Protein AF-A0A2G2FIS6-F1 (afdb_monomer_lite)

Structure (mmCIF, N/CA/C/O backbone):
data_AF-A0A2G2FIS6-F1
#
_entry.id   AF-A0A2G2FIS6-F1
#
loop_
_atom_site.group_PDB
_atom_site.id
_atom_site.type_symbol
_atom_site.label_atom_id
_atom_site.label_alt_id
_atom_site.label_comp_id
_atom_site.label_asym_id
_atom_site.label_entity_id
_atom_site.label_seq_id
_atom_site.pdbx_PDB_ins_code
_atom_site.Cartn_x
_atom_site.Cartn_y
_atom_site.Cartn_z
_atom_site.occupancy
_atom_site.B_iso_or_equiv
_atom_site.auth_seq_id
_atom_site.auth_comp_id
_atom_site.auth_asym_id
_atom_site.auth_atom_id
_atom_site.pdbx_PDB_model_num
ATOM 1 N N . MET A 1 1 ? 75.007 0.663 -29.671 1.00 50.34 1 MET A N 1
ATOM 2 C CA . MET A 1 1 ? 74.033 1.780 -29.635 1.00 50.34 1 MET A CA 1
ATOM 3 C C . MET A 1 1 ? 73.310 2.058 -30.961 1.00 50.34 1 MET A C 1
ATOM 5 O O . MET A 1 1 ? 72.247 2.646 -30.892 1.00 50.34 1 MET A O 1
ATOM 9 N N . LYS A 1 2 ? 73.786 1.631 -32.147 1.00 50.12 2 LYS A N 1
ATOM 10 C CA . LYS A 1 2 ? 73.081 1.899 -33.427 1.00 50.12 2 LYS A CA 1
ATOM 11 C C . LYS A 1 2 ? 71.814 1.054 -33.679 1.00 50.12 2 LYS A C 1
ATOM 13 O O . LYS A 1 2 ? 70.909 1.529 -34.353 1.00 50.12 2 LYS A O 1
ATOM 18 N N . ASN A 1 3 ? 71.706 -0.141 -33.092 1.00 53.66 3 ASN A N 1
ATOM 19 C CA . ASN A 1 3 ? 70.573 -1.044 -33.359 1.00 53.66 3 ASN A CA 1
ATOM 20 C C . ASN A 1 3 ? 69.324 -0.724 -32.518 1.00 53.66 3 ASN A C 1
ATOM 22 O O . ASN A 1 3 ? 68.209 -1.004 -32.945 1.00 53.66 3 ASN A O 1
ATOM 26 N N . THR A 1 4 ? 69.486 -0.091 -31.353 1.00 54.38 4 THR A N 1
ATOM 27 C CA . THR A 1 4 ? 68.366 0.269 -30.469 1.00 54.38 4 THR A CA 1
ATOM 28 C C . THR A 1 4 ? 67.565 1.450 -31.019 1.00 54.38 4 THR A C 1
ATOM 30 O O . THR A 1 4 ? 66.344 1.458 -30.924 1.00 54.38 4 THR A O 1
ATOM 33 N N . THR A 1 5 ? 68.231 2.412 -31.667 1.00 58.22 5 THR A N 1
ATOM 34 C CA . THR A 1 5 ? 67.581 3.582 -32.277 1.00 58.22 5 THR A CA 1
ATOM 35 C C . THR A 1 5 ? 66.799 3.213 -33.539 1.00 58.22 5 THR A C 1
ATOM 37 O O . THR A 1 5 ? 65.715 3.741 -33.751 1.00 58.22 5 THR A O 1
ATOM 40 N N . GLN A 1 6 ? 67.291 2.263 -34.346 1.00 60.81 6 GLN A N 1
ATOM 41 C CA . GLN A 1 6 ? 66.551 1.751 -35.509 1.00 60.81 6 GLN A CA 1
ATOM 42 C C . GLN A 1 6 ? 65.332 0.915 -35.104 1.00 60.81 6 GLN A C 1
ATOM 44 O O . GLN A 1 6 ? 64.283 1.045 -35.727 1.00 60.81 6 GLN A O 1
ATOM 49 N N . LEU A 1 7 ? 65.431 0.115 -34.034 1.00 63.22 7 LEU A N 1
ATOM 50 C CA . LEU A 1 7 ? 64.284 -0.628 -33.509 1.00 63.22 7 LEU A CA 1
ATOM 51 C C . LEU A 1 7 ? 63.214 0.321 -32.949 1.00 63.22 7 LEU A C 1
ATOM 53 O O . LEU A 1 7 ? 62.034 0.107 -33.197 1.00 63.22 7 LEU A O 1
ATOM 57 N N . LEU A 1 8 ? 63.619 1.401 -32.265 1.00 59.22 8 LEU A N 1
ATOM 58 C CA . LEU A 1 8 ? 62.692 2.426 -31.777 1.00 59.22 8 LEU A CA 1
ATOM 59 C C . LEU A 1 8 ? 62.028 3.196 -32.923 1.00 59.22 8 LEU A C 1
ATOM 61 O O . LEU A 1 8 ? 60.847 3.497 -32.816 1.00 59.22 8 LEU A O 1
ATOM 65 N N . PHE A 1 9 ? 62.754 3.482 -34.012 1.00 61.47 9 PHE A N 1
ATOM 66 C CA . PHE A 1 9 ? 62.225 4.170 -35.198 1.00 61.47 9 PHE A CA 1
ATOM 67 C C . PHE A 1 9 ? 61.243 3.287 -35.981 1.00 61.47 9 PHE A C 1
ATOM 69 O O . PHE A 1 9 ? 60.201 3.756 -36.422 1.00 61.47 9 PHE A O 1
ATOM 76 N N . ILE A 1 10 ? 61.525 1.984 -36.092 1.00 63.41 10 ILE A N 1
ATOM 77 C CA . ILE A 1 10 ? 60.610 1.007 -36.700 1.00 63.41 10 ILE A CA 1
ATOM 78 C C . ILE A 1 10 ? 59.392 0.768 -35.796 1.00 63.41 10 ILE A C 1
ATOM 80 O O . ILE A 1 10 ? 58.279 0.701 -36.306 1.00 63.41 10 ILE A O 1
ATOM 84 N N . LEU A 1 11 ? 59.554 0.717 -34.466 1.00 52.06 11 LEU A N 1
ATOM 85 C CA . LEU A 1 11 ? 58.419 0.650 -33.536 1.00 52.06 11 LEU A CA 1
ATOM 86 C C . LEU A 1 11 ? 57.596 1.944 -33.514 1.00 52.06 11 LEU A C 1
ATOM 88 O O . LEU A 1 11 ? 56.384 1.856 -33.391 1.00 52.06 11 LEU A O 1
ATOM 92 N N . THR A 1 12 ? 58.195 3.128 -33.672 1.00 53.56 12 THR A N 1
ATOM 93 C CA . THR A 1 12 ? 57.433 4.388 -33.787 1.00 53.56 12 THR A CA 1
ATOM 94 C C . THR A 1 12 ? 56.744 4.523 -35.141 1.00 53.56 12 THR A C 1
ATOM 96 O O . THR A 1 12 ? 55.608 4.981 -35.157 1.00 53.56 12 THR A O 1
ATOM 99 N N . LEU A 1 13 ? 57.334 4.036 -36.243 1.00 46.78 13 LEU A N 1
ATOM 100 C CA . LEU A 1 13 ? 56.647 3.936 -37.543 1.00 46.78 13 LEU A CA 1
ATOM 101 C C . LEU A 1 13 ? 55.534 2.874 -37.564 1.00 46.78 13 LEU A C 1
ATOM 103 O O . LEU A 1 13 ? 54.532 3.043 -38.255 1.00 46.78 13 LEU A O 1
ATOM 107 N N . LEU A 1 14 ? 55.684 1.782 -36.809 1.00 44.62 14 LEU A N 1
ATOM 108 C CA . LEU A 1 14 ? 54.637 0.766 -36.658 1.00 44.62 14 LEU A CA 1
ATOM 109 C C . LEU A 1 14 ? 53.539 1.238 -35.695 1.00 44.62 14 LEU A C 1
ATOM 111 O O . LEU A 1 14 ? 52.366 0.978 -35.949 1.00 44.62 14 LEU A O 1
ATOM 115 N N . CYS A 1 15 ? 53.879 2.007 -34.658 1.00 41.75 15 CYS A N 1
ATOM 116 C CA . CYS A 1 15 ? 52.903 2.659 -33.784 1.00 41.75 15 CYS A CA 1
ATOM 117 C C . CYS A 1 15 ? 52.226 3.876 -34.441 1.00 41.75 15 CYS A C 1
ATOM 119 O O . CYS A 1 15 ? 51.104 4.189 -34.071 1.00 41.75 15 CYS A O 1
ATOM 121 N N . SER A 1 16 ? 52.808 4.525 -35.459 1.00 37.50 16 SER A N 1
ATOM 122 C CA . SER A 1 16 ? 52.128 5.590 -36.222 1.00 37.50 16 SER A CA 1
ATOM 123 C C . SER A 1 16 ? 51.095 5.074 -37.236 1.00 37.50 16 SER A C 1
ATOM 125 O O . SER A 1 16 ? 50.522 5.863 -37.978 1.00 37.50 16 SER A O 1
ATOM 127 N N . THR A 1 17 ? 50.819 3.764 -37.268 1.00 37.94 17 THR A N 1
ATOM 128 C CA . THR A 1 17 ? 49.614 3.212 -37.923 1.00 37.94 17 THR A CA 1
ATOM 129 C C . THR A 1 17 ? 48.372 3.253 -37.023 1.00 37.94 17 THR A C 1
ATOM 131 O O . THR A 1 17 ? 47.320 2.725 -37.384 1.00 37.94 17 THR A O 1
ATOM 134 N N . LEU A 1 18 ? 48.472 3.907 -35.858 1.00 34.84 18 LEU A N 1
ATOM 135 C CA . LEU A 1 18 ? 47.336 4.284 -35.024 1.00 34.84 18 LEU A CA 1
ATOM 136 C C . LEU A 1 18 ? 46.371 5.165 -35.829 1.00 34.84 18 LEU A C 1
ATOM 138 O O . LEU A 1 18 ? 46.631 6.339 -36.057 1.00 34.84 18 LEU A O 1
ATOM 142 N N . SER A 1 19 ? 45.263 4.548 -36.239 1.00 40.09 19 SER A N 1
ATOM 143 C CA . SER A 1 19 ? 44.028 5.183 -36.691 1.00 40.09 19 SER A CA 1
ATOM 144 C C . SER A 1 19 ? 44.232 6.250 -37.767 1.00 40.09 19 SER A C 1
ATOM 146 O O . SER A 1 19 ? 44.189 7.444 -37.483 1.00 40.09 19 SER A O 1
ATOM 148 N N . LYS A 1 20 ? 44.334 5.830 -39.037 1.00 41.00 20 LYS A N 1
ATOM 149 C CA . LYS A 1 20 ? 43.771 6.670 -40.103 1.00 41.00 20 LYS A CA 1
ATOM 150 C C . LYS A 1 20 ? 42.306 6.885 -39.718 1.00 41.00 20 LYS A C 1
ATOM 152 O O . LYS A 1 20 ? 41.501 5.967 -39.879 1.00 41.00 20 LYS A O 1
ATOM 157 N N . ALA A 1 21 ? 41.990 8.029 -39.115 1.00 41.50 21 ALA A N 1
ATOM 158 C CA . ALA A 1 21 ? 40.621 8.507 -39.056 1.00 41.50 21 ALA A CA 1
ATOM 159 C C . ALA A 1 21 ? 40.113 8.423 -40.499 1.00 41.50 21 ALA A C 1
ATOM 161 O O . ALA A 1 21 ? 40.766 8.936 -41.411 1.00 41.50 21 ALA A O 1
ATOM 162 N N . GLN A 1 22 ? 39.081 7.611 -40.731 1.00 56.31 22 GLN A N 1
ATOM 163 C CA . GLN A 1 22 ? 38.571 7.403 -42.080 1.00 56.31 22 GLN A CA 1
ATOM 164 C C . GLN A 1 22 ? 37.776 8.658 -42.414 1.00 56.31 22 GLN A C 1
ATOM 166 O O . GLN A 1 22 ? 36.596 8.759 -42.099 1.00 56.31 22 GLN A O 1
ATOM 171 N N . ASP A 1 23 ? 38.483 9.632 -42.973 1.00 58.19 23 ASP A N 1
ATOM 172 C CA . ASP A 1 23 ? 37.947 10.928 -43.359 1.00 58.19 23 ASP A CA 1
ATOM 173 C C . ASP A 1 23 ? 36.793 10.698 -44.358 1.00 58.19 23 ASP A C 1
ATOM 175 O O . ASP A 1 23 ? 36.919 9.840 -45.240 1.00 58.19 23 ASP A O 1
ATOM 179 N N . PRO A 1 24 ? 35.666 11.424 -44.303 1.00 66.38 24 PRO A N 1
ATOM 180 C CA . PRO A 1 24 ? 34.640 11.376 -45.348 1.00 66.38 24 PRO A CA 1
ATOM 181 C C . PRO A 1 24 ? 35.076 12.069 -46.647 1.00 66.38 24 PRO A C 1
ATOM 183 O O . PRO A 1 24 ? 34.257 12.329 -47.535 1.00 66.38 24 PRO A O 1
ATOM 186 N N . PHE A 1 25 ? 36.374 12.340 -46.774 1.00 75.94 25 PHE A N 1
ATOM 187 C CA . PHE A 1 25 ? 37.013 12.975 -47.904 1.00 75.94 25 PHE A CA 1
ATOM 188 C C . PHE A 1 25 ? 38.063 12.052 -48.522 1.00 75.94 25 PHE A C 1
ATOM 190 O O . PHE A 1 25 ? 38.791 11.320 -47.852 1.00 75.94 25 PHE A O 1
ATOM 197 N N . TYR A 1 26 ? 38.149 12.097 -49.845 1.00 78.75 26 TYR A N 1
ATOM 198 C CA . TYR A 1 26 ? 39.246 11.516 -50.604 1.00 78.75 26 TYR A CA 1
ATOM 199 C C . TYR A 1 26 ? 40.098 12.639 -51.187 1.00 78.75 26 TYR A C 1
ATOM 201 O O . TYR A 1 26 ? 39.574 13.497 -51.893 1.00 78.75 26 TYR A O 1
ATOM 209 N N . TYR A 1 27 ? 41.408 12.595 -50.955 1.00 79.38 27 TYR A N 1
ATOM 210 C CA . TYR A 1 27 ? 42.372 13.492 -51.589 1.00 79.38 27 TYR A CA 1
ATOM 211 C C . TYR A 1 27 ? 43.085 12.748 -52.719 1.00 79.38 27 TYR A C 1
ATOM 213 O O . TYR A 1 27 ? 43.674 11.681 -52.509 1.00 79.38 27 TYR A O 1
ATOM 221 N N . ASP A 1 28 ? 43.016 13.277 -53.941 1.00 77.75 28 ASP A N 1
ATOM 222 C CA . ASP A 1 28 ? 43.770 12.700 -55.053 1.00 77.75 28 ASP A CA 1
ATOM 223 C C . ASP A 1 28 ? 45.259 13.097 -55.025 1.00 77.75 28 ASP A C 1
ATOM 225 O O . ASP A 1 28 ? 45.721 13.856 -54.179 1.00 77.75 28 ASP A O 1
ATOM 229 N N . LYS A 1 29 ? 46.052 12.553 -55.960 1.00 74.31 29 LYS A N 1
ATOM 230 C CA . LYS A 1 29 ? 47.502 12.824 -56.044 1.00 74.31 29 LYS A CA 1
ATOM 231 C C . LYS A 1 29 ? 47.846 14.292 -56.344 1.00 74.31 29 LYS A C 1
ATOM 233 O O . LYS A 1 29 ? 49.016 14.644 -56.263 1.00 74.31 29 LYS A O 1
ATOM 238 N N . ALA A 1 30 ? 46.866 15.099 -56.744 1.00 76.75 30 ALA A N 1
ATOM 239 C CA . ALA A 1 30 ? 46.996 16.535 -56.956 1.00 76.75 30 ALA A CA 1
ATOM 240 C C . ALA A 1 30 ? 46.399 17.339 -55.783 1.00 76.75 30 ALA A C 1
ATOM 242 O O . ALA A 1 30 ? 46.124 18.522 -55.948 1.00 76.75 30 ALA A O 1
ATOM 243 N N . GLU A 1 31 ? 46.175 16.687 -54.633 1.00 75.94 31 GLU A N 1
ATOM 244 C CA . GLU A 1 31 ? 45.576 17.251 -53.416 1.00 75.94 31 GLU A CA 1
ATOM 245 C C . GLU A 1 31 ? 44.152 17.785 -53.611 1.00 75.94 31 GLU A C 1
ATOM 247 O O . GLU A 1 31 ? 43.636 18.532 -52.782 1.00 75.94 31 GLU A O 1
ATOM 252 N N . LYS A 1 32 ? 43.465 17.378 -54.685 1.00 83.50 32 LYS A N 1
ATOM 253 C CA . LYS A 1 32 ? 42.064 17.741 -54.856 1.00 83.50 32 LYS A CA 1
ATOM 254 C C . LYS A 1 32 ? 41.208 16.919 -53.902 1.00 83.50 32 LYS A C 1
ATOM 256 O O . LYS A 1 32 ? 41.206 15.689 -53.962 1.00 83.50 32 LYS A O 1
ATOM 261 N N . GLU A 1 33 ? 40.464 17.631 -53.071 1.00 84.50 33 GLU A N 1
ATOM 262 C CA . GLU A 1 33 ? 39.527 17.090 -52.098 1.00 84.50 33 GLU A CA 1
ATOM 263 C C . GLU A 1 33 ? 38.197 16.706 -52.762 1.00 84.50 33 GLU A C 1
ATOM 265 O O . GLU A 1 33 ? 37.614 17.462 -53.547 1.00 84.50 33 GLU A O 1
ATOM 270 N N . TYR A 1 34 ? 37.709 15.511 -52.446 1.00 84.25 34 TYR A N 1
ATOM 271 C CA . TYR A 1 34 ? 36.407 15.009 -52.862 1.00 84.25 34 TYR A CA 1
ATOM 272 C C . TYR A 1 34 ? 35.624 14.574 -51.629 1.00 84.25 34 TYR A C 1
ATOM 274 O O . TYR A 1 34 ? 35.975 13.575 -51.004 1.00 84.25 34 TYR A O 1
ATOM 282 N N . LYS A 1 35 ? 34.519 15.261 -51.329 1.00 86.56 35 LYS A N 1
ATOM 283 C CA . LYS A 1 35 ? 33.536 14.772 -50.357 1.00 86.56 35 LYS A CA 1
ATOM 284 C C . LYS A 1 35 ? 32.892 13.488 -50.883 1.00 86.56 35 LYS A C 1
ATOM 286 O O . LYS A 1 35 ? 32.442 13.437 -52.035 1.00 86.56 35 LYS A O 1
ATOM 291 N N . ILE A 1 36 ? 32.848 12.450 -50.058 1.00 88.12 36 ILE A N 1
ATOM 292 C CA . ILE A 1 36 ? 32.197 11.189 -50.406 1.00 88.12 36 ILE A CA 1
ATOM 293 C C . ILE A 1 36 ? 30.683 11.343 -50.231 1.00 88.12 36 ILE A C 1
ATOM 295 O O . ILE A 1 36 ? 30.179 11.595 -49.142 1.00 88.12 36 ILE A O 1
ATOM 299 N N . THR A 1 37 ? 29.953 11.227 -51.338 1.00 87.19 37 THR A N 1
ATOM 300 C CA . THR A 1 37 ? 28.495 11.372 -51.435 1.00 87.19 37 THR A CA 1
ATOM 301 C C . THR A 1 37 ? 27.950 10.374 -52.457 1.00 87.19 37 THR A C 1
ATOM 303 O O . THR A 1 37 ? 28.713 9.808 -53.244 1.00 87.19 37 THR A O 1
ATOM 306 N N . LYS A 1 38 ? 26.625 10.188 -52.497 1.00 87.94 38 LYS A N 1
ATOM 307 C CA . LYS A 1 38 ? 25.969 9.296 -53.470 1.00 87.94 38 LYS A CA 1
ATOM 308 C C . LYS A 1 38 ? 26.244 9.668 -54.936 1.00 87.94 38 LYS A C 1
ATOM 310 O O . LYS A 1 38 ? 26.201 8.800 -55.801 1.00 87.94 38 LYS A O 1
ATOM 315 N N . ASP A 1 39 ? 26.547 10.941 -55.196 1.00 90.31 39 ASP A N 1
ATOM 316 C CA . ASP A 1 39 ? 26.800 11.488 -56.533 1.00 90.31 39 ASP A CA 1
ATOM 317 C C . ASP A 1 39 ? 28.300 11.495 -56.888 1.00 90.31 39 ASP A C 1
ATOM 319 O O . ASP A 1 39 ? 28.695 11.864 -57.998 1.00 90.31 39 ASP A O 1
ATOM 323 N N . THR A 1 40 ? 29.165 11.076 -55.957 1.00 91.06 40 THR A N 1
ATOM 324 C CA . THR A 1 40 ? 30.610 11.019 -56.176 1.00 91.06 40 THR A CA 1
ATOM 325 C C . THR A 1 40 ? 30.932 9.994 -57.275 1.00 91.06 40 THR A C 1
ATOM 327 O O . THR A 1 40 ? 30.462 8.855 -57.217 1.00 91.06 40 THR A O 1
ATOM 330 N N . PRO A 1 41 ? 31.758 10.339 -58.287 1.00 93.31 41 PRO A N 1
ATOM 331 C CA . PRO A 1 41 ? 32.061 9.422 -59.381 1.00 93.31 41 PRO A CA 1
ATOM 332 C C . PRO A 1 41 ? 32.627 8.093 -58.876 1.00 93.31 41 PRO A C 1
ATOM 334 O O . PRO A 1 41 ? 33.551 8.082 -58.063 1.00 93.31 41 PRO A O 1
ATOM 337 N N . LYS A 1 42 ? 32.155 6.969 -59.427 1.00 93.31 42 LYS A N 1
ATOM 338 C CA . LYS A 1 42 ? 32.559 5.616 -59.002 1.00 93.31 42 LYS A CA 1
ATOM 339 C C . LYS A 1 42 ? 34.078 5.430 -58.894 1.00 93.31 42 LYS A C 1
ATOM 341 O O . LYS A 1 42 ? 34.560 4.877 -57.920 1.00 93.31 42 LYS A O 1
ATOM 346 N N . LYS A 1 43 ? 34.848 5.978 -59.840 1.00 93.25 43 LYS A N 1
ATOM 347 C CA . LYS A 1 43 ? 36.323 5.923 -59.826 1.00 93.25 43 LYS A CA 1
ATOM 348 C C . LYS A 1 43 ? 36.948 6.560 -58.575 1.00 93.25 43 LYS A C 1
ATOM 350 O O . LYS A 1 43 ? 38.039 6.168 -58.180 1.00 93.25 43 LYS A O 1
ATOM 355 N N . ILE A 1 44 ? 36.308 7.577 -58.003 1.00 91.44 44 ILE A N 1
ATOM 356 C CA . ILE A 1 44 ? 36.743 8.228 -56.763 1.00 91.44 44 ILE A CA 1
ATOM 357 C C . ILE A 1 44 ? 36.357 7.368 -55.557 1.00 91.44 44 ILE A C 1
ATOM 359 O O . ILE A 1 44 ? 37.202 7.129 -54.700 1.00 91.44 44 ILE A O 1
ATOM 363 N N . ILE A 1 45 ? 35.134 6.828 -55.540 1.00 90.69 45 ILE A N 1
ATOM 364 C CA . ILE A 1 45 ? 34.672 5.892 -54.504 1.00 90.69 45 ILE A CA 1
ATOM 365 C C . ILE A 1 45 ? 35.568 4.646 -54.444 1.00 90.69 45 ILE A C 1
ATOM 367 O O . ILE A 1 45 ? 36.026 4.277 -53.368 1.00 90.69 45 ILE A O 1
ATOM 371 N N . ASP A 1 46 ? 35.882 4.031 -55.586 1.00 93.38 46 ASP A N 1
ATOM 372 C CA . ASP A 1 46 ? 36.719 2.827 -55.652 1.00 93.38 46 ASP A CA 1
ATOM 373 C C . ASP A 1 46 ? 38.114 3.081 -55.046 1.00 93.38 46 ASP A C 1
ATOM 375 O O . ASP A 1 46 ? 38.627 2.261 -54.287 1.00 93.38 46 ASP A O 1
ATOM 379 N N . LYS A 1 47 ? 38.705 4.257 -55.308 1.00 91.12 47 LYS A N 1
ATOM 380 C CA . LYS A 1 47 ? 39.989 4.658 -54.711 1.00 91.12 47 LYS A CA 1
ATOM 381 C C . LYS A 1 47 ? 39.890 4.949 -53.217 1.00 91.12 47 LYS A C 1
ATOM 383 O O . LYS A 1 47 ? 40.821 4.639 -52.478 1.00 91.12 47 LYS A O 1
ATOM 388 N N . TYR A 1 48 ? 38.794 5.569 -52.782 1.00 89.38 48 TYR A N 1
ATOM 389 C CA . TYR A 1 48 ? 38.525 5.797 -51.366 1.00 89.38 48 TYR A CA 1
ATOM 390 C C . TYR A 1 48 ? 38.460 4.469 -50.603 1.00 89.38 48 TYR A C 1
ATOM 392 O O . TYR A 1 48 ? 39.091 4.331 -49.555 1.00 89.38 48 TYR A O 1
ATOM 400 N N . LEU A 1 49 ? 37.756 3.480 -51.162 1.00 90.38 49 LEU A N 1
ATOM 401 C CA . LEU A 1 49 ? 37.661 2.139 -50.595 1.00 90.38 49 LEU A CA 1
ATOM 402 C C . LEU A 1 49 ? 39.029 1.443 -50.551 1.00 90.38 49 LEU A C 1
ATOM 404 O O . LEU A 1 49 ? 39.405 0.911 -49.510 1.00 90.38 49 LEU A O 1
ATOM 408 N N . GLU A 1 50 ? 39.801 1.506 -51.641 1.00 90.00 50 GLU A N 1
ATOM 409 C CA . GLU A 1 50 ? 41.141 0.912 -51.734 1.00 90.00 50 GLU A CA 1
ATOM 410 C C . GLU A 1 50 ? 42.106 1.480 -50.678 1.00 90.00 50 GLU A C 1
ATOM 412 O O . GLU A 1 50 ? 42.748 0.724 -49.951 1.00 90.00 50 GLU A O 1
ATOM 417 N N . LEU A 1 51 ? 42.182 2.808 -50.542 1.00 87.19 51 LEU A N 1
ATOM 418 C CA . LEU A 1 51 ? 43.120 3.469 -49.622 1.00 87.19 51 LEU A CA 1
ATOM 419 C C . LEU A 1 51 ? 42.821 3.246 -48.139 1.00 87.19 51 LEU A C 1
ATOM 421 O O . LEU A 1 51 ? 43.736 3.336 -47.309 1.00 87.19 51 LEU A O 1
ATOM 425 N N . ASN A 1 52 ? 41.549 3.012 -47.820 1.00 82.44 52 ASN A N 1
ATOM 426 C CA . ASN A 1 52 ? 41.067 2.780 -46.463 1.00 82.44 52 ASN A CA 1
ATOM 427 C C . ASN A 1 52 ? 40.881 1.290 -46.144 1.00 82.44 52 ASN A C 1
ATOM 429 O O . ASN A 1 52 ? 40.390 0.966 -45.064 1.00 82.44 52 ASN A O 1
ATOM 433 N N . GLU A 1 53 ? 41.273 0.396 -47.060 1.00 87.94 53 GLU A N 1
ATOM 434 C CA . GLU A 1 53 ? 41.130 -1.059 -46.918 1.00 87.94 53 GLU A CA 1
ATOM 435 C C . GLU A 1 53 ? 39.676 -1.489 -46.634 1.00 87.94 53 GLU A C 1
ATOM 437 O O . GLU A 1 53 ? 39.393 -2.384 -45.830 1.00 87.94 53 GLU A O 1
ATOM 442 N N . LEU A 1 54 ? 38.734 -0.828 -47.307 1.00 90.00 54 LEU A N 1
ATOM 443 C CA . LEU A 1 54 ? 37.300 -1.058 -47.192 1.00 90.00 54 LEU A CA 1
ATOM 444 C C . LEU A 1 54 ? 36.797 -1.908 -48.358 1.00 90.00 54 LEU A C 1
ATOM 446 O O . LEU A 1 54 ? 37.267 -1.812 -49.490 1.00 90.00 54 LEU A O 1
ATOM 450 N N . LYS A 1 55 ? 35.785 -2.725 -48.083 1.00 93.12 55 LYS A N 1
ATOM 451 C CA . LYS A 1 55 ? 35.182 -3.627 -49.061 1.00 93.12 55 LYS A CA 1
ATOM 452 C C . LYS A 1 55 ? 34.117 -2.935 -49.906 1.00 93.12 55 LYS A C 1
ATOM 454 O O . LYS A 1 55 ? 34.032 -3.171 -51.108 1.00 93.12 55 LYS A O 1
ATOM 459 N N . THR A 1 56 ? 33.255 -2.140 -49.278 1.00 95.50 56 THR A N 1
ATOM 460 C CA . THR A 1 56 ? 32.162 -1.435 -49.958 1.00 95.50 56 THR A CA 1
ATOM 461 C C . THR A 1 56 ? 31.643 -0.267 -49.116 1.00 95.50 56 THR A C 1
ATOM 463 O O . THR A 1 56 ? 32.020 -0.117 -47.953 1.00 95.50 56 THR A O 1
ATOM 466 N N . ILE A 1 57 ? 30.782 0.551 -49.716 1.00 94.19 57 ILE A N 1
ATOM 467 C CA . ILE A 1 57 ? 30.119 1.711 -49.122 1.00 94.19 57 ILE A CA 1
ATOM 468 C C . ILE A 1 57 ? 28.628 1.646 -49.445 1.00 94.19 57 ILE A C 1
ATOM 470 O O . ILE A 1 57 ? 28.235 1.230 -50.535 1.00 94.19 57 ILE A O 1
ATOM 474 N N . GLU A 1 58 ? 27.804 2.077 -48.501 1.00 95.56 58 GLU A N 1
ATOM 475 C CA . GLU A 1 58 ? 26.365 2.229 -48.667 1.00 95.56 58 GLU A CA 1
ATOM 476 C C . GLU A 1 58 ? 25.967 3.618 -48.176 1.00 95.56 58 GLU A C 1
ATOM 478 O O . GLU A 1 58 ? 26.390 4.028 -47.099 1.00 95.56 58 GLU A O 1
ATOM 483 N N . PHE A 1 59 ? 25.178 4.346 -48.962 1.00 93.19 59 PHE A N 1
ATOM 484 C CA . PHE A 1 59 ? 24.708 5.686 -48.609 1.00 93.19 59 PHE A CA 1
ATOM 485 C C . PHE A 1 59 ? 23.367 5.607 -47.885 1.00 93.19 59 PHE A C 1
ATOM 487 O O . PHE A 1 59 ? 22.517 4.797 -48.260 1.00 93.19 59 PHE A O 1
ATOM 494 N N . ASN A 1 60 ? 23.185 6.447 -46.867 1.00 92.81 60 ASN A N 1
ATOM 495 C CA . ASN A 1 60 ? 21.941 6.500 -46.113 1.00 92.81 60 ASN A CA 1
ATOM 496 C C . ASN A 1 60 ? 20.816 7.020 -47.026 1.00 92.81 60 ASN A C 1
ATOM 498 O O . ASN A 1 60 ? 20.989 8.070 -47.655 1.00 92.81 60 ASN A O 1
ATOM 502 N N . PRO A 1 61 ? 19.688 6.299 -47.162 1.00 89.88 61 PRO A N 1
ATOM 503 C CA . PRO A 1 61 ? 18.542 6.807 -47.908 1.00 89.88 61 PRO A CA 1
ATOM 504 C C . PRO A 1 61 ? 17.920 8.051 -47.260 1.00 89.88 61 PRO A C 1
ATOM 506 O O . PRO A 1 61 ? 17.334 8.861 -47.980 1.00 89.88 61 PRO A O 1
ATOM 509 N N . ASP A 1 62 ? 18.056 8.219 -45.941 1.00 89.50 62 ASP A N 1
ATOM 510 C CA . ASP A 1 62 ? 17.650 9.434 -45.242 1.00 89.50 62 ASP A CA 1
ATOM 511 C C . ASP A 1 62 ? 18.733 10.511 -45.383 1.00 89.50 62 ASP A C 1
ATOM 513 O O . ASP A 1 62 ? 19.821 10.421 -44.816 1.00 89.50 62 ASP A O 1
ATOM 517 N N . THR A 1 63 ? 18.427 11.549 -46.160 1.00 86.38 63 THR A N 1
ATOM 518 C CA . THR A 1 63 ? 19.342 12.668 -46.405 1.00 86.38 63 THR A CA 1
ATOM 519 C C . THR A 1 63 ? 19.380 13.692 -45.272 1.00 86.38 63 THR A C 1
ATOM 521 O O . THR A 1 63 ? 20.190 14.613 -45.346 1.00 86.38 63 THR A O 1
ATOM 524 N N . SER A 1 64 ? 18.486 13.584 -44.284 1.00 87.19 64 SER A N 1
ATOM 525 C CA . SER A 1 64 ? 18.475 14.447 -43.097 1.00 87.19 64 SER A CA 1
ATOM 526 C C . SER A 1 64 ? 19.377 13.928 -41.975 1.00 87.19 64 SER A C 1
ATOM 528 O O . SER A 1 64 ? 19.807 14.718 -41.139 1.00 87.19 64 SER A O 1
ATOM 530 N N . SER A 1 65 ? 19.722 12.637 -42.015 1.00 89.31 65 SER A N 1
ATOM 531 C CA . SER A 1 65 ? 20.624 11.997 -41.060 1.00 89.31 65 SER A CA 1
ATOM 532 C C . SER A 1 65 ? 22.040 12.575 -41.128 1.00 89.31 65 SER A C 1
ATOM 534 O O . SER A 1 65 ? 22.611 12.747 -42.213 1.00 89.31 65 SER A O 1
ATOM 536 N N . ILE A 1 66 ? 22.660 12.793 -39.967 1.00 86.81 66 ILE A N 1
ATOM 537 C CA . ILE A 1 66 ? 24.081 13.151 -39.866 1.00 86.81 66 ILE A CA 1
ATOM 538 C C . ILE A 1 66 ? 24.983 11.971 -40.258 1.00 86.81 66 ILE A C 1
ATOM 540 O O . ILE A 1 66 ? 26.142 12.173 -40.627 1.00 86.81 66 ILE A O 1
ATOM 544 N N . TYR A 1 67 ? 24.454 10.745 -40.268 1.00 89.69 67 TYR A N 1
ATOM 545 C CA . TYR A 1 67 ? 25.157 9.535 -40.692 1.00 89.69 67 TYR A CA 1
ATOM 546 C C . TYR A 1 67 ? 24.912 9.255 -42.172 1.00 89.69 67 TYR A C 1
ATOM 548 O O . TYR A 1 67 ? 24.176 8.345 -42.557 1.00 89.69 67 TYR A O 1
ATOM 556 N N . SER A 1 68 ? 25.549 10.062 -43.019 1.00 88.69 68 SER A N 1
ATOM 557 C CA . SER A 1 68 ? 25.301 10.095 -44.468 1.00 88.69 68 SER A CA 1
ATOM 55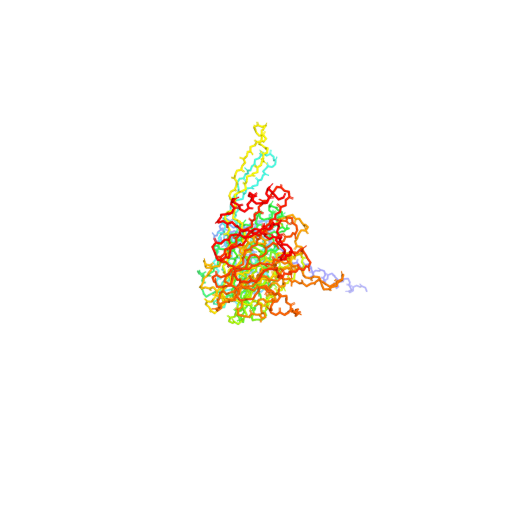8 C C . SER A 1 68 ? 25.651 8.803 -45.225 1.00 88.69 68 SER A C 1
ATOM 560 O O . SER A 1 68 ? 25.097 8.539 -46.297 1.00 88.69 68 SER A O 1
ATOM 562 N N . PHE A 1 69 ? 26.563 7.981 -44.702 1.00 91.50 69 PHE A N 1
ATOM 563 C CA . PHE A 1 69 ? 26.903 6.677 -45.267 1.00 91.50 69 PHE A CA 1
ATOM 564 C C . PHE A 1 69 ? 27.533 5.748 -44.226 1.00 91.50 69 PHE A C 1
ATOM 566 O O . PHE A 1 69 ? 27.962 6.163 -43.148 1.00 91.50 69 PHE A O 1
ATOM 573 N N . ARG A 1 70 ? 27.595 4.462 -44.569 1.00 93.25 70 ARG A N 1
ATOM 574 C CA . ARG A 1 70 ? 28.316 3.434 -43.821 1.00 93.25 70 ARG A CA 1
ATOM 575 C C . ARG A 1 70 ? 29.282 2.691 -44.727 1.00 93.25 70 ARG A C 1
ATOM 577 O O . ARG A 1 70 ? 29.043 2.536 -45.925 1.00 93.25 70 ARG A O 1
ATOM 584 N N . VAL A 1 71 ? 30.364 2.195 -44.149 1.00 92.50 71 VAL A N 1
ATOM 585 C CA . VAL A 1 71 ? 31.407 1.451 -44.859 1.00 92.50 71 VAL A CA 1
ATOM 586 C C . VAL A 1 71 ? 31.513 0.034 -44.319 1.00 92.50 71 VAL A C 1
ATOM 588 O O . VAL A 1 71 ? 31.333 -0.199 -43.124 1.00 92.50 71 VAL A O 1
ATOM 591 N N . GLN A 1 72 ? 31.799 -0.926 -45.196 1.00 93.25 72 GLN A N 1
ATOM 592 C CA . GLN A 1 72 ? 32.037 -2.311 -44.807 1.00 93.25 72 GLN A CA 1
ATOM 593 C C . GLN A 1 72 ? 33.538 -2.588 -44.783 1.00 93.25 72 GLN A C 1
ATOM 595 O O . GLN A 1 72 ? 34.218 -2.428 -45.797 1.00 93.25 72 GLN A O 1
ATOM 600 N N . TYR A 1 73 ? 34.054 -3.075 -43.660 1.00 89.88 73 TYR A N 1
ATOM 601 C CA . TYR A 1 73 ? 35.423 -3.573 -43.577 1.00 89.88 73 TYR A CA 1
ATOM 602 C C . TYR A 1 73 ? 35.599 -4.879 -44.357 1.00 89.88 73 TYR A C 1
ATOM 604 O O . TYR A 1 73 ? 34.646 -5.619 -44.612 1.00 89.88 73 TYR A O 1
ATOM 612 N N . ASN A 1 74 ? 36.850 -5.245 -44.640 1.00 88.31 74 ASN A N 1
ATOM 613 C CA . ASN A 1 74 ? 37.181 -6.566 -45.185 1.00 88.31 74 ASN A CA 1
ATOM 614 C C . ASN A 1 74 ? 36.758 -7.728 -44.263 1.00 88.31 74 ASN A C 1
ATOM 616 O O . ASN A 1 74 ? 36.520 -8.833 -44.750 1.00 88.31 74 ASN A O 1
ATOM 620 N N . SER A 1 75 ? 36.591 -7.485 -42.954 1.00 86.69 75 SER A N 1
ATOM 621 C CA . SER A 1 75 ? 35.997 -8.456 -42.018 1.00 86.69 75 SER A CA 1
ATOM 622 C C . SER A 1 75 ? 34.508 -8.725 -42.276 1.00 86.69 75 SER A C 1
ATOM 624 O O . SER A 1 75 ? 33.969 -9.701 -41.759 1.00 86.69 75 SER A O 1
ATOM 626 N N . GLY A 1 76 ? 33.844 -7.873 -43.064 1.00 89.75 76 GLY A N 1
ATOM 627 C CA . GLY A 1 76 ? 32.402 -7.880 -43.300 1.00 89.75 76 GLY A CA 1
ATOM 628 C C . GLY A 1 76 ? 31.603 -7.004 -42.330 1.00 89.75 76 GLY A C 1
ATOM 629 O O . GLY A 1 76 ? 30.406 -6.823 -42.555 1.00 89.75 76 GLY A O 1
ATOM 630 N N . ASP A 1 77 ? 32.242 -6.452 -41.295 1.00 90.44 77 ASP A N 1
ATOM 631 C CA . ASP A 1 77 ? 31.590 -5.577 -40.318 1.00 90.44 77 ASP A CA 1
ATOM 632 C C . ASP A 1 77 ? 31.294 -4.191 -40.915 1.00 90.44 77 ASP A C 1
ATOM 634 O O . ASP A 1 77 ? 32.125 -3.639 -41.637 1.00 90.44 77 ASP A O 1
ATOM 638 N N . TRP A 1 78 ? 30.132 -3.620 -40.593 1.00 93.88 78 TRP A N 1
ATOM 639 C CA . TRP A 1 78 ? 29.733 -2.270 -41.012 1.00 93.88 78 TRP A CA 1
ATOM 640 C C . TRP A 1 78 ? 30.020 -1.207 -39.943 1.00 93.88 78 TRP A C 1
ATOM 642 O O . TRP A 1 78 ? 29.664 -1.396 -38.779 1.00 93.88 78 TRP A O 1
ATOM 652 N N . ALA A 1 79 ? 30.592 -0.074 -40.348 1.00 90.81 79 ALA A N 1
ATOM 653 C CA . ALA A 1 79 ? 30.802 1.116 -39.521 1.00 90.81 79 ALA A CA 1
ATOM 654 C C . ALA A 1 79 ? 30.058 2.324 -40.098 1.00 90.81 79 ALA A C 1
ATOM 656 O O . ALA A 1 79 ? 30.002 2.481 -41.318 1.00 90.81 79 ALA A O 1
ATOM 657 N N . LEU A 1 80 ? 29.502 3.166 -39.227 1.00 90.81 80 LEU A N 1
ATOM 658 C CA . LEU A 1 80 ? 28.852 4.421 -39.614 1.00 90.81 80 LEU A CA 1
ATOM 659 C C . LEU A 1 80 ? 29.880 5.551 -39.658 1.00 90.81 80 LEU A C 1
ATOM 661 O O . LEU A 1 80 ? 30.813 5.563 -38.854 1.00 90.81 80 LEU A O 1
ATOM 665 N N . ILE A 1 81 ? 29.683 6.492 -40.577 1.00 86.44 81 ILE A N 1
ATOM 666 C CA . ILE A 1 81 ? 30.504 7.696 -40.686 1.00 86.44 81 ILE A CA 1
ATOM 667 C C . ILE A 1 81 ? 29.667 8.899 -40.273 1.00 86.44 81 ILE A C 1
ATOM 669 O O . ILE A 1 81 ? 28.633 9.174 -40.888 1.00 86.44 81 ILE A O 1
ATOM 673 N N . ASP A 1 82 ? 30.122 9.591 -39.232 1.00 80.06 82 ASP A N 1
ATOM 674 C CA . ASP A 1 82 ? 29.549 10.856 -38.788 1.00 80.06 82 ASP A CA 1
ATOM 675 C C . ASP A 1 82 ? 29.979 11.979 -39.743 1.00 80.06 82 ASP A C 1
ATOM 677 O O . ASP A 1 82 ? 31.167 12.159 -40.019 1.00 80.06 82 ASP A O 1
ATOM 681 N N . SER A 1 83 ? 29.022 12.718 -40.307 1.00 73.62 83 SER A N 1
ATOM 682 C CA . SER A 1 83 ? 29.328 13.797 -41.253 1.00 73.62 83 SER A CA 1
ATOM 683 C C . SER A 1 83 ? 29.742 15.119 -40.598 1.00 73.62 83 SER A C 1
ATOM 685 O O . SER A 1 83 ? 30.269 15.977 -41.315 1.00 73.62 83 SER A O 1
ATOM 687 N N . TRP A 1 84 ? 29.512 15.283 -39.291 1.00 71.06 84 TRP A N 1
ATOM 688 C CA . TRP A 1 84 ? 29.803 16.504 -38.534 1.00 71.06 84 TRP A CA 1
ATOM 689 C C . TRP A 1 84 ? 31.188 16.448 -37.899 1.00 71.06 84 TRP A C 1
ATOM 691 O O . TRP A 1 84 ? 31.998 17.335 -38.151 1.00 71.06 84 TRP A O 1
ATOM 701 N N . ASP A 1 85 ? 31.465 15.380 -37.152 1.00 67.19 85 ASP A N 1
ATOM 702 C CA . ASP A 1 85 ? 32.738 15.214 -36.433 1.00 67.19 85 ASP A CA 1
ATOM 703 C C . ASP A 1 85 ? 33.751 14.357 -37.203 1.00 67.19 85 ASP A C 1
ATOM 705 O O . ASP A 1 85 ? 34.885 14.165 -36.762 1.00 67.19 85 ASP A O 1
ATOM 709 N N . TRP A 1 86 ? 33.347 13.836 -38.369 1.00 66.12 86 TRP A N 1
ATOM 710 C CA . TRP A 1 86 ? 34.185 13.016 -39.253 1.00 66.12 86 TRP A CA 1
ATOM 711 C C . TRP A 1 86 ? 34.761 11.777 -38.549 1.00 66.12 86 TRP A C 1
ATOM 713 O O . TRP A 1 86 ? 35.798 11.230 -38.933 1.00 66.12 86 TRP A O 1
ATOM 723 N N . GLU A 1 87 ? 34.061 11.310 -37.512 1.00 69.12 87 GLU A N 1
ATOM 724 C CA . GLU A 1 87 ? 34.420 10.126 -36.752 1.00 69.12 87 GLU A CA 1
ATOM 725 C C . GLU A 1 87 ? 33.814 8.858 -37.358 1.00 69.12 87 GLU A C 1
ATOM 727 O O . GLU A 1 87 ? 32.675 8.806 -37.830 1.00 69.12 87 GLU A O 1
ATOM 732 N N . VAL A 1 88 ? 34.587 7.776 -37.273 1.00 69.94 88 VAL A N 1
ATOM 733 C CA . VAL A 1 88 ? 34.104 6.435 -37.581 1.00 69.94 88 VAL A CA 1
ATOM 734 C C . VAL A 1 88 ? 33.468 5.846 -36.333 1.00 69.94 88 VAL A C 1
ATOM 736 O O . VAL A 1 88 ? 34.161 5.374 -35.422 1.00 69.94 88 VAL A O 1
ATOM 739 N N . CYS A 1 89 ? 32.144 5.781 -36.316 1.00 74.38 89 CYS A N 1
ATOM 740 C CA . CYS A 1 89 ? 31.422 4.996 -35.330 1.00 74.38 89 CYS A CA 1
ATOM 741 C C . CYS A 1 89 ? 31.609 3.516 -35.676 1.00 74.38 89 CYS A C 1
ATOM 743 O O . CYS A 1 89 ? 30.956 2.952 -36.558 1.00 74.38 89 CYS A O 1
ATOM 745 N N . SER A 1 90 ? 32.547 2.869 -34.988 1.00 74.12 90 SER A N 1
ATOM 746 C CA . SER A 1 90 ? 32.813 1.444 -35.146 1.00 74.12 90 SER A CA 1
ATOM 747 C C . SER A 1 90 ? 33.017 0.770 -33.799 1.00 74.12 90 SER A C 1
ATOM 749 O O . SER A 1 90 ? 33.553 1.335 -32.845 1.00 74.12 90 SER A O 1
ATOM 751 N N . LYS A 1 91 ? 32.618 -0.499 -33.730 1.00 72.88 91 LYS A N 1
ATOM 752 C CA . LYS A 1 91 ? 32.957 -1.387 -32.623 1.00 72.88 91 LYS A CA 1
ATOM 753 C C . LYS A 1 91 ? 33.371 -2.720 -33.210 1.00 72.88 91 LYS A C 1
ATOM 755 O O . LYS A 1 91 ? 32.591 -3.367 -33.902 1.00 72.88 91 LYS A O 1
ATOM 760 N N . ARG A 1 92 ? 34.621 -3.129 -32.965 1.00 73.00 92 ARG A N 1
ATOM 761 C CA . ARG A 1 92 ? 35.182 -4.360 -33.546 1.00 73.00 92 ARG A CA 1
ATOM 762 C C . ARG A 1 92 ? 34.215 -5.533 -33.340 1.00 73.00 92 ARG A C 1
ATOM 764 O O . ARG A 1 92 ? 33.844 -5.815 -32.198 1.00 73.00 92 ARG A O 1
ATOM 771 N N . LYS A 1 93 ? 33.900 -6.261 -34.422 1.00 83.44 93 LYS A N 1
ATOM 772 C CA . LYS A 1 93 ? 32.991 -7.428 -34.465 1.00 83.44 93 LYS A CA 1
ATOM 773 C C . LYS A 1 93 ? 31.490 -7.100 -34.399 1.00 83.44 93 LYS A C 1
ATOM 775 O O . LYS A 1 93 ? 30.705 -8.010 -34.117 1.00 83.44 93 LYS A O 1
ATOM 780 N N . TYR A 1 94 ? 31.103 -5.842 -34.596 1.00 88.44 94 TYR A N 1
ATOM 781 C CA . TYR A 1 94 ? 29.712 -5.406 -34.705 1.00 88.44 94 TYR A CA 1
ATOM 782 C C . TYR A 1 94 ? 29.508 -4.657 -36.020 1.00 88.44 94 TYR A C 1
ATOM 784 O O . TYR A 1 94 ? 30.358 -3.872 -36.428 1.00 88.44 94 TYR A O 1
ATOM 792 N N . SER A 1 95 ? 28.367 -4.900 -36.660 1.00 93.94 95 SER A N 1
ATOM 793 C CA . SER A 1 95 ? 27.912 -4.187 -37.852 1.00 93.94 95 SER A CA 1
ATOM 794 C C . SER A 1 95 ? 26.822 -3.193 -37.481 1.00 93.94 95 SER A C 1
ATOM 796 O O . SER A 1 95 ? 25.760 -3.618 -37.030 1.00 93.94 95 SER A O 1
ATOM 798 N N . LEU A 1 96 ? 27.060 -1.899 -37.668 1.00 94.00 96 LEU A N 1
ATOM 799 C CA . LEU A 1 96 ? 26.069 -0.860 -37.388 1.00 94.00 96 LEU A CA 1
ATOM 800 C C . LEU A 1 96 ? 25.059 -0.714 -38.540 1.00 94.00 96 LEU A C 1
ATOM 802 O O . LEU A 1 96 ? 25.404 -0.806 -39.726 1.00 94.00 96 LEU A O 1
ATOM 806 N N . THR A 1 97 ? 23.792 -0.500 -38.193 1.00 95.31 97 THR A N 1
ATOM 807 C CA . THR A 1 97 ? 22.743 -0.087 -39.134 1.00 95.31 97 THR A CA 1
ATOM 808 C C . THR A 1 97 ? 22.682 1.428 -39.225 1.00 95.31 97 THR A C 1
ATOM 810 O O . THR A 1 97 ? 23.140 2.110 -38.312 1.00 95.31 97 THR A O 1
ATOM 813 N N . PHE A 1 98 ? 22.091 1.970 -40.289 1.00 95.00 98 PHE A N 1
ATOM 814 C CA . PHE A 1 98 ? 21.650 3.364 -40.233 1.00 95.00 98 PHE A CA 1
ATOM 815 C C . PHE A 1 98 ? 20.667 3.534 -39.067 1.00 95.00 98 PHE A C 1
ATOM 817 O O . PHE A 1 98 ? 19.864 2.616 -38.837 1.00 95.00 98 PHE A O 1
ATOM 824 N N . PRO A 1 99 ? 20.773 4.624 -38.291 1.00 92.25 99 PRO A N 1
ATOM 825 C CA . PRO A 1 99 ? 19.804 4.896 -37.244 1.00 92.25 99 PRO A CA 1
ATOM 826 C C . PRO A 1 99 ? 18.430 5.188 -37.862 1.00 92.25 99 PRO A C 1
ATOM 828 O O . PRO A 1 99 ? 18.324 5.650 -38.997 1.00 92.25 99 PRO A O 1
ATOM 831 N N . GLN A 1 100 ? 17.374 4.867 -37.119 1.00 92.62 100 GLN A N 1
ATOM 832 C CA . GLN A 1 100 ? 16.037 5.405 -37.392 1.00 92.62 100 GLN A CA 1
ATOM 833 C C . GLN A 1 100 ? 16.000 6.845 -36.875 1.00 92.62 100 GLN A C 1
ATOM 835 O O . GLN A 1 100 ? 16.693 7.127 -35.898 1.00 92.62 100 GLN A O 1
ATOM 840 N N . THR A 1 101 ? 15.212 7.728 -37.492 1.00 90.56 101 THR A N 1
ATOM 841 C CA . THR A 1 101 ? 15.166 9.162 -37.157 1.00 90.56 101 THR A CA 1
ATOM 842 C C . THR A 1 101 ? 15.008 9.392 -35.652 1.00 90.56 101 THR A C 1
ATOM 844 O O . THR A 1 101 ? 15.799 10.106 -35.046 1.00 90.56 101 THR A O 1
ATOM 847 N N . GLU A 1 102 ? 14.077 8.686 -35.013 1.00 90.12 102 GLU A N 1
ATOM 848 C CA . GLU A 1 102 ? 13.793 8.822 -33.584 1.00 90.12 102 GLU A CA 1
ATOM 849 C C . GLU A 1 102 ? 14.942 8.306 -32.696 1.00 90.12 102 GLU A C 1
ATOM 851 O O . GLU A 1 102 ? 15.180 8.838 -31.616 1.00 90.12 102 GLU A O 1
ATOM 856 N N . LEU A 1 103 ? 15.684 7.277 -33.133 1.00 90.12 103 LEU A N 1
ATOM 857 C CA . LEU A 1 103 ? 16.871 6.793 -32.414 1.00 90.12 103 LEU A CA 1
ATOM 858 C C . LEU A 1 103 ? 18.068 7.728 -32.592 1.00 90.12 103 LEU A C 1
ATOM 860 O O . LEU A 1 103 ? 18.848 7.897 -31.656 1.00 90.12 103 LEU A O 1
ATOM 864 N N . GLU A 1 104 ? 18.215 8.327 -33.773 1.00 89.12 104 GLU A N 1
ATOM 865 C CA . GLU A 1 104 ? 19.265 9.303 -34.057 1.00 89.12 104 GLU A CA 1
ATOM 866 C C . GLU A 1 104 ? 19.132 10.530 -33.149 1.00 89.12 104 GLU A C 1
ATOM 868 O O . GLU A 1 104 ? 20.123 10.948 -32.552 1.00 89.12 104 GLU A O 1
ATOM 873 N N . GLU A 1 105 ? 17.905 11.031 -32.960 1.00 85.69 105 GLU A N 1
ATOM 874 C CA . GLU A 1 105 ? 17.592 12.174 -32.087 1.00 85.69 105 GLU A CA 1
ATOM 875 C C . GLU A 1 105 ? 18.055 11.990 -30.634 1.00 85.69 105 GLU A C 1
ATOM 877 O O . GLU A 1 105 ? 18.373 12.970 -29.955 1.00 85.69 105 GLU A O 1
ATOM 882 N N . VAL A 1 106 ? 18.118 10.743 -30.157 1.00 84.50 106 VAL A N 1
ATOM 883 C CA . VAL A 1 106 ? 18.574 10.398 -28.800 1.00 84.50 106 VAL A CA 1
ATOM 884 C C . VAL A 1 106 ? 19.963 9.756 -28.765 1.00 84.50 106 VAL A C 1
ATOM 886 O O . VAL A 1 106 ? 20.432 9.352 -27.701 1.00 84.50 106 VAL A O 1
ATOM 889 N N . GLY A 1 107 ? 20.642 9.671 -29.910 1.00 87.12 107 GLY A N 1
ATOM 890 C CA . GLY A 1 107 ? 22.034 9.242 -29.987 1.00 87.12 107 GLY A CA 1
ATOM 891 C C . GLY A 1 107 ? 22.257 7.734 -30.046 1.00 87.12 107 GLY A C 1
ATOM 892 O O . GLY A 1 107 ? 23.261 7.243 -29.520 1.00 87.12 107 GLY A O 1
ATOM 893 N N . PHE A 1 108 ? 21.342 6.984 -30.662 1.00 90.88 108 PHE A N 1
ATOM 894 C CA . PHE A 1 108 ? 21.411 5.528 -30.750 1.00 90.88 108 PHE A CA 1
ATOM 895 C C . PHE A 1 108 ? 21.265 4.982 -32.177 1.00 90.88 108 PHE A C 1
ATOM 897 O O . PHE A 1 108 ? 20.666 5.577 -33.067 1.00 90.88 108 PHE A O 1
ATOM 904 N N . THR A 1 109 ? 21.775 3.767 -32.380 1.00 93.31 109 THR A N 1
ATOM 905 C CA . THR A 1 109 ? 21.469 2.913 -33.539 1.00 93.31 109 THR A CA 1
ATOM 906 C C . THR A 1 109 ? 21.433 1.437 -33.133 1.00 93.31 109 THR A C 1
ATOM 908 O O . THR A 1 109 ? 21.647 1.084 -31.970 1.00 93.31 109 THR A O 1
ATOM 911 N N . VAL A 1 110 ? 21.194 0.543 -34.093 1.00 95.31 110 VAL A N 1
ATOM 912 C CA . VAL A 1 110 ? 21.269 -0.903 -33.902 1.00 95.31 110 VAL A CA 1
ATOM 913 C C . VAL A 1 110 ? 22.622 -1.440 -34.369 1.00 95.31 110 VAL A C 1
ATOM 915 O O . VAL A 1 110 ? 23.083 -1.194 -35.483 1.00 95.31 110 VAL A O 1
ATOM 918 N N . ALA A 1 111 ? 23.249 -2.247 -33.520 1.00 94.81 111 ALA A N 1
ATOM 919 C CA . ALA A 1 111 ? 24.448 -3.007 -33.831 1.00 94.81 111 ALA A CA 1
ATOM 920 C C . ALA A 1 111 ? 24.127 -4.500 -33.957 1.00 94.81 111 ALA A C 1
ATOM 922 O O . ALA A 1 111 ? 23.465 -5.088 -33.103 1.00 94.81 111 ALA A O 1
ATOM 923 N N . ILE A 1 112 ? 24.646 -5.145 -34.999 1.00 94.44 112 ILE A N 1
ATOM 924 C CA . ILE A 1 112 ? 24.431 -6.564 -35.286 1.00 94.44 112 ILE A CA 1
ATOM 925 C C . ILE A 1 112 ? 25.728 -7.339 -35.063 1.00 94.44 112 ILE A C 1
ATOM 927 O O . ILE A 1 112 ? 26.767 -7.017 -35.638 1.00 94.44 112 ILE A O 1
ATOM 931 N N . ARG A 1 113 ? 25.670 -8.418 -34.276 1.00 91.31 113 ARG A N 1
ATOM 932 C CA . ARG A 1 113 ? 26.791 -9.351 -34.090 1.00 91.31 113 ARG A CA 1
ATOM 933 C C . ARG A 1 113 ? 26.304 -10.785 -34.042 1.00 91.31 113 ARG A C 1
ATOM 935 O O . ARG A 1 113 ? 25.485 -11.143 -33.202 1.00 91.31 113 ARG A O 1
ATOM 942 N N . LYS A 1 114 ? 26.856 -11.633 -34.919 1.00 89.62 114 LYS A N 1
ATOM 943 C CA . LYS A 1 114 ? 26.487 -13.059 -35.027 1.00 89.62 114 LYS A CA 1
ATOM 944 C C . LYS A 1 114 ? 24.961 -13.268 -35.121 1.00 89.62 114 LYS A C 1
ATOM 946 O O . LYS A 1 114 ? 24.418 -14.152 -34.467 1.00 89.62 114 LYS A O 1
ATOM 951 N N . GLY A 1 115 ? 24.279 -12.411 -35.885 1.00 88.00 115 GLY A N 1
ATOM 952 C CA . GLY A 1 115 ? 22.824 -12.452 -36.075 1.00 88.00 115 GLY A CA 1
ATOM 953 C C . GLY A 1 115 ? 21.980 -11.885 -34.925 1.00 88.00 115 GLY A C 1
ATOM 954 O O . GLY A 1 115 ? 20.763 -11.877 -35.043 1.00 88.00 115 GLY A O 1
ATOM 955 N N . LYS A 1 116 ? 22.590 -11.398 -33.837 1.00 92.19 116 LYS A N 1
ATOM 956 C CA . LYS A 1 116 ? 21.892 -10.752 -32.714 1.00 92.19 116 LYS A CA 1
ATOM 957 C C . LYS A 1 116 ? 21.949 -9.233 -32.833 1.00 92.19 116 LYS A C 1
ATOM 959 O O . LYS A 1 116 ? 22.999 -8.717 -33.223 1.00 92.19 116 LYS A O 1
ATOM 964 N N . LYS A 1 117 ? 20.864 -8.545 -32.472 1.00 95.94 117 LYS A N 1
ATOM 965 C CA . LYS A 1 117 ? 20.778 -7.079 -32.450 1.00 95.94 117 LYS A CA 1
ATOM 966 C C . LYS A 1 117 ? 21.017 -6.546 -31.036 1.00 95.94 117 LYS A C 1
ATOM 968 O O . LYS A 1 117 ? 20.651 -7.203 -30.064 1.00 95.94 117 LYS A O 1
ATOM 973 N N . TYR A 1 118 ? 21.630 -5.376 -30.948 1.00 94.62 118 TYR A N 1
ATOM 974 C CA . TYR A 1 118 ? 21.966 -4.649 -29.724 1.00 94.62 118 TYR A CA 1
ATOM 975 C C . TYR A 1 118 ? 21.726 -3.160 -29.965 1.00 94.62 118 TYR A C 1
ATOM 977 O O . TYR A 1 118 ? 21.889 -2.708 -31.098 1.00 94.62 118 TYR A O 1
ATOM 985 N N . LEU A 1 119 ? 21.374 -2.399 -28.930 1.00 93.62 119 LEU A N 1
ATOM 986 C CA . 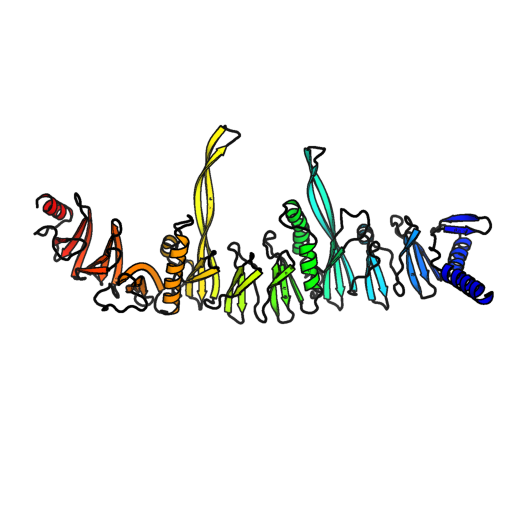LEU A 1 119 ? 21.368 -0.939 -29.027 1.00 93.62 119 LEU A CA 1
ATOM 987 C C . LEU A 1 119 ? 22.808 -0.447 -28.877 1.00 93.62 119 LEU A C 1
ATOM 989 O O . LEU A 1 119 ? 23.562 -0.986 -28.068 1.00 93.62 119 LEU A O 1
ATOM 993 N N . TYR A 1 120 ? 23.203 0.534 -29.678 1.00 90.88 120 TYR A N 1
ATOM 994 C CA . TYR A 1 120 ? 24.524 1.156 -29.651 1.00 90.88 120 TYR A CA 1
ATOM 995 C C . TYR A 1 120 ? 24.365 2.654 -29.425 1.00 90.88 120 TYR A C 1
ATOM 997 O O . TYR A 1 120 ? 23.707 3.303 -30.232 1.00 90.88 120 TYR A O 1
ATOM 1005 N N . SER A 1 121 ? 24.971 3.175 -28.357 1.00 88.00 121 SER A N 1
ATOM 1006 C CA . SER A 1 121 ? 25.019 4.613 -28.067 1.00 88.00 121 SER A CA 1
ATOM 1007 C C . SER A 1 121 ? 26.205 5.252 -28.789 1.00 88.00 121 SER A C 1
ATOM 1009 O O . SER A 1 121 ? 27.333 4.757 -28.671 1.00 88.00 121 SER A O 1
ATOM 1011 N N . PHE A 1 122 ? 25.974 6.354 -29.505 1.00 83.12 122 PHE A N 1
ATOM 1012 C CA . PHE A 1 122 ? 27.031 7.106 -30.183 1.00 83.12 122 PHE A CA 1
ATOM 1013 C C . PHE A 1 122 ? 27.954 7.805 -29.180 1.00 83.12 122 PHE A C 1
ATOM 1015 O O . PHE A 1 122 ? 29.169 7.610 -29.241 1.00 83.12 122 PHE A O 1
ATOM 1022 N N . GLY A 1 123 ? 27.388 8.541 -28.215 1.00 70.88 123 GLY A N 1
ATOM 1023 C CA . GLY A 1 123 ? 28.169 9.317 -27.246 1.00 70.88 123 GLY A CA 1
ATOM 1024 C C . GLY A 1 123 ? 28.954 8.455 -26.250 1.00 70.88 123 GLY A C 1
ATOM 1025 O O . GLY A 1 123 ? 30.108 8.750 -25.955 1.00 70.88 123 GLY A O 1
ATOM 1026 N N . GLY A 1 124 ? 28.387 7.332 -25.794 1.00 63.28 124 GLY A N 1
ATOM 1027 C CA . GLY A 1 124 ? 29.071 6.427 -24.861 1.00 63.28 124 GLY A CA 1
ATOM 1028 C C . GLY A 1 124 ? 29.890 5.307 -25.522 1.00 63.28 124 GLY A C 1
ATOM 1029 O O . GLY A 1 124 ? 30.614 4.580 -24.840 1.00 63.28 124 GLY A O 1
ATOM 1030 N N . LYS A 1 125 ? 29.750 5.103 -26.843 1.00 68.06 125 LYS A N 1
ATOM 1031 C CA . LYS A 1 125 ? 30.351 3.994 -27.623 1.00 68.06 125 LYS A CA 1
ATOM 1032 C C . LYS A 1 125 ? 30.134 2.599 -26.985 1.00 68.06 125 LYS A C 1
ATOM 1034 O O . LYS A 1 125 ? 30.877 1.632 -27.242 1.00 68.06 125 LYS A O 1
ATOM 1039 N N . TYR A 1 126 ? 29.093 2.448 -26.163 1.00 77.19 126 TYR A N 1
ATOM 1040 C CA . TYR A 1 126 ? 28.727 1.199 -25.495 1.00 77.19 126 TYR A CA 1
ATOM 1041 C C . TYR A 1 126 ? 27.565 0.497 -26.209 1.00 77.19 126 TYR A C 1
ATOM 1043 O O . TYR A 1 126 ? 26.958 1.025 -27.136 1.00 77.19 126 TYR A O 1
ATOM 1051 N N . LEU A 1 127 ? 27.355 -0.769 -25.853 1.00 80.44 127 LEU A N 1
ATOM 1052 C CA . LEU A 1 127 ? 26.248 -1.577 -26.360 1.00 80.44 127 LEU A CA 1
ATOM 1053 C C . LEU A 1 127 ? 25.333 -1.912 -25.197 1.00 80.44 127 LEU A C 1
ATOM 1055 O O . LEU A 1 127 ? 25.853 -2.127 -24.106 1.00 80.44 127 LEU A O 1
ATOM 1059 N N . SER A 1 128 ? 24.035 -2.048 -25.448 1.00 83.75 128 SER A N 1
ATOM 1060 C CA . SER A 1 128 ? 23.138 -2.662 -24.473 1.00 83.75 128 SER A CA 1
ATOM 1061 C C . SER A 1 128 ? 23.672 -4.030 -24.043 1.00 83.75 128 SER A C 1
ATOM 1063 O O . SER A 1 128 ? 24.147 -4.818 -24.871 1.00 83.75 128 SER A O 1
ATOM 1065 N N . ASP A 1 129 ? 23.544 -4.341 -22.756 1.00 83.75 129 ASP A N 1
ATOM 1066 C CA . ASP A 1 129 ? 23.997 -5.622 -22.202 1.00 83.75 129 ASP A CA 1
ATOM 1067 C C . ASP A 1 129 ? 23.114 -6.803 -22.633 1.00 83.75 129 ASP A C 1
ATOM 1069 O O . ASP A 1 129 ? 23.517 -7.969 -22.577 1.00 83.75 129 ASP A O 1
ATOM 1073 N N . PHE A 1 130 ? 21.923 -6.512 -23.155 1.00 86.44 130 PHE A N 1
ATOM 1074 C CA . PHE A 1 130 ? 20.999 -7.488 -23.712 1.00 86.44 130 PHE A CA 1
ATOM 1075 C C . PHE A 1 130 ? 20.950 -7.428 -25.243 1.00 86.44 130 PHE A C 1
ATOM 1077 O O . PHE A 1 130 ? 21.103 -6.381 -25.876 1.00 86.44 130 PHE A O 1
ATOM 1084 N N . ALA A 1 131 ? 20.700 -8.597 -25.836 1.00 93.31 131 ALA A N 1
ATOM 1085 C CA . ALA A 1 131 ? 20.384 -8.740 -27.251 1.00 93.31 131 ALA A CA 1
ATOM 1086 C C . ALA A 1 131 ? 18.867 -8.791 -27.461 1.00 93.31 131 ALA A C 1
ATOM 1088 O O . ALA A 1 131 ? 18.150 -9.354 -26.628 1.00 93.31 131 ALA A O 1
ATOM 1089 N N . PHE A 1 132 ? 18.402 -8.309 -28.611 1.00 95.56 132 PHE A N 1
ATOM 1090 C CA . PHE A 1 132 ? 17.000 -8.373 -29.016 1.00 95.56 132 PHE A CA 1
ATOM 1091 C C . PHE A 1 132 ? 16.829 -8.915 -30.443 1.00 95.56 132 PHE A C 1
ATOM 1093 O O . PHE A 1 132 ? 17.754 -8.934 -31.259 1.00 95.56 132 PHE A O 1
ATOM 1100 N N . ASP A 1 133 ? 15.620 -9.388 -30.713 1.00 94.56 133 ASP A N 1
ATOM 1101 C CA . ASP A 1 133 ? 15.154 -9.952 -31.975 1.00 94.56 133 ASP A CA 1
ATOM 1102 C C . ASP A 1 133 ? 14.342 -8.902 -32.756 1.00 94.56 133 ASP A C 1
ATOM 1104 O O . ASP A 1 133 ? 14.527 -8.729 -33.968 1.00 94.56 133 ASP A O 1
ATOM 1108 N N . ASP A 1 134 ? 13.491 -8.157 -32.042 1.00 95.50 134 ASP A N 1
ATOM 1109 C CA . ASP A 1 134 ? 12.546 -7.176 -32.587 1.00 95.50 134 ASP A CA 1
ATOM 1110 C C . ASP A 1 134 ? 12.476 -5.905 -31.728 1.00 95.50 134 ASP A C 1
ATOM 1112 O O . ASP A 1 134 ? 12.845 -5.940 -30.550 1.00 95.50 134 ASP A O 1
ATOM 1116 N N . MET A 1 135 ? 12.030 -4.797 -32.320 1.00 95.81 135 MET A N 1
ATOM 1117 C CA . MET A 1 135 ? 12.020 -3.472 -31.697 1.00 95.81 135 MET A CA 1
ATOM 1118 C C . MET A 1 135 ? 10.854 -2.627 -32.209 1.00 95.81 135 MET A C 1
ATOM 1120 O O . MET A 1 135 ? 10.711 -2.464 -33.417 1.00 95.81 135 MET A O 1
ATOM 1124 N N . ASN A 1 136 ? 10.105 -2.024 -31.285 1.00 95.38 136 ASN A N 1
ATOM 1125 C CA . ASN A 1 136 ? 9.113 -0.992 -31.573 1.00 95.38 136 ASN A CA 1
ATOM 1126 C C . ASN A 1 136 ? 9.457 0.273 -30.786 1.00 95.38 136 ASN A C 1
ATOM 1128 O O . ASN A 1 136 ? 9.689 0.210 -29.577 1.00 95.38 136 ASN A O 1
ATOM 1132 N N . LEU A 1 137 ? 9.466 1.411 -31.472 1.00 93.62 137 LEU A N 1
ATOM 1133 C CA . LEU A 1 137 ? 9.673 2.714 -30.854 1.00 93.62 137 LEU A CA 1
ATOM 1134 C C . LEU A 1 137 ? 8.343 3.275 -30.356 1.00 93.62 137 LEU A C 1
ATOM 1136 O O . LEU A 1 137 ? 7.299 3.077 -30.979 1.00 93.62 137 LEU A O 1
ATOM 1140 N N . TYR A 1 138 ? 8.387 3.953 -29.218 1.00 90.81 138 TYR A N 1
ATOM 1141 C CA . TYR A 1 138 ? 7.234 4.584 -28.603 1.00 90.81 138 TYR A CA 1
ATOM 1142 C C . TYR A 1 138 ? 7.651 5.930 -28.016 1.00 90.81 138 TYR A C 1
ATOM 1144 O O . TYR A 1 138 ? 8.507 5.997 -27.135 1.00 90.81 138 TYR A O 1
ATOM 1152 N N . GLN A 1 139 ? 7.049 7.001 -28.516 1.00 89.31 139 GLN A N 1
ATOM 1153 C CA . GLN A 1 139 ? 7.317 8.355 -28.056 1.00 89.31 139 GLN A CA 1
ATOM 1154 C C . GLN A 1 139 ? 6.311 8.726 -26.968 1.00 89.31 139 GLN A C 1
ATOM 1156 O O . GLN A 1 139 ? 5.103 8.558 -27.138 1.00 89.31 139 GLN A O 1
ATOM 1161 N N . VAL A 1 140 ? 6.820 9.213 -25.842 1.00 87.50 140 VAL A N 1
ATOM 1162 C CA . VAL A 1 140 ? 6.021 9.786 -24.761 1.00 87.50 140 VAL A CA 1
ATOM 1163 C C . VAL A 1 140 ? 6.174 11.292 -24.845 1.00 87.50 140 VAL A C 1
ATOM 1165 O O . VAL A 1 140 ? 7.279 11.808 -24.708 1.00 87.50 140 VAL A O 1
ATOM 1168 N N . THR A 1 141 ? 5.070 11.977 -25.102 1.00 87.00 141 THR A N 1
ATOM 1169 C CA . THR A 1 141 ? 5.030 13.435 -25.165 1.00 87.00 141 THR A CA 1
ATOM 1170 C C . THR A 1 141 ? 4.514 13.970 -23.840 1.00 87.00 141 THR A C 1
ATOM 1172 O O . THR A 1 141 ? 3.457 13.537 -23.379 1.00 87.00 141 THR A O 1
ATOM 1175 N N . ASP A 1 142 ? 5.258 14.899 -23.253 1.00 81.19 142 ASP A N 1
ATOM 1176 C CA . ASP A 1 142 ? 4.904 15.593 -22.021 1.00 81.19 142 ASP A CA 1
ATOM 1177 C C . ASP A 1 142 ? 4.876 17.107 -22.242 1.00 81.19 142 ASP A C 1
ATOM 1179 O O . ASP A 1 142 ? 5.562 17.639 -23.118 1.00 81.19 142 ASP A O 1
ATOM 1183 N N . THR A 1 143 ? 4.079 17.799 -21.437 1.00 82.50 143 THR A N 1
ATOM 1184 C CA . THR A 1 143 ? 4.003 19.256 -21.427 1.00 82.50 143 THR A CA 1
ATOM 1185 C C . THR A 1 143 ? 4.594 19.759 -20.118 1.00 82.50 143 THR A C 1
ATOM 1187 O O . THR A 1 143 ? 3.962 19.680 -19.066 1.00 82.50 143 THR A O 1
ATOM 1190 N N . VAL A 1 144 ? 5.799 20.320 -20.190 1.00 77.25 144 VAL A N 1
ATOM 1191 C CA . VAL A 1 144 ? 6.530 20.832 -19.030 1.00 77.25 144 VAL A CA 1
ATOM 1192 C C . VAL A 1 144 ? 6.423 22.354 -18.978 1.00 77.25 144 VAL A C 1
ATOM 1194 O O . VAL A 1 144 ? 6.571 23.052 -19.984 1.00 77.25 144 VAL A O 1
ATOM 1197 N N . TYR A 1 145 ? 6.163 22.886 -17.783 1.00 77.56 145 TYR A N 1
ATOM 1198 C CA . TYR A 1 145 ? 6.078 24.323 -17.531 1.00 77.56 145 TYR A CA 1
ATOM 1199 C C . TYR A 1 145 ? 7.302 24.791 -16.751 1.00 77.56 145 TYR A C 1
ATOM 1201 O O . TYR A 1 145 ? 7.399 24.557 -15.548 1.00 77.56 145 TYR A O 1
ATOM 1209 N N . TYR A 1 146 ? 8.206 25.526 -17.395 1.00 75.81 146 TYR A N 1
ATOM 1210 C CA . TYR A 1 146 ? 9.327 26.157 -16.695 1.00 75.81 146 TYR A CA 1
ATOM 1211 C C . TYR A 1 146 ? 9.058 27.634 -16.439 1.00 75.81 146 TYR A C 1
ATOM 1213 O O . TYR A 1 146 ? 8.539 28.365 -17.289 1.00 75.81 146 TYR A O 1
ATOM 1221 N N . PHE A 1 147 ? 9.444 28.102 -15.253 1.00 75.38 147 PHE A N 1
ATOM 1222 C CA . PHE A 1 147 ? 9.434 29.526 -14.957 1.00 75.38 147 PHE A CA 1
ATOM 1223 C C . PHE A 1 147 ? 10.636 30.192 -15.630 1.00 75.38 147 PHE A C 1
ATOM 1225 O O . PHE A 1 147 ? 11.784 30.025 -15.219 1.00 75.38 147 PHE A O 1
ATOM 1232 N N . ASN A 1 148 ? 10.385 30.958 -16.690 1.00 80.06 148 ASN A N 1
ATOM 1233 C CA . ASN A 1 148 ? 11.431 31.721 -17.347 1.00 80.06 148 ASN A CA 1
ATOM 1234 C C . ASN A 1 148 ? 11.748 32.965 -16.510 1.00 80.06 148 ASN A C 1
ATOM 1236 O O . ASN A 1 148 ? 10.998 33.940 -16.519 1.00 80.06 148 ASN A O 1
ATOM 1240 N N . THR A 1 149 ? 12.891 32.952 -15.827 1.00 77.75 149 THR A N 1
ATOM 1241 C CA . THR A 1 149 ? 13.340 34.049 -14.954 1.00 77.75 149 THR A CA 1
ATOM 1242 C C . THR A 1 149 ? 13.580 35.363 -15.701 1.00 77.75 149 THR A C 1
ATOM 1244 O O . THR A 1 149 ? 13.437 36.434 -15.116 1.00 77.75 149 THR A O 1
ATOM 1247 N N . THR A 1 150 ? 13.897 35.313 -16.998 1.00 87.25 150 THR A N 1
ATOM 1248 C CA . THR A 1 150 ? 14.102 36.515 -17.825 1.00 87.25 150 THR A CA 1
ATOM 1249 C C . THR A 1 150 ? 12.772 37.168 -18.202 1.00 87.25 150 THR A C 1
ATOM 1251 O O . THR A 1 150 ? 12.655 38.389 -18.198 1.00 87.25 150 THR A O 1
ATOM 1254 N N . GLN A 1 151 ? 11.761 36.359 -18.525 1.00 85.31 151 GLN A N 1
ATOM 1255 C CA . GLN A 1 151 ? 10.440 36.822 -18.958 1.00 85.31 151 GLN A CA 1
ATOM 1256 C C . GLN A 1 151 ? 9.425 36.911 -17.807 1.00 85.31 151 GLN A C 1
ATOM 1258 O O . GLN A 1 151 ? 8.317 37.391 -18.034 1.00 85.31 151 GLN A O 1
ATOM 1263 N N . GLN A 1 152 ? 9.790 36.452 -16.603 1.00 85.00 152 GLN A N 1
ATOM 1264 C CA . GLN A 1 152 ? 8.942 36.398 -15.405 1.00 85.00 152 GLN A CA 1
ATOM 1265 C C . GLN A 1 152 ? 7.581 35.732 -15.671 1.00 85.00 152 GLN A C 1
ATOM 1267 O O . GLN A 1 152 ? 6.540 36.189 -15.206 1.00 85.00 152 GLN A O 1
ATOM 1272 N N . LYS A 1 153 ? 7.580 34.655 -16.465 1.00 84.31 153 LYS A N 1
ATOM 1273 C CA . LYS A 1 153 ? 6.374 33.884 -16.793 1.00 84.31 153 LYS A CA 1
ATOM 1274 C C . LYS A 1 153 ? 6.677 32.400 -16.933 1.00 84.31 153 LYS A C 1
ATOM 1276 O O . LYS A 1 153 ? 7.786 32.025 -17.315 1.00 84.31 153 LYS A O 1
ATOM 1281 N N . HIS A 1 154 ? 5.662 31.575 -16.695 1.00 74.19 154 HIS A N 1
ATOM 1282 C CA . HIS A 1 154 ? 5.699 30.170 -17.081 1.00 74.19 154 HIS A CA 1
ATOM 1283 C C . HIS A 1 154 ? 5.648 30.060 -18.606 1.00 74.19 154 HIS A C 1
ATOM 1285 O O . HIS A 1 154 ? 4.818 30.698 -19.259 1.00 74.19 154 HIS A O 1
ATOM 1291 N N . ILE A 1 155 ? 6.566 29.285 -19.170 1.00 83.00 155 ILE A N 1
ATOM 1292 C CA . ILE A 1 155 ? 6.576 28.931 -20.584 1.00 83.00 155 ILE A CA 1
ATOM 1293 C C . ILE A 1 155 ? 6.301 27.439 -20.670 1.00 83.00 155 ILE A C 1
ATOM 1295 O O . ILE A 1 155 ? 6.898 26.643 -19.951 1.00 83.00 155 ILE A O 1
ATOM 1299 N N . GLU A 1 156 ? 5.364 27.101 -21.540 1.00 84.31 156 GLU A N 1
ATOM 1300 C CA . GLU A 1 156 ? 5.031 25.732 -21.887 1.00 84.31 156 GLU A CA 1
ATOM 1301 C C . GLU A 1 156 ? 6.041 25.211 -22.908 1.00 84.31 156 GLU A C 1
ATOM 1303 O O . GLU A 1 156 ? 6.349 25.891 -23.891 1.00 84.31 156 GLU A O 1
ATOM 1308 N N . THR A 1 157 ? 6.570 24.015 -22.687 1.00 80.69 157 THR A N 1
ATOM 1309 C CA . THR A 1 157 ? 7.395 23.306 -23.664 1.00 80.69 157 THR A CA 1
ATOM 1310 C C . THR A 1 157 ? 6.986 21.858 -23.745 1.00 80.69 157 THR A C 1
ATOM 1312 O O . THR A 1 157 ? 6.610 21.237 -22.757 1.00 80.69 157 THR A O 1
ATOM 1315 N N . ILE A 1 158 ? 7.031 21.350 -24.969 1.00 83.19 158 ILE A N 1
ATOM 1316 C CA . ILE A 1 158 ? 6.725 19.964 -25.268 1.00 83.19 158 ILE A CA 1
ATOM 1317 C C . ILE A 1 158 ? 8.034 19.188 -25.187 1.00 83.19 158 ILE A C 1
ATOM 1319 O O . ILE A 1 158 ? 8.934 19.401 -26.004 1.00 83.19 158 ILE A O 1
ATOM 1323 N N . GLU A 1 159 ? 8.128 18.298 -24.210 1.00 82.00 159 GLU A N 1
ATOM 1324 C CA . GLU A 1 159 ? 9.222 17.344 -24.091 1.00 82.00 159 GLU A CA 1
ATOM 1325 C C . GLU A 1 159 ? 8.820 16.019 -24.734 1.00 82.00 159 GLU A C 1
ATOM 1327 O O . GLU A 1 159 ? 7.690 15.548 -24.612 1.00 82.00 159 GLU A O 1
ATOM 1332 N N . ASN A 1 160 ? 9.763 15.412 -25.452 1.00 85.31 160 ASN A N 1
ATOM 1333 C CA . ASN A 1 160 ? 9.577 14.104 -26.057 1.00 85.31 160 ASN A CA 1
ATOM 1334 C C . ASN A 1 160 ? 10.584 13.128 -25.460 1.00 85.31 160 ASN A C 1
ATOM 1336 O O . ASN A 1 160 ? 11.796 13.298 -25.591 1.00 85.31 160 ASN A O 1
ATOM 1340 N N . HIS A 1 161 ? 10.063 12.075 -24.852 1.00 87.38 161 HIS A N 1
ATOM 1341 C CA . HIS A 1 161 ? 10.822 11.002 -24.239 1.00 87.38 161 HIS A CA 1
ATOM 1342 C C . HIS A 1 161 ? 10.721 9.749 -25.110 1.00 87.38 161 HIS A C 1
ATOM 1344 O O . HIS A 1 161 ? 9.622 9.341 -25.496 1.00 87.38 161 HIS A O 1
ATOM 1350 N N . LEU A 1 162 ? 11.854 9.112 -25.419 1.00 90.12 162 LEU A N 1
ATOM 1351 C CA . LEU A 1 162 ? 11.855 7.895 -26.228 1.00 90.12 162 LEU A CA 1
ATOM 1352 C C . LEU A 1 162 ? 11.863 6.647 -25.348 1.00 90.12 162 LEU A C 1
ATOM 1354 O O . LEU A 1 162 ? 12.804 6.376 -24.600 1.00 90.12 162 LEU A O 1
ATOM 1358 N N . CYS A 1 163 ? 10.819 5.845 -25.501 1.00 93.25 163 CYS A N 1
ATOM 1359 C CA . CYS A 1 163 ? 10.739 4.495 -24.979 1.00 93.25 163 CYS A CA 1
ATOM 1360 C C . CYS A 1 163 ? 10.870 3.482 -26.116 1.00 93.25 163 CYS A C 1
ATOM 1362 O O . CYS A 1 163 ? 10.398 3.683 -27.235 1.00 93.25 163 CYS A O 1
ATOM 1364 N N . ILE A 1 164 ? 11.479 2.345 -25.814 1.00 94.88 164 ILE A N 1
ATOM 1365 C CA . ILE A 1 164 ? 11.721 1.275 -26.770 1.00 94.88 164 ILE A CA 1
ATOM 1366 C C . ILE A 1 164 ? 11.168 -0.019 -26.191 1.00 94.88 164 ILE A C 1
ATOM 1368 O O . ILE A 1 164 ? 11.624 -0.503 -25.153 1.00 94.88 164 ILE A O 1
ATOM 1372 N N . ALA A 1 165 ? 10.210 -0.616 -26.892 1.00 96.56 165 ALA A N 1
ATOM 1373 C CA . ALA A 1 165 ? 9.812 -1.986 -26.633 1.00 96.56 165 ALA A CA 1
ATOM 1374 C C . ALA A 1 165 ? 10.744 -2.921 -27.395 1.00 96.56 165 ALA A C 1
ATOM 1376 O O . ALA A 1 165 ? 10.859 -2.846 -28.619 1.00 96.56 165 ALA A O 1
ATOM 1377 N N . LEU A 1 166 ? 11.382 -3.834 -26.679 1.00 96.44 166 LEU A N 1
ATOM 1378 C CA . LEU A 1 166 ? 12.308 -4.797 -27.253 1.00 96.44 166 LEU A CA 1
ATOM 1379 C C . LEU A 1 166 ? 11.778 -6.206 -27.053 1.00 96.44 166 LEU A C 1
ATOM 1381 O O . LEU A 1 166 ? 11.287 -6.551 -25.978 1.00 96.44 166 LEU A O 1
ATOM 1385 N N . LYS A 1 167 ? 11.917 -7.046 -28.076 1.00 96.31 167 LYS A N 1
ATOM 1386 C CA . LYS A 1 167 ? 11.609 -8.473 -27.990 1.00 96.31 167 LYS A CA 1
ATOM 1387 C C . LYS A 1 167 ? 12.898 -9.263 -27.868 1.00 96.31 167 LYS A C 1
ATOM 1389 O O . LYS A 1 167 ? 13.735 -9.188 -28.756 1.00 96.31 167 LYS A O 1
ATOM 1394 N N . SER A 1 168 ? 13.053 -10.059 -26.820 1.00 94.31 168 SER A N 1
ATOM 1395 C CA . SER A 1 168 ? 14.190 -10.959 -26.631 1.00 94.31 168 SER A CA 1
ATOM 1396 C C . SER A 1 168 ? 13.699 -12.347 -26.246 1.00 94.31 168 SER A C 1
ATOM 1398 O O . SER A 1 168 ? 12.878 -12.495 -25.339 1.00 94.31 168 SER A O 1
ATOM 1400 N N . LYS A 1 169 ? 14.167 -13.388 -26.950 1.00 93.06 169 LYS A N 1
ATOM 1401 C CA . LYS A 1 169 ? 13.791 -14.793 -26.682 1.00 93.06 169 LYS A CA 1
ATOM 1402 C C . LYS A 1 169 ? 12.268 -14.998 -26.673 1.00 93.06 169 LYS A C 1
ATOM 1404 O O . LYS A 1 169 ? 11.725 -15.748 -25.861 1.00 93.06 169 LYS A O 1
ATOM 1409 N N . GLY A 1 170 ? 11.569 -14.304 -27.571 1.00 94.12 170 GLY A N 1
ATOM 1410 C CA . GLY A 1 170 ? 10.112 -14.375 -27.698 1.00 94.12 170 GLY A CA 1
ATOM 1411 C C . GLY A 1 170 ? 9.316 -13.622 -26.625 1.00 94.12 170 GLY A C 1
ATOM 1412 O O . GLY A 1 170 ? 8.094 -13.747 -26.614 1.00 94.12 170 GLY A O 1
ATOM 1413 N N . LYS A 1 171 ? 9.968 -12.851 -25.747 1.00 96.19 171 LYS A N 1
ATOM 1414 C CA . LYS A 1 171 ? 9.320 -12.026 -24.721 1.00 96.19 171 LYS A CA 1
ATOM 1415 C C . LYS A 1 171 ? 9.612 -10.552 -24.931 1.00 96.19 171 LYS A C 1
ATOM 1417 O O . LYS A 1 171 ? 10.711 -10.199 -25.338 1.00 96.19 171 LYS A O 1
ATOM 1422 N N . TRP A 1 172 ? 8.633 -9.710 -24.641 1.00 97.06 172 TRP A N 1
ATOM 1423 C CA . TRP A 1 172 ? 8.758 -8.263 -24.690 1.00 97.06 172 TRP A CA 1
ATOM 1424 C C . TRP A 1 172 ? 9.210 -7.703 -23.343 1.00 97.06 172 TRP A C 1
ATOM 1426 O O . TRP A 1 172 ? 8.863 -8.246 -22.291 1.00 97.06 172 TRP A O 1
ATOM 1436 N N . GLY A 1 173 ? 9.982 -6.626 -23.408 1.00 96.31 173 GLY A N 1
ATOM 1437 C CA . GLY A 1 173 ? 10.381 -5.758 -22.307 1.00 96.31 173 GLY A CA 1
ATOM 1438 C C . GLY A 1 173 ? 10.418 -4.309 -22.795 1.00 96.31 173 GLY A C 1
ATOM 1439 O O . GLY A 1 173 ? 10.323 -4.049 -23.995 1.00 96.31 173 GLY A O 1
ATOM 1440 N N . MET A 1 174 ? 10.543 -3.372 -21.863 1.00 96.31 174 MET A N 1
ATOM 1441 C CA . MET A 1 174 ? 10.554 -1.933 -22.133 1.00 96.31 174 MET A CA 1
ATOM 1442 C C . MET A 1 174 ? 11.837 -1.329 -21.616 1.00 96.31 174 MET A C 1
ATOM 1444 O O . MET A 1 174 ? 12.292 -1.677 -20.527 1.00 96.31 174 MET A O 1
ATOM 1448 N N . VAL A 1 175 ? 12.366 -0.402 -22.394 1.00 95.19 175 VAL A N 1
ATOM 1449 C CA . VAL A 1 175 ? 13.574 0.347 -22.101 1.00 95.19 175 VAL A CA 1
ATOM 1450 C C . VAL A 1 175 ? 13.285 1.823 -22.336 1.00 95.19 175 VAL A C 1
ATOM 1452 O O . VAL A 1 175 ? 12.552 2.170 -23.259 1.00 95.19 175 VAL A O 1
ATOM 1455 N N . TYR A 1 176 ? 13.834 2.683 -21.495 1.00 92.81 176 TYR A N 1
ATOM 1456 C CA . TYR A 1 176 ? 13.748 4.129 -21.595 1.00 92.81 176 TYR A CA 1
ATOM 1457 C C . TYR A 1 176 ? 15.136 4.701 -21.862 1.00 92.81 176 TYR A C 1
ATOM 1459 O O . TYR A 1 176 ? 16.111 4.249 -21.262 1.00 92.81 176 TYR A O 1
ATOM 1467 N N . ILE A 1 177 ? 15.219 5.659 -22.785 1.00 88.94 177 ILE A N 1
ATOM 1468 C CA . ILE A 1 177 ? 16.437 6.427 -23.026 1.00 88.94 177 ILE A CA 1
ATOM 1469 C C . ILE A 1 177 ? 16.271 7.777 -22.337 1.00 88.94 177 ILE A C 1
ATOM 1471 O O . ILE A 1 177 ? 15.543 8.643 -22.826 1.00 88.94 177 ILE A O 1
ATOM 1475 N N . ALA A 1 178 ? 16.936 7.943 -21.197 1.00 83.25 178 ALA A N 1
ATOM 1476 C CA . ALA A 1 178 ? 16.971 9.212 -20.492 1.00 83.25 178 ALA A CA 1
ATOM 1477 C C . ALA A 1 178 ? 17.947 10.147 -21.200 1.00 83.25 178 ALA A C 1
ATOM 1479 O O . ALA A 1 178 ? 19.128 9.835 -21.339 1.00 83.25 178 ALA A O 1
ATOM 1480 N N . ARG A 1 179 ? 17.446 11.290 -21.665 1.00 75.62 179 ARG A N 1
ATOM 1481 C CA . ARG A 1 179 ? 18.276 12.332 -22.261 1.00 75.62 179 ARG A CA 1
ATOM 1482 C C . ARG A 1 179 ? 18.851 13.193 -21.142 1.00 75.62 179 ARG A C 1
ATOM 1484 O O . ARG A 1 179 ? 18.088 13.724 -20.342 1.00 75.62 179 ARG A O 1
ATOM 1491 N N . ASP A 1 180 ? 20.170 13.332 -21.100 1.00 65.69 180 ASP A N 1
ATOM 1492 C CA . ASP A 1 180 ? 20.801 14.341 -20.257 1.00 65.69 180 ASP A CA 1
ATOM 1493 C C . ASP A 1 180 ? 20.644 15.706 -20.943 1.00 65.69 180 ASP A C 1
ATOM 1495 O O . ASP A 1 180 ? 21.164 15.935 -22.036 1.00 65.69 180 ASP A O 1
ATOM 1499 N N . GLU A 1 181 ? 19.853 16.592 -20.344 1.00 61.69 181 GLU A N 1
ATOM 1500 C CA . GLU A 1 181 ? 19.614 17.942 -20.864 1.00 61.69 181 GLU A CA 1
ATOM 1501 C C . GLU A 1 181 ? 20.795 18.890 -20.602 1.00 61.69 181 GLU A C 1
ATOM 1503 O O . GLU A 1 181 ? 20.900 19.937 -21.245 1.00 61.69 181 GLU A O 1
ATOM 1508 N N . TYR A 1 182 ? 21.704 18.529 -19.689 1.00 53.22 182 TYR A N 1
ATOM 1509 C CA . TYR A 1 182 ? 22.819 19.372 -19.256 1.00 53.22 182 TYR A CA 1
ATOM 1510 C C . TYR A 1 182 ? 24.129 19.069 -19.977 1.00 53.22 182 TYR A C 1
ATOM 1512 O O . TYR A 1 182 ? 25.032 19.912 -19.992 1.00 53.22 182 TYR A O 1
ATOM 1520 N N . VAL A 1 183 ? 24.245 17.901 -20.607 1.00 50.97 183 VAL A N 1
ATOM 1521 C CA . VAL A 1 183 ? 25.431 17.532 -21.375 1.00 50.97 183 VAL A CA 1
ATOM 1522 C C . VAL A 1 183 ? 25.129 17.697 -22.860 1.00 50.97 183 VAL A C 1
ATOM 1524 O O . VAL A 1 183 ? 24.278 17.031 -23.435 1.00 50.97 183 VAL A O 1
ATOM 1527 N N . SER A 1 184 ? 25.874 18.579 -23.526 1.00 47.97 184 SER A N 1
ATOM 1528 C CA . SER A 1 184 ? 25.755 18.820 -24.970 1.00 47.97 184 SER A CA 1
ATOM 1529 C C . SER A 1 184 ? 26.146 17.615 -25.841 1.00 47.97 184 SER A C 1
ATOM 1531 O O . SER A 1 184 ? 26.112 17.719 -27.066 1.00 47.97 184 SER A O 1
ATOM 1533 N N . SER A 1 185 ? 26.543 16.485 -25.245 1.00 53.53 185 SER A N 1
ATOM 1534 C CA . SER A 1 185 ? 26.783 15.234 -25.957 1.00 53.53 185 SER A CA 1
ATOM 1535 C C . SER A 1 185 ? 25.503 14.414 -26.026 1.00 53.53 185 SER A C 1
ATOM 1537 O O . SER A 1 185 ? 24.839 14.189 -25.021 1.00 53.53 185 SER A O 1
ATOM 1539 N N . ILE A 1 186 ? 25.199 13.915 -27.221 1.00 56.31 186 ILE A N 1
ATOM 1540 C CA . ILE A 1 186 ? 24.049 13.070 -27.566 1.00 56.31 186 ILE A CA 1
ATOM 1541 C C . ILE A 1 186 ? 24.196 11.656 -26.949 1.00 56.31 186 ILE A C 1
ATOM 1543 O O . ILE A 1 186 ? 24.206 10.642 -27.645 1.00 56.31 186 ILE A O 1
ATOM 1547 N N . SER A 1 187 ? 24.411 11.561 -25.638 1.00 60.25 187 SER A N 1
ATOM 1548 C CA . SER A 1 187 ? 24.511 10.308 -24.890 1.00 60.25 187 SER A CA 1
ATOM 1549 C C . SER A 1 187 ? 23.338 10.211 -23.930 1.00 60.25 187 SER A C 1
ATOM 1551 O O . SER A 1 187 ? 23.393 10.752 -22.831 1.00 60.25 187 SER A O 1
ATOM 1553 N N . GLY A 1 188 ? 22.279 9.524 -24.354 1.00 71.12 188 GLY A N 1
ATOM 1554 C CA . GLY A 1 188 ? 21.245 9.096 -23.424 1.00 71.12 188 GLY A CA 1
ATOM 1555 C C . GLY A 1 188 ? 21.688 7.873 -22.618 1.00 71.12 188 GLY A C 1
ATOM 1556 O O . GLY A 1 188 ? 22.348 6.973 -23.153 1.00 71.12 188 GLY A O 1
ATOM 1557 N N . ASP A 1 189 ? 21.301 7.829 -21.348 1.00 82.56 189 ASP A N 1
ATOM 1558 C CA . ASP A 1 189 ? 21.408 6.627 -20.527 1.00 82.56 189 ASP A CA 1
ATOM 1559 C C . ASP A 1 189 ? 20.249 5.681 -20.830 1.00 82.56 189 ASP A C 1
ATOM 1561 O O . ASP A 1 189 ? 19.119 6.101 -21.083 1.00 82.56 189 ASP A O 1
ATOM 1565 N N . LEU A 1 190 ? 20.537 4.383 -20.825 1.00 88.69 190 LEU A N 1
ATOM 1566 C CA . LEU A 1 190 ? 19.585 3.339 -21.176 1.00 88.69 190 LEU A CA 1
ATOM 1567 C C . LEU A 1 190 ? 19.114 2.612 -19.912 1.00 88.69 190 LEU A C 1
ATOM 1569 O O . LEU A 1 190 ? 19.906 1.909 -19.292 1.00 88.69 190 LEU A O 1
ATOM 1573 N N . TYR A 1 191 ? 17.826 2.712 -19.581 1.00 91.19 191 TYR A N 1
ATOM 1574 C CA . TYR A 1 191 ? 17.233 2.070 -18.402 1.00 91.19 191 TYR A CA 1
ATOM 1575 C C . TYR A 1 191 ? 16.160 1.055 -18.793 1.00 91.19 191 TYR A C 1
ATOM 1577 O O . TYR A 1 191 ? 15.155 1.398 -19.418 1.00 91.19 191 TYR A O 1
ATOM 1585 N N . GLN A 1 192 ? 16.319 -0.210 -18.417 1.00 94.06 192 GLN A N 1
ATOM 1586 C CA . GLN A 1 192 ? 15.298 -1.232 -18.598 1.00 94.06 192 GLN A CA 1
ATOM 1587 C C . GLN A 1 192 ? 14.161 -1.029 -17.585 1.00 94.06 192 GLN A C 1
ATOM 1589 O O . GLN A 1 192 ? 14.276 -1.347 -16.410 1.00 94.06 192 GLN A O 1
ATOM 1594 N N . LEU A 1 193 ? 13.002 -0.555 -18.041 1.00 94.38 193 LEU A N 1
ATOM 1595 C CA . LEU A 1 193 ? 11.865 -0.263 -17.162 1.00 94.38 193 LEU A CA 1
ATOM 1596 C C . LEU A 1 193 ? 11.008 -1.486 -16.827 1.00 94.38 193 LEU A C 1
ATOM 1598 O O . LEU A 1 193 ? 10.173 -1.441 -15.924 1.00 94.38 193 LEU A O 1
ATOM 1602 N N . THR A 1 194 ? 11.150 -2.586 -17.570 1.00 96.06 194 THR A N 1
ATOM 1603 C CA . THR A 1 194 ? 10.403 -3.819 -17.290 1.00 96.06 194 THR A CA 1
ATOM 1604 C C . THR A 1 194 ? 11.227 -5.075 -17.593 1.00 96.06 194 THR A C 1
ATOM 1606 O O . THR A 1 194 ? 12.032 -5.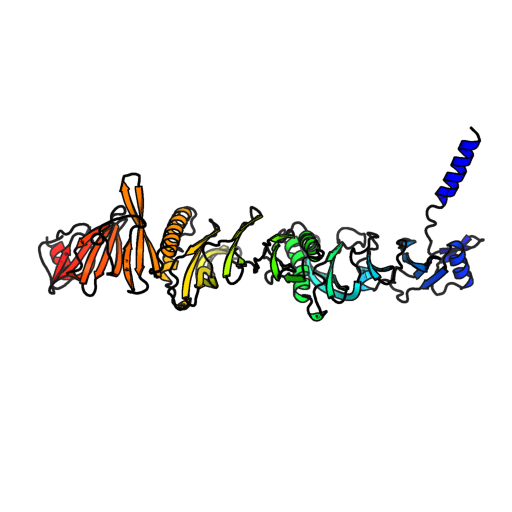061 -18.524 1.00 96.06 194 THR A O 1
ATOM 1609 N N . PRO A 1 195 ? 11.033 -6.195 -16.868 1.00 94.88 195 PRO A N 1
ATOM 1610 C CA . PRO A 1 195 ? 11.633 -7.476 -17.246 1.00 94.88 195 PRO A CA 1
ATOM 1611 C C . PRO A 1 195 ? 11.158 -7.950 -18.627 1.00 94.88 195 PRO A C 1
ATOM 1613 O O . PRO A 1 195 ? 10.003 -7.720 -18.995 1.00 94.88 195 PRO A O 1
ATOM 1616 N N . PHE A 1 196 ? 11.983 -8.728 -19.337 1.00 94.81 196 PHE A N 1
ATOM 1617 C CA . PHE A 1 196 ? 11.583 -9.451 -20.557 1.00 94.81 196 PHE A CA 1
ATOM 1618 C C . PHE A 1 196 ? 10.647 -10.637 -20.243 1.00 94.81 196 PHE A C 1
ATOM 1620 O O . PHE A 1 196 ? 10.998 -11.808 -20.409 1.00 94.81 196 PHE A O 1
ATOM 1627 N N . GLY A 1 197 ? 9.444 -10.346 -19.746 1.00 93.81 197 GLY A N 1
ATOM 1628 C CA . GLY A 1 197 ? 8.468 -11.341 -19.291 1.00 93.81 197 GLY A CA 1
ATOM 1629 C C . GLY A 1 197 ? 7.140 -11.352 -20.051 1.00 93.81 197 GLY A C 1
ATOM 1630 O O . GLY A 1 197 ? 6.358 -12.298 -19.901 1.00 93.81 197 GLY A O 1
ATOM 1631 N N . TYR A 1 198 ? 6.886 -10.355 -20.899 1.00 95.50 198 TYR A N 1
ATOM 1632 C CA . TYR A 1 198 ? 5.586 -10.145 -21.538 1.00 95.50 198 TYR A CA 1
ATOM 1633 C C . TYR A 1 198 ? 5.461 -10.970 -22.822 1.00 95.50 198 TYR A C 1
ATOM 1635 O O . TYR A 1 198 ? 6.376 -11.017 -23.639 1.00 95.50 198 TYR A O 1
ATOM 1643 N N . GLY A 1 199 ? 4.357 -11.705 -22.977 1.00 94.75 199 GLY A N 1
ATOM 1644 C CA . GLY A 1 199 ? 4.145 -12.564 -24.149 1.00 94.75 199 GLY A CA 1
ATOM 1645 C C . GLY A 1 199 ? 3.832 -11.759 -25.407 1.00 94.75 199 GLY A C 1
ATOM 1646 O O . GLY A 1 199 ? 4.383 -12.048 -26.469 1.00 94.75 199 GLY A O 1
ATOM 1647 N N . ASN A 1 200 ? 2.999 -10.730 -25.260 1.00 95.56 200 ASN A N 1
ATOM 1648 C CA . ASN A 1 200 ? 2.589 -9.842 -26.338 1.00 95.56 200 ASN A CA 1
ATOM 1649 C C . ASN A 1 200 ? 3.073 -8.416 -26.075 1.00 95.56 200 ASN A C 1
ATOM 1651 O O . ASN A 1 200 ? 3.317 -8.035 -24.931 1.00 95.56 200 ASN A O 1
ATOM 1655 N N . TYR A 1 201 ? 3.199 -7.641 -27.151 1.00 94.06 201 TYR A N 1
ATOM 1656 C CA . TYR A 1 201 ? 3.545 -6.222 -27.083 1.00 94.06 201 TYR A CA 1
ATOM 1657 C C . TYR A 1 201 ? 2.463 -5.428 -26.329 1.00 94.06 201 TYR A C 1
ATOM 1659 O O . TYR A 1 201 ? 2.787 -4.641 -25.448 1.00 94.06 201 TYR A O 1
ATOM 1667 N N . ASP A 1 202 ? 1.187 -5.734 -26.576 1.00 94.44 202 ASP A N 1
ATOM 1668 C CA . ASP A 1 202 ? 0.044 -5.046 -25.954 1.00 94.44 202 ASP A CA 1
ATOM 1669 C C . ASP A 1 202 ? -0.096 -5.306 -24.440 1.00 94.44 202 ASP A C 1
ATOM 1671 O O . ASP A 1 202 ? -0.843 -4.613 -23.756 1.00 94.44 202 ASP A O 1
ATOM 1675 N N . ASP A 1 203 ? 0.631 -6.291 -23.894 1.00 94.62 203 ASP A N 1
ATOM 1676 C CA . ASP A 1 203 ? 0.650 -6.572 -22.452 1.00 94.62 203 ASP A CA 1
ATOM 1677 C C . ASP A 1 203 ? 1.602 -5.633 -21.680 1.00 94.62 203 ASP A C 1
ATOM 1679 O O . ASP A 1 203 ? 1.649 -5.677 -20.444 1.00 94.62 203 ASP A O 1
ATOM 1683 N N . LEU A 1 204 ? 2.405 -4.831 -22.390 1.00 95.25 204 LEU A N 1
ATOM 1684 C CA . LEU A 1 204 ? 3.342 -3.885 -21.792 1.00 95.25 204 LEU A CA 1
ATOM 1685 C C . LEU A 1 204 ? 2.584 -2.741 -21.097 1.00 95.25 204 LEU A C 1
ATOM 1687 O O . LEU A 1 204 ? 1.617 -2.213 -21.648 1.00 95.25 204 LEU A O 1
ATOM 1691 N N . PRO A 1 205 ? 3.024 -2.291 -19.907 1.00 94.88 205 PRO A N 1
ATOM 1692 C CA . PRO A 1 205 ? 2.338 -1.248 -19.146 1.00 94.88 205 PRO A CA 1
ATOM 1693 C C . PRO A 1 205 ? 2.651 0.166 -19.678 1.00 94.88 205 PRO A C 1
ATOM 1695 O O . PRO A 1 205 ? 3.049 1.039 -18.911 1.00 94.88 205 PRO A O 1
ATOM 1698 N N . LEU A 1 206 ? 2.481 0.396 -20.988 1.00 92.19 206 LEU A N 1
ATOM 1699 C CA . LEU A 1 206 ? 2.884 1.632 -21.677 1.00 92.19 206 LEU A CA 1
ATOM 1700 C C . LEU A 1 206 ? 2.285 2.884 -21.032 1.00 92.19 206 LEU A C 1
ATOM 1702 O O . LEU A 1 206 ? 3.025 3.801 -20.703 1.00 92.19 206 LEU A O 1
ATOM 1706 N N . ALA A 1 207 ? 0.976 2.893 -20.766 1.00 91.19 207 ALA A N 1
ATOM 1707 C CA . ALA A 1 207 ? 0.305 4.044 -20.157 1.00 91.19 207 ALA A CA 1
ATOM 1708 C C . ALA A 1 207 ? 0.865 4.391 -18.767 1.00 91.19 207 ALA A C 1
ATOM 1710 O O . ALA A 1 207 ? 1.022 5.560 -18.429 1.00 91.19 207 ALA A O 1
ATOM 1711 N N . SER A 1 208 ? 1.191 3.379 -17.957 1.00 92.31 208 SER A N 1
ATOM 1712 C CA . SER A 1 208 ? 1.749 3.606 -16.623 1.00 92.31 208 SER A CA 1
ATOM 1713 C C . SER A 1 208 ? 3.214 4.039 -16.669 1.00 92.31 208 SER A C 1
ATOM 1715 O O . SER A 1 208 ? 3.617 4.839 -15.834 1.00 92.31 208 SER A O 1
ATOM 1717 N N . ILE A 1 209 ? 3.986 3.544 -17.643 1.00 91.88 209 ILE A N 1
ATOM 1718 C CA . ILE A 1 209 ? 5.363 3.990 -17.899 1.00 91.88 209 ILE A CA 1
ATOM 1719 C C . ILE A 1 209 ? 5.374 5.443 -18.371 1.00 91.88 209 ILE A C 1
ATOM 1721 O O . ILE A 1 209 ? 6.138 6.233 -17.835 1.00 91.88 209 ILE A O 1
ATOM 1725 N N . SER A 1 210 ? 4.519 5.802 -19.335 1.00 90.75 210 SER A N 1
ATOM 1726 C CA . SER A 1 210 ? 4.391 7.184 -19.808 1.00 90.75 210 SER A CA 1
ATOM 1727 C C . SER A 1 210 ? 4.134 8.130 -18.649 1.00 90.75 210 SER A C 1
ATOM 1729 O O . SER A 1 210 ? 4.859 9.099 -18.480 1.00 90.75 210 SER A O 1
ATOM 1731 N N . ARG A 1 211 ? 3.151 7.790 -17.812 1.00 89.56 211 ARG A N 1
ATOM 1732 C CA . ARG A 1 211 ? 2.800 8.589 -16.646 1.00 89.56 211 ARG A CA 1
ATOM 1733 C C . ARG A 1 211 ? 3.975 8.721 -15.662 1.00 89.56 211 ARG A C 1
ATOM 1735 O O . ARG A 1 211 ? 4.302 9.838 -15.287 1.00 89.56 211 ARG A O 1
ATOM 1742 N N . LEU A 1 212 ? 4.657 7.614 -15.340 1.00 89.62 212 LEU A N 1
ATOM 1743 C CA . LEU A 1 212 ? 5.850 7.629 -14.483 1.00 89.62 212 LEU A CA 1
ATOM 1744 C C . LEU A 1 212 ? 6.939 8.571 -15.018 1.00 89.62 212 LEU A C 1
ATOM 1746 O O . LEU A 1 212 ? 7.559 9.286 -14.238 1.00 89.62 212 LEU A O 1
ATOM 1750 N N . ILE A 1 213 ? 7.187 8.553 -16.331 1.00 88.19 213 ILE A N 1
ATOM 1751 C CA . ILE A 1 213 ? 8.198 9.408 -16.962 1.00 88.19 213 ILE A CA 1
ATOM 1752 C C . ILE A 1 213 ? 7.831 10.884 -16.813 1.00 88.19 213 ILE A C 1
ATOM 1754 O O . ILE A 1 213 ? 8.678 11.657 -16.379 1.00 88.19 213 ILE A O 1
ATOM 1758 N N . CYS A 1 214 ? 6.585 11.253 -17.112 1.00 86.19 214 CYS A N 1
ATOM 1759 C CA . CYS A 1 214 ? 6.113 12.631 -16.982 1.00 86.19 214 CYS A CA 1
ATOM 1760 C C . CYS A 1 214 ? 6.194 13.133 -15.528 1.00 86.19 214 CYS A C 1
ATOM 1762 O O . CYS A 1 214 ? 6.680 14.224 -15.245 1.00 86.19 214 CYS A O 1
ATOM 1764 N N . GLU A 1 215 ? 5.768 12.321 -14.561 1.00 84.50 215 GLU A N 1
ATOM 1765 C CA . GLU A 1 215 ? 5.707 12.756 -13.160 1.00 84.50 215 GLU A CA 1
ATOM 1766 C C . GLU A 1 215 ? 7.062 12.735 -12.457 1.00 84.50 215 GLU A C 1
ATOM 1768 O O . GLU A 1 215 ? 7.268 13.511 -11.526 1.00 84.50 215 GLU A O 1
ATOM 1773 N N . ALA A 1 216 ? 8.016 11.910 -12.899 1.00 82.69 216 ALA A N 1
ATOM 1774 C CA . ALA A 1 216 ? 9.386 11.987 -12.396 1.00 82.69 216 ALA A CA 1
ATOM 1775 C C . ALA A 1 216 ? 9.981 13.394 -12.616 1.00 82.69 216 ALA A C 1
ATOM 1777 O O . ALA A 1 216 ? 10.727 13.882 -11.768 1.00 82.69 216 ALA A O 1
ATOM 1778 N N . ASN A 1 217 ? 9.597 14.079 -13.701 1.00 75.81 217 ASN A N 1
ATOM 1779 C CA . ASN A 1 217 ? 10.014 15.455 -13.993 1.00 75.81 217 ASN A CA 1
ATOM 1780 C C . ASN A 1 217 ? 9.412 16.436 -12.980 1.00 75.81 217 ASN A C 1
ATOM 1782 O O . ASN A 1 217 ? 10.121 17.275 -12.425 1.00 75.81 217 ASN A O 1
ATOM 1786 N N . ASP A 1 218 ? 8.113 16.294 -12.708 1.00 76.56 218 ASP A N 1
ATOM 1787 C CA . ASP A 1 218 ? 7.379 17.102 -11.729 1.00 76.56 218 ASP A CA 1
ATOM 1788 C C . ASP A 1 218 ? 7.939 16.919 -10.307 1.00 76.56 218 ASP A C 1
ATOM 1790 O O . ASP A 1 218 ? 8.107 17.888 -9.568 1.00 76.56 218 ASP A O 1
ATOM 1794 N N . LEU A 1 219 ? 8.297 15.689 -9.929 1.00 75.19 219 LEU A N 1
ATOM 1795 C CA . LEU A 1 219 ? 8.895 15.390 -8.627 1.00 75.19 219 LEU A CA 1
ATOM 1796 C C . LEU A 1 219 ? 10.270 16.049 -8.446 1.00 75.19 219 LEU A C 1
ATOM 1798 O O . LEU A 1 219 ? 10.518 16.631 -7.389 1.00 75.19 219 LEU A O 1
ATOM 1802 N N . VAL A 1 220 ? 11.134 16.016 -9.467 1.00 75.12 220 VAL A N 1
ATOM 1803 C CA . VAL A 1 220 ? 12.429 16.725 -9.444 1.00 75.12 220 VAL A CA 1
ATOM 1804 C C . VAL A 1 220 ? 12.213 18.238 -9.378 1.00 75.12 220 VAL A C 1
ATOM 1806 O O . VAL A 1 220 ? 12.822 18.911 -8.550 1.00 75.12 220 VAL A O 1
ATOM 1809 N N . ALA A 1 221 ? 11.292 18.786 -10.178 1.00 72.25 221 ALA A N 1
ATOM 1810 C CA . ALA A 1 221 ? 10.978 20.217 -10.169 1.00 72.25 221 ALA A CA 1
ATOM 1811 C C . ALA A 1 221 ? 10.448 20.708 -8.807 1.00 72.25 221 ALA A C 1
ATOM 1813 O O . ALA A 1 221 ? 10.683 21.855 -8.423 1.00 72.25 221 ALA A O 1
ATOM 1814 N N . LYS A 1 222 ? 9.761 19.835 -8.060 1.00 73.25 222 LYS A N 1
ATOM 1815 C CA . LYS A 1 222 ? 9.277 20.086 -6.692 1.00 73.25 222 LYS A CA 1
ATOM 1816 C C . LYS A 1 222 ? 10.323 19.824 -5.602 1.00 73.25 222 LYS A C 1
ATOM 1818 O O . LYS A 1 222 ? 10.021 20.060 -4.434 1.00 73.25 222 LYS A O 1
ATOM 1823 N N . GLY A 1 223 ? 11.516 19.337 -5.949 1.00 72.31 223 GLY A N 1
ATOM 1824 C CA . GLY A 1 223 ? 12.557 18.959 -4.986 1.00 72.31 223 GLY A CA 1
ATOM 1825 C C . GLY A 1 223 ? 12.197 17.737 -4.132 1.00 72.31 223 GLY A C 1
ATOM 1826 O O . GLY A 1 223 ? 12.696 17.604 -3.021 1.00 72.31 223 GLY A O 1
ATOM 1827 N N . LEU A 1 224 ? 11.293 16.877 -4.620 1.00 67.69 224 LEU A N 1
ATOM 1828 C CA . LEU A 1 224 ? 10.878 15.628 -3.961 1.00 67.69 224 LEU A CA 1
ATOM 1829 C C . LEU A 1 224 ? 11.696 14.409 -4.421 1.00 67.69 224 LEU A C 1
ATOM 1831 O O . LEU A 1 224 ? 11.517 13.310 -3.896 1.00 67.69 224 LEU A O 1
ATOM 1835 N N . LEU A 1 225 ? 12.554 14.600 -5.419 1.00 68.25 225 LEU A N 1
ATOM 1836 C CA . LEU A 1 225 ? 13.570 13.664 -5.884 1.00 68.25 225 LEU A CA 1
ATOM 1837 C C . LEU A 1 225 ? 14.860 14.454 -6.097 1.00 68.25 225 LEU A C 1
ATOM 1839 O O . LEU A 1 225 ? 14.798 15.556 -6.648 1.00 68.25 225 LEU A O 1
ATOM 1843 N N . ASP A 1 226 ? 15.995 13.879 -5.695 1.00 68.12 226 ASP A N 1
ATOM 1844 C CA . ASP A 1 226 ? 17.312 14.471 -5.943 1.00 68.12 226 ASP A CA 1
ATOM 1845 C C . ASP A 1 226 ? 17.599 14.477 -7.450 1.00 68.12 226 ASP A C 1
ATOM 1847 O O . ASP A 1 226 ? 17.882 15.527 -8.028 1.00 68.12 226 ASP A O 1
ATOM 1851 N N . GLU A 1 227 ? 17.433 13.324 -8.111 1.00 71.62 227 GLU A N 1
ATOM 1852 C CA . GLU A 1 227 ? 17.572 13.201 -9.559 1.00 71.62 227 GLU A CA 1
ATOM 1853 C C . GLU A 1 227 ? 16.500 12.289 -10.180 1.00 71.62 227 GLU A C 1
ATOM 1855 O O . GLU A 1 227 ? 16.049 11.296 -9.606 1.00 71.62 227 GLU A O 1
ATOM 1860 N N . ARG A 1 228 ? 16.109 12.594 -11.427 1.00 71.81 228 ARG A N 1
ATOM 1861 C CA . ARG A 1 228 ? 15.170 11.767 -12.215 1.00 71.81 228 ARG A CA 1
ATOM 1862 C C . ARG A 1 228 ? 15.719 10.354 -12.450 1.00 71.81 228 ARG A C 1
ATOM 1864 O O . ARG A 1 228 ? 14.968 9.410 -12.672 1.00 71.81 228 ARG A O 1
ATOM 1871 N N . THR A 1 229 ? 17.037 10.227 -12.476 1.00 76.06 229 THR A N 1
ATOM 1872 C CA . THR A 1 229 ? 17.790 9.007 -12.772 1.00 76.06 229 THR A CA 1
ATOM 1873 C C . THR A 1 229 ? 17.660 7.967 -11.662 1.00 76.06 229 THR A C 1
ATOM 1875 O O . THR A 1 229 ? 17.623 6.781 -11.980 1.00 76.06 229 THR A O 1
ATOM 1878 N N . ASP A 1 230 ? 17.487 8.371 -10.401 1.00 78.19 230 ASP A N 1
ATOM 1879 C CA . ASP A 1 230 ? 17.470 7.459 -9.248 1.00 78.19 230 ASP A CA 1
ATOM 1880 C C . ASP A 1 230 ? 16.367 6.399 -9.349 1.00 78.19 230 ASP A C 1
ATOM 1882 O O . ASP A 1 230 ? 16.618 5.194 -9.224 1.00 78.19 230 ASP A O 1
ATOM 1886 N N . ILE A 1 231 ? 15.141 6.825 -9.669 1.00 84.25 231 ILE A N 1
ATOM 1887 C CA . ILE A 1 231 ? 14.002 5.911 -9.804 1.00 84.25 231 ILE A CA 1
ATOM 1888 C C . ILE A 1 231 ? 14.200 4.933 -10.969 1.00 84.25 231 ILE A C 1
ATOM 1890 O O . ILE A 1 231 ? 13.896 3.742 -10.850 1.00 84.25 231 ILE A O 1
ATOM 1894 N N . PHE A 1 232 ? 14.751 5.402 -12.092 1.00 89.38 232 PHE A N 1
ATOM 1895 C CA . PHE A 1 232 ? 14.972 4.570 -13.272 1.00 89.38 232 PHE A CA 1
ATOM 1896 C C . PHE A 1 232 ? 16.147 3.611 -13.098 1.00 89.38 232 PHE A C 1
ATOM 1898 O O . PHE A 1 232 ? 16.029 2.458 -13.505 1.00 89.38 232 PHE A O 1
ATOM 1905 N N . GLN A 1 233 ? 17.225 4.032 -12.437 1.00 87.25 233 GLN A N 1
ATOM 1906 C CA . GLN A 1 233 ? 18.339 3.164 -12.052 1.00 87.25 233 GLN A CA 1
ATOM 1907 C C . GLN A 1 233 ? 17.873 2.058 -11.099 1.00 87.25 233 GLN A C 1
ATOM 1909 O O . GLN A 1 233 ? 18.235 0.889 -11.261 1.00 87.25 233 GLN A O 1
ATOM 1914 N N . GLY A 1 234 ? 17.016 2.406 -10.136 1.00 85.69 234 GLY A N 1
ATOM 1915 C CA . GLY A 1 234 ? 16.386 1.456 -9.227 1.00 85.69 234 GLY A CA 1
ATOM 1916 C C . GLY A 1 234 ? 15.579 0.379 -9.950 1.00 85.69 234 GLY A C 1
ATOM 1917 O O . GLY A 1 234 ? 15.736 -0.817 -9.676 1.00 85.69 234 GLY A O 1
ATOM 1918 N N . ILE A 1 235 ? 14.741 0.799 -10.902 1.00 91.81 235 ILE A N 1
ATOM 1919 C CA . ILE A 1 235 ? 13.950 -0.111 -11.736 1.00 91.81 235 ILE A CA 1
ATOM 1920 C C . ILE A 1 235 ? 14.860 -0.950 -12.636 1.00 91.81 235 ILE A C 1
ATOM 1922 O O . ILE A 1 235 ? 14.687 -2.167 -12.668 1.00 91.81 235 ILE A O 1
ATOM 1926 N N . ASP A 1 236 ? 15.828 -0.342 -13.325 1.00 92.12 236 ASP A N 1
ATOM 1927 C CA . ASP A 1 236 ? 16.751 -1.015 -14.248 1.00 92.12 236 ASP A CA 1
ATOM 1928 C C . ASP A 1 236 ? 17.533 -2.135 -13.562 1.00 92.12 236 ASP A C 1
ATOM 1930 O O . ASP A 1 236 ? 17.542 -3.278 -14.036 1.00 92.12 236 ASP A O 1
ATOM 1934 N N . ARG A 1 237 ? 18.084 -1.854 -12.376 1.00 89.44 237 ARG A N 1
ATOM 1935 C CA . ARG A 1 237 ? 18.786 -2.846 -11.554 1.00 89.44 237 ARG A CA 1
ATOM 1936 C C . ARG A 1 237 ? 17.933 -4.088 -11.301 1.00 89.44 237 ARG A C 1
ATOM 1938 O O . ARG A 1 237 ? 18.432 -5.200 -11.413 1.00 89.44 237 ARG A O 1
ATOM 1945 N N . LEU A 1 238 ? 16.652 -3.916 -10.973 1.00 89.75 238 LEU A N 1
ATOM 1946 C CA . LEU A 1 238 ? 15.749 -5.032 -10.675 1.00 89.75 238 LEU A CA 1
ATOM 1947 C C . LEU A 1 238 ? 15.182 -5.682 -11.942 1.00 89.75 238 LEU A C 1
ATOM 1949 O O . LEU A 1 238 ? 14.994 -6.893 -11.994 1.00 89.75 238 LEU A O 1
ATOM 1953 N N . ALA A 1 239 ? 14.872 -4.902 -12.972 1.00 91.50 239 ALA A N 1
ATOM 1954 C CA . ALA A 1 239 ? 14.256 -5.390 -14.198 1.00 91.50 239 ALA A CA 1
ATOM 1955 C C . ALA A 1 239 ? 15.234 -6.193 -15.065 1.00 91.50 239 ALA A C 1
ATOM 1957 O O . ALA A 1 239 ? 14.812 -7.135 -15.744 1.00 91.50 239 ALA A O 1
ATOM 1958 N N . SER A 1 240 ? 16.518 -5.831 -15.037 1.00 89.88 240 SER A N 1
ATOM 1959 C CA . SER A 1 240 ? 17.600 -6.543 -15.723 1.00 89.88 240 SER A CA 1
ATOM 1960 C C . SER A 1 240 ? 17.944 -7.885 -15.065 1.00 89.88 240 SER A C 1
ATOM 1962 O O . SER A 1 240 ? 18.496 -8.773 -15.720 1.00 89.88 240 SER A O 1
ATOM 1964 N N . GLU A 1 241 ? 17.568 -8.089 -13.798 1.00 89.88 241 GLU A N 1
ATOM 1965 C CA . GLU A 1 241 ? 17.741 -9.372 -13.132 1.00 89.88 241 GLU A CA 1
ATOM 1966 C C . GLU A 1 241 ? 16.823 -10.451 -13.719 1.00 89.88 241 GLU A C 1
ATOM 1968 O O . GLU A 1 241 ? 15.592 -10.347 -13.751 1.00 89.88 241 GLU A O 1
ATOM 1973 N N . ASP A 1 242 ? 17.421 -11.600 -14.036 1.00 86.12 242 ASP A N 1
ATOM 1974 C CA . ASP A 1 242 ? 16.701 -12.786 -14.494 1.00 86.12 242 ASP A CA 1
ATOM 1975 C C . ASP A 1 242 ? 15.718 -13.342 -13.446 1.00 86.12 242 ASP A C 1
ATOM 1977 O O . ASP A 1 242 ? 15.018 -14.304 -13.730 1.00 86.12 242 ASP A O 1
ATOM 1981 N N . ASN A 1 243 ? 15.624 -12.811 -12.230 1.00 91.19 243 ASN A N 1
ATOM 1982 C CA . ASN A 1 243 ? 14.738 -13.340 -11.190 1.00 91.19 243 ASN A CA 1
ATOM 1983 C C . ASN A 1 243 ? 13.315 -12.774 -11.233 1.00 91.19 243 ASN A C 1
ATOM 1985 O O . ASN A 1 243 ? 12.434 -13.309 -10.552 1.00 91.19 243 ASN A O 1
ATOM 1989 N N . TYR A 1 244 ? 13.056 -11.766 -12.065 1.00 92.75 244 TYR A N 1
ATOM 1990 C CA . TYR A 1 244 ? 11.763 -11.093 -12.138 1.00 92.75 244 TYR A CA 1
ATOM 1991 C C . TYR A 1 244 ? 11.061 -11.314 -13.478 1.00 92.75 244 TYR A C 1
ATOM 1993 O O . TYR A 1 244 ? 11.659 -11.682 -14.484 1.00 92.75 244 TYR A O 1
ATOM 2001 N N . THR A 1 245 ? 9.735 -11.182 -13.468 1.00 93.69 245 THR A N 1
ATOM 2002 C CA . THR A 1 245 ? 8.881 -11.567 -14.610 1.00 93.69 245 THR A CA 1
ATOM 2003 C C . THR A 1 245 ? 7.878 -10.510 -15.022 1.00 93.69 245 THR A C 1
ATOM 2005 O O . THR A 1 245 ? 7.376 -10.553 -16.140 1.00 93.69 245 THR A O 1
ATOM 2008 N N . LYS A 1 246 ? 7.526 -9.594 -14.122 1.00 94.94 246 LYS A N 1
ATOM 2009 C CA . LYS A 1 246 ? 6.514 -8.571 -14.370 1.00 94.94 246 LYS A CA 1
ATOM 2010 C C . LYS A 1 246 ? 6.720 -7.421 -13.402 1.00 94.94 246 LYS A C 1
ATOM 2012 O O . LYS A 1 246 ? 7.113 -7.663 -12.268 1.00 94.94 246 LYS A O 1
ATOM 2017 N N . ILE A 1 247 ? 6.391 -6.214 -13.826 1.00 95.12 247 ILE A N 1
ATOM 2018 C CA . ILE A 1 247 ? 6.349 -5.022 -12.982 1.00 95.12 247 ILE A CA 1
ATOM 2019 C C . ILE A 1 247 ? 4.968 -4.378 -13.125 1.00 95.12 247 ILE A C 1
ATOM 2021 O O . ILE A 1 247 ? 4.312 -4.519 -14.159 1.00 95.12 247 ILE A O 1
ATOM 2025 N N . ILE A 1 248 ? 4.490 -3.752 -12.060 1.00 94.94 248 ILE A N 1
ATOM 2026 C CA . ILE A 1 248 ? 3.283 -2.929 -12.044 1.00 94.94 248 ILE A CA 1
ATOM 2027 C C . ILE A 1 248 ? 3.679 -1.610 -11.399 1.00 94.94 248 ILE A C 1
ATOM 2029 O O . ILE A 1 248 ? 4.335 -1.618 -10.362 1.00 94.94 248 ILE A O 1
ATOM 2033 N N . PHE A 1 249 ? 3.257 -0.505 -11.995 1.00 92.69 249 PHE A N 1
ATOM 2034 C CA . PHE A 1 249 ? 3.488 0.834 -11.467 1.00 92.69 249 PHE A CA 1
ATOM 2035 C C . PHE A 1 249 ? 2.288 1.290 -10.637 1.00 92.69 249 PHE A C 1
ATOM 2037 O O . PHE A 1 249 ? 1.141 0.947 -10.948 1.00 92.69 249 PHE A O 1
ATOM 2044 N N . ASN A 1 250 ? 2.561 2.026 -9.566 1.00 91.31 250 ASN A N 1
ATOM 2045 C CA . ASN A 1 250 ? 1.548 2.556 -8.671 1.00 91.31 250 ASN A CA 1
ATOM 2046 C C . ASN A 1 250 ? 0.711 3.608 -9.422 1.00 91.31 250 ASN A C 1
ATOM 2048 O O . ASN A 1 250 ? 1.271 4.433 -10.147 1.00 91.31 250 ASN A O 1
ATOM 2052 N N . PRO A 1 251 ? -0.634 3.562 -9.350 1.00 86.44 251 PRO A N 1
ATOM 2053 C CA . PRO A 1 251 ? -1.472 4.646 -9.845 1.00 86.44 251 PRO A CA 1
ATOM 2054 C C . PRO A 1 251 ? -1.251 5.975 -9.130 1.00 86.44 251 PRO A C 1
ATOM 2056 O O . PRO A 1 251 ? -1.454 7.004 -9.765 1.00 86.44 251 PRO A O 1
ATOM 2059 N N . ASP A 1 252 ? -0.869 5.930 -7.855 1.00 85.38 252 ASP A N 1
ATOM 2060 C CA . ASP A 1 252 ? -0.474 7.097 -7.081 1.00 85.38 252 ASP A CA 1
ATOM 2061 C C . ASP A 1 252 ? 1.037 7.274 -7.169 1.00 85.38 252 ASP A C 1
ATOM 2063 O O . ASP A 1 252 ? 1.818 6.431 -6.727 1.00 85.38 252 ASP A O 1
ATOM 2067 N N . VAL A 1 253 ? 1.431 8.369 -7.785 1.00 74.56 253 VAL A N 1
ATOM 2068 C CA . VAL A 1 253 ? 2.800 8.607 -8.243 1.00 74.56 253 VAL A CA 1
ATOM 2069 C C . VAL A 1 253 ? 3.598 9.435 -7.253 1.00 74.56 253 VAL A C 1
ATOM 2071 O O . VAL A 1 253 ? 4.825 9.450 -7.281 1.00 74.56 253 VAL A O 1
ATOM 2074 N N . TYR A 1 254 ? 2.885 10.050 -6.311 1.00 79.81 254 TYR A N 1
ATOM 2075 C CA . TYR A 1 254 ? 3.464 10.690 -5.147 1.00 79.81 254 TYR A CA 1
ATOM 2076 C C . TYR A 1 254 ? 3.824 9.662 -4.077 1.00 79.81 254 TYR A C 1
ATOM 2078 O O . TYR A 1 254 ? 4.647 9.964 -3.215 1.00 79.81 254 TYR A O 1
ATOM 2086 N N . SER A 1 255 ? 3.280 8.442 -4.169 1.00 85.25 255 SER A N 1
ATOM 2087 C CA . SER A 1 255 ? 3.648 7.333 -3.295 1.00 85.25 255 SER A CA 1
ATOM 2088 C C . SER A 1 255 ? 5.155 7.101 -3.308 1.00 85.25 255 SER A C 1
ATOM 2090 O O . SER A 1 255 ? 5.767 6.977 -4.369 1.00 85.25 255 SER A O 1
ATOM 2092 N N . ASP A 1 256 ? 5.740 6.933 -2.125 1.00 83.62 256 ASP A N 1
ATOM 2093 C CA . ASP A 1 256 ? 7.148 6.552 -1.969 1.00 83.62 256 ASP A CA 1
ATOM 2094 C C . ASP A 1 256 ? 7.461 5.162 -2.518 1.00 83.62 256 ASP A C 1
ATOM 2096 O O . ASP A 1 256 ? 8.626 4.815 -2.680 1.00 83.62 256 ASP A O 1
ATOM 2100 N N . TYR A 1 257 ? 6.425 4.410 -2.907 1.00 89.38 257 TYR A N 1
ATOM 2101 C CA . TYR A 1 257 ? 6.518 3.100 -3.531 1.00 89.38 257 TYR A CA 1
ATOM 2102 C C . TYR A 1 257 ? 5.904 3.099 -4.940 1.00 89.38 257 TYR A C 1
ATOM 2104 O O . TYR A 1 257 ? 4.776 2.621 -5.139 1.00 89.38 257 TYR A O 1
ATOM 2112 N N . PRO A 1 258 ? 6.632 3.629 -5.939 1.00 88.38 258 PRO A N 1
ATOM 2113 C CA . PRO A 1 258 ? 6.113 3.869 -7.283 1.00 88.38 258 PRO A CA 1
ATOM 2114 C C . PRO A 1 258 ? 5.918 2.594 -8.109 1.00 88.38 258 PRO A C 1
ATOM 2116 O O . PRO A 1 258 ? 5.249 2.623 -9.144 1.00 88.38 258 PRO A O 1
ATOM 2119 N N . PHE A 1 259 ? 6.462 1.448 -7.691 1.00 92.50 259 PHE A N 1
ATOM 2120 C CA . PHE A 1 259 ? 6.269 0.188 -8.404 1.00 92.50 259 PHE A CA 1
ATOM 2121 C C . PHE A 1 259 ? 6.324 -1.037 -7.492 1.00 92.50 259 PHE A C 1
ATOM 2123 O O . PHE A 1 259 ? 6.845 -1.024 -6.380 1.00 92.50 259 PHE A O 1
ATOM 2130 N N . LYS A 1 260 ? 5.781 -2.143 -7.998 1.00 94.56 260 LYS A N 1
ATOM 2131 C CA . LYS A 1 260 ? 5.982 -3.480 -7.447 1.00 94.56 260 LYS A CA 1
ATOM 2132 C C . LYS A 1 260 ? 6.392 -4.445 -8.544 1.00 94.56 260 LYS A C 1
ATOM 2134 O O . LYS A 1 260 ? 5.884 -4.384 -9.665 1.00 94.56 260 LYS A O 1
ATOM 2139 N N . ILE A 1 261 ? 7.285 -5.370 -8.224 1.00 94.12 261 ILE A N 1
ATOM 2140 C CA . ILE A 1 261 ? 7.878 -6.300 -9.186 1.00 94.12 261 ILE A CA 1
ATOM 2141 C C . ILE A 1 261 ? 7.676 -7.754 -8.741 1.00 94.12 261 ILE A C 1
ATOM 2143 O O . ILE A 1 261 ? 7.736 -8.092 -7.557 1.00 94.12 261 ILE A O 1
ATOM 2147 N N . LYS A 1 262 ? 7.357 -8.626 -9.701 1.00 94.62 262 LYS A N 1
ATOM 2148 C CA . LYS A 1 262 ? 7.002 -10.030 -9.484 1.00 94.62 262 LYS A CA 1
ATOM 2149 C C . LYS A 1 262 ? 8.205 -10.932 -9.684 1.00 94.62 262 LYS A C 1
ATOM 2151 O O . LYS A 1 262 ? 8.681 -11.109 -10.810 1.00 94.62 262 LYS A O 1
ATOM 2156 N N . HIS A 1 263 ? 8.614 -11.592 -8.612 1.00 93.00 263 HIS A N 1
ATOM 2157 C CA . HIS A 1 263 ? 9.649 -12.614 -8.639 1.00 93.00 263 HIS A CA 1
ATOM 2158 C C . HIS A 1 263 ? 9.164 -13.876 -9.382 1.00 93.00 263 HIS A C 1
ATOM 2160 O O . HIS A 1 263 ? 7.982 -14.227 -9.337 1.00 93.00 263 HIS A O 1
ATOM 2166 N N . LYS A 1 264 ? 10.072 -14.639 -10.005 1.00 92.25 264 LYS A N 1
ATOM 2167 C CA . LYS A 1 264 ? 9.790 -15.916 -10.704 1.00 92.25 264 LYS A CA 1
ATOM 2168 C C . LYS A 1 264 ? 9.101 -16.965 -9.824 1.00 92.25 264 LYS A C 1
ATOM 2170 O O . LYS A 1 264 ? 8.356 -17.803 -10.318 1.00 92.25 264 LYS A O 1
ATOM 2175 N N . LYS A 1 265 ? 9.311 -16.883 -8.508 1.00 91.25 265 LYS A N 1
ATOM 2176 C CA . LYS A 1 265 ? 8.632 -17.708 -7.483 1.00 91.25 265 LYS A CA 1
ATOM 2177 C C . LYS A 1 265 ? 7.169 -17.294 -7.234 1.00 91.25 265 LYS A C 1
ATOM 2179 O O . LYS A 1 265 ? 6.502 -17.903 -6.410 1.00 91.25 265 LYS A O 1
ATOM 2184 N N . GLY A 1 266 ? 6.675 -16.255 -7.906 1.00 91.25 266 GLY A N 1
ATOM 2185 C CA . GLY A 1 266 ? 5.267 -15.861 -7.918 1.00 91.25 266 GLY A CA 1
ATOM 2186 C C . GLY A 1 266 ? 4.869 -14.741 -6.954 1.00 91.25 266 GLY A C 1
ATOM 2187 O O . GLY A 1 266 ? 3.757 -14.235 -7.089 1.00 91.25 266 GLY A O 1
ATOM 2188 N N . HIS A 1 267 ? 5.741 -14.335 -6.029 1.00 92.56 267 HIS A N 1
ATOM 2189 C CA . HIS A 1 267 ? 5.462 -13.266 -5.067 1.00 92.56 267 HIS A CA 1
ATOM 2190 C C . HIS A 1 267 ? 5.828 -11.878 -5.613 1.00 92.56 267 HIS A C 1
ATOM 2192 O O . HIS A 1 267 ? 6.712 -11.753 -6.463 1.00 92.56 267 HIS A O 1
ATOM 2198 N N . TRP A 1 268 ? 5.126 -10.853 -5.129 1.00 95.12 268 TRP A N 1
ATOM 2199 C CA . TRP A 1 268 ? 5.371 -9.444 -5.441 1.00 95.12 268 TRP A CA 1
ATOM 2200 C C . TRP A 1 268 ? 6.149 -8.771 -4.312 1.00 95.12 268 TRP A C 1
ATOM 2202 O O . TRP A 1 268 ? 5.774 -8.935 -3.154 1.00 95.12 268 TRP A O 1
ATOM 2212 N N . GLY A 1 269 ? 7.180 -8.002 -4.653 1.00 93.19 269 GLY A N 1
ATOM 2213 C CA . GLY A 1 269 ? 7.824 -7.061 -3.734 1.00 93.19 269 GLY A CA 1
ATOM 2214 C C . GLY A 1 269 ? 7.626 -5.616 -4.187 1.00 93.19 269 GLY A C 1
ATOM 2215 O O . GLY A 1 269 ? 7.328 -5.382 -5.359 1.00 93.19 269 GLY A O 1
ATOM 2216 N N . LEU A 1 270 ? 7.760 -4.674 -3.259 1.00 93.00 270 LEU A N 1
ATOM 2217 C CA . LEU A 1 270 ? 7.662 -3.230 -3.496 1.00 93.00 270 LEU A CA 1
ATOM 2218 C C . LEU A 1 270 ? 9.040 -2.653 -3.808 1.00 93.00 270 LEU A C 1
ATOM 2220 O O . LEU A 1 270 ? 10.023 -3.087 -3.216 1.00 93.00 270 LEU A O 1
ATOM 2224 N N . GLY A 1 271 ? 9.103 -1.685 -4.713 1.00 89.56 271 GLY A N 1
ATOM 2225 C CA . GLY A 1 271 ? 10.265 -0.821 -4.885 1.00 89.56 271 GLY A CA 1
ATOM 2226 C C . GLY A 1 271 ? 9.931 0.587 -4.415 1.00 89.56 271 GLY A C 1
ATOM 2227 O O . GLY A 1 271 ? 8.826 1.057 -4.695 1.00 89.56 271 GLY A O 1
ATOM 2228 N N . ASP A 1 272 ? 10.853 1.226 -3.701 1.00 85.44 272 ASP A N 1
ATOM 2229 C CA . ASP A 1 272 ? 10.742 2.644 -3.361 1.00 85.44 272 ASP A CA 1
ATOM 2230 C C . ASP A 1 272 ? 11.354 3.561 -4.440 1.00 85.44 272 ASP A C 1
ATOM 2232 O O . ASP A 1 272 ? 11.905 3.088 -5.442 1.00 85.44 272 ASP A O 1
ATOM 2236 N N . LYS A 1 273 ? 11.240 4.882 -4.254 1.00 77.44 273 LYS A N 1
ATOM 2237 C CA . LYS A 1 273 ? 11.795 5.903 -5.165 1.00 77.44 273 LYS A CA 1
ATOM 2238 C C . LYS A 1 273 ? 13.320 5.829 -5.326 1.00 77.44 273 LYS A C 1
ATOM 2240 O O . LYS A 1 273 ? 13.819 6.156 -6.396 1.00 77.44 273 LYS A O 1
ATOM 2245 N N . SER A 1 274 ? 14.039 5.353 -4.308 1.00 73.75 274 SER A N 1
ATOM 2246 C CA . SER A 1 274 ? 15.495 5.139 -4.346 1.00 73.75 274 SER A CA 1
ATOM 2247 C C . SER A 1 274 ? 15.891 3.791 -4.973 1.00 73.75 274 SER A C 1
ATOM 2249 O O . SER A 1 274 ? 17.068 3.428 -5.048 1.00 73.75 274 SER A O 1
ATOM 2251 N N . GLY A 1 275 ? 14.903 2.999 -5.402 1.00 70.06 275 GLY A N 1
ATOM 2252 C CA . GLY A 1 275 ? 15.110 1.671 -5.957 1.00 70.06 275 GLY A CA 1
ATOM 2253 C C . GLY A 1 275 ? 15.348 0.578 -4.919 1.00 70.06 275 GLY A C 1
ATOM 2254 O O . GLY A 1 275 ? 15.731 -0.535 -5.303 1.00 70.06 275 GLY A O 1
ATOM 2255 N N . VAL A 1 276 ? 15.165 0.845 -3.623 1.00 75.88 276 VAL A N 1
ATOM 2256 C CA . VAL A 1 276 ? 15.250 -0.181 -2.577 1.00 75.88 276 VAL A CA 1
ATOM 2257 C C . VAL A 1 276 ? 14.067 -1.125 -2.720 1.00 75.88 276 VAL A C 1
ATOM 2259 O O . VAL A 1 276 ? 12.910 -0.726 -2.840 1.00 75.88 276 VAL A O 1
ATOM 2262 N N . PHE A 1 277 ? 14.384 -2.417 -2.730 1.00 80.06 277 PHE A N 1
ATOM 2263 C CA . PHE A 1 277 ? 13.415 -3.480 -2.920 1.00 80.06 277 PHE A CA 1
ATOM 2264 C C . PHE A 1 277 ? 13.035 -4.127 -1.592 1.00 80.06 277 PHE A C 1
ATOM 2266 O O . PHE A 1 277 ? 13.872 -4.706 -0.895 1.00 80.06 277 PHE A O 1
ATOM 2273 N N . ILE A 1 278 ? 11.741 -4.115 -1.299 1.00 82.06 278 ILE A N 1
ATOM 2274 C CA . ILE A 1 278 ? 11.130 -4.819 -0.181 1.00 82.06 278 ILE A CA 1
ATOM 2275 C C . ILE A 1 278 ? 10.499 -6.093 -0.716 1.00 82.06 278 ILE A C 1
ATOM 2277 O O . ILE A 1 278 ? 9.436 -6.081 -1.343 1.00 82.06 278 ILE A O 1
ATOM 2281 N N . GLY A 1 279 ? 11.128 -7.224 -0.424 1.00 79.31 279 GLY A N 1
ATOM 2282 C CA . GLY A 1 279 ? 10.572 -8.527 -0.746 1.00 79.31 279 GLY A CA 1
ATOM 2283 C C . GLY A 1 279 ? 10.998 -9.581 0.259 1.00 79.31 279 GLY A C 1
ATOM 2284 O O . GLY A 1 279 ? 12.162 -9.666 0.645 1.00 79.31 279 GLY A O 1
ATOM 2285 N N . TRP A 1 280 ? 10.051 -10.433 0.646 1.00 82.50 280 TRP A N 1
ATOM 2286 C CA . TRP A 1 280 ? 10.343 -11.638 1.413 1.00 82.50 280 TRP A CA 1
ATOM 2287 C C . TRP A 1 280 ? 9.938 -12.881 0.641 1.00 82.50 280 TRP A C 1
ATOM 2289 O O . TRP A 1 280 ? 8.950 -12.908 -0.097 1.00 82.50 280 TRP A O 1
ATOM 2299 N N . ASN A 1 281 ? 10.688 -13.958 0.867 1.00 83.25 281 ASN A N 1
ATOM 2300 C CA . ASN A 1 281 ? 10.351 -15.256 0.306 1.00 83.25 281 ASN A CA 1
ATOM 2301 C C . ASN A 1 281 ? 8.924 -15.649 0.717 1.00 83.25 281 ASN A C 1
ATOM 2303 O O . ASN A 1 281 ? 8.628 -15.781 1.901 1.00 83.25 281 ASN A O 1
ATOM 2307 N N . ASN A 1 282 ? 8.073 -15.907 -0.279 1.00 87.31 282 ASN A N 1
ATOM 2308 C CA . ASN A 1 282 ? 6.680 -16.352 -0.121 1.00 87.31 282 ASN A CA 1
ATOM 2309 C C . ASN A 1 282 ? 5.705 -15.305 0.444 1.00 87.31 282 ASN A C 1
ATOM 2311 O O . ASN A 1 282 ? 4.576 -15.669 0.782 1.00 87.31 282 ASN A O 1
ATOM 2315 N N . VAL A 1 283 ? 6.100 -14.031 0.493 1.00 92.44 283 VAL A N 1
ATOM 2316 C CA . VAL A 1 283 ? 5.210 -12.924 0.854 1.00 92.44 283 VAL A CA 1
ATOM 2317 C C . VAL A 1 283 ? 5.005 -12.036 -0.362 1.00 92.44 283 VAL A C 1
ATOM 2319 O O . VAL A 1 283 ? 5.962 -11.548 -0.951 1.00 92.44 283 VAL A O 1
ATOM 2322 N N . SER A 1 284 ? 3.749 -11.858 -0.757 1.00 94.31 284 SER A N 1
ATOM 2323 C CA . SER A 1 284 ? 3.351 -10.963 -1.838 1.00 94.31 284 SER A CA 1
ATOM 2324 C C . SER A 1 284 ? 2.800 -9.675 -1.259 1.00 94.31 284 SER A C 1
ATOM 2326 O O . SER A 1 284 ? 1.877 -9.733 -0.457 1.00 94.31 284 SER A O 1
ATOM 2328 N N . ILE A 1 285 ? 3.303 -8.534 -1.702 1.00 94.75 285 ILE A N 1
ATOM 2329 C CA . ILE A 1 285 ? 2.965 -7.242 -1.114 1.00 94.75 285 ILE A CA 1
ATOM 2330 C C . ILE A 1 285 ? 2.124 -6.404 -2.092 1.00 94.75 285 ILE A C 1
ATOM 2332 O O . ILE A 1 285 ? 2.367 -6.405 -3.305 1.00 94.75 285 ILE A O 1
ATOM 2336 N N . ASP A 1 286 ? 1.095 -5.735 -1.574 1.00 94.19 286 ASP A N 1
ATOM 2337 C CA . ASP A 1 286 ? 0.282 -4.768 -2.313 1.00 94.19 286 ASP A CA 1
ATOM 2338 C C . ASP A 1 286 ? 0.859 -3.350 -2.225 1.00 94.19 286 ASP A C 1
ATOM 2340 O O . ASP A 1 286 ? 1.834 -3.101 -1.522 1.00 94.19 286 ASP A O 1
ATOM 2344 N N . PHE A 1 287 ? 0.300 -2.405 -2.980 1.00 93.38 287 PHE A N 1
ATOM 2345 C CA . PHE A 1 287 ? 0.710 -1.014 -2.806 1.00 93.38 287 PHE A CA 1
ATOM 2346 C C . PHE A 1 287 ? 0.282 -0.504 -1.423 1.00 93.38 287 PHE A C 1
ATOM 2348 O O . PHE A 1 287 ? -0.753 -0.953 -0.912 1.00 93.38 287 PHE A O 1
ATOM 2355 N N . PRO A 1 288 ? 1.065 0.400 -0.810 1.00 89.06 288 PRO A N 1
ATOM 2356 C CA . PRO A 1 288 ? 0.645 1.074 0.404 1.00 89.06 288 PRO A CA 1
ATOM 2357 C C . PRO A 1 288 ? -0.670 1.811 0.169 1.00 89.06 288 PRO A C 1
ATOM 2359 O O . PRO A 1 288 ? -0.947 2.297 -0.929 1.00 89.06 288 PRO A O 1
ATOM 2362 N N . ASN A 1 289 ? -1.492 1.885 1.206 1.00 84.94 289 ASN A N 1
ATOM 2363 C CA . ASN A 1 289 ? -2.657 2.755 1.199 1.00 84.94 289 ASN A CA 1
ATOM 2364 C C . ASN A 1 289 ? -2.291 4.151 1.734 1.00 84.94 289 ASN A C 1
ATOM 2366 O O . ASN A 1 289 ? -1.197 4.359 2.257 1.00 84.94 289 ASN A O 1
ATOM 2370 N N . LYS A 1 290 ? -3.238 5.093 1.655 1.00 78.31 290 LYS A N 1
ATOM 2371 C CA . LYS A 1 290 ? -3.066 6.493 2.087 1.00 78.31 290 LYS A CA 1
ATOM 2372 C C . LYS A 1 290 ? -2.696 6.681 3.570 1.00 78.31 290 LYS A C 1
ATOM 2374 O O . LYS A 1 290 ? -2.349 7.784 3.960 1.00 78.31 290 LYS A O 1
ATOM 2379 N N . LEU A 1 291 ? -2.797 5.640 4.394 1.00 75.75 291 LEU A N 1
ATOM 2380 C CA . LEU A 1 291 ? -2.474 5.659 5.824 1.00 75.75 291 LEU A CA 1
ATOM 2381 C C . LEU A 1 291 ? -1.038 5.192 6.116 1.00 75.75 291 LEU A C 1
ATOM 2383 O O . LEU A 1 291 ? -0.694 5.012 7.278 1.00 75.75 291 LEU A O 1
ATOM 2387 N N . GLY A 1 292 ? -0.213 4.943 5.093 1.00 79.38 292 GLY A N 1
ATOM 2388 C CA . GLY A 1 292 ? 1.206 4.612 5.280 1.00 79.38 292 GLY A CA 1
ATOM 2389 C C . GLY A 1 292 ? 1.492 3.152 5.651 1.00 79.38 292 GLY A C 1
ATOM 2390 O O . GLY A 1 292 ? 2.562 2.838 6.161 1.00 79.38 292 GLY A O 1
ATOM 2391 N N . PHE A 1 293 ? 0.559 2.227 5.401 1.00 87.44 293 PHE A N 1
ATOM 2392 C CA . PHE A 1 293 ? 0.819 0.786 5.524 1.00 87.44 293 PHE A CA 1
ATOM 2393 C C . PHE A 1 293 ? 0.421 0.027 4.259 1.00 87.44 293 PHE A C 1
ATOM 2395 O O . PHE A 1 293 ? -0.421 0.474 3.478 1.00 87.44 293 PHE A O 1
ATOM 2402 N N . SER A 1 294 ? 0.996 -1.159 4.070 1.00 92.06 294 SER A N 1
ATOM 2403 C CA . SER A 1 294 ? 0.662 -2.066 2.972 1.00 92.06 294 SER A CA 1
ATOM 2404 C C . SER A 1 294 ? 0.005 -3.355 3.480 1.00 92.06 294 SER A C 1
ATOM 2406 O O . SER A 1 294 ? 0.011 -3.672 4.670 1.00 92.06 294 SER A O 1
ATOM 2408 N N . VAL A 1 295 ? -0.596 -4.113 2.566 1.00 93.62 295 VAL A N 1
ATOM 2409 C CA . VAL A 1 295 ? -1.105 -5.457 2.826 1.00 93.62 295 VAL A CA 1
ATOM 2410 C C . VAL A 1 295 ? -0.122 -6.473 2.261 1.00 93.62 295 VAL A C 1
ATOM 2412 O O . VAL A 1 295 ? 0.196 -6.477 1.073 1.00 93.62 295 VAL A O 1
ATOM 2415 N N . ALA A 1 296 ? 0.332 -7.377 3.120 1.00 95.00 296 ALA A N 1
ATOM 2416 C CA . ALA A 1 296 ? 1.186 -8.491 2.752 1.00 95.00 296 ALA A CA 1
ATOM 2417 C C . ALA A 1 296 ? 0.395 -9.800 2.804 1.00 95.00 296 ALA A C 1
ATOM 2419 O O . ALA A 1 296 ? -0.250 -10.132 3.798 1.00 95.00 296 ALA A O 1
ATOM 2420 N N . LYS A 1 297 ? 0.463 -10.573 1.725 1.00 95.69 297 LYS A N 1
ATOM 2421 C CA . LYS A 1 297 ? -0.129 -11.900 1.596 1.00 95.69 297 LYS A CA 1
ATOM 2422 C C . LYS A 1 297 ? 0.946 -12.966 1.763 1.00 95.69 297 LYS A C 1
ATOM 2424 O O . LYS A 1 297 ? 1.834 -13.091 0.923 1.00 95.69 297 LYS A O 1
ATOM 2429 N N . GLU A 1 298 ? 0.821 -13.777 2.803 1.00 94.25 298 GLU A N 1
ATOM 2430 C CA . GLU A 1 298 ? 1.684 -14.927 3.078 1.00 94.25 298 GLU A CA 1
ATOM 2431 C C . GLU A 1 298 ? 0.795 -16.178 3.125 1.00 94.25 298 GLU A C 1
ATOM 2433 O O . GLU A 1 298 ? -0.075 -16.307 3.988 1.00 94.25 298 GLU A O 1
ATOM 2438 N N . LYS A 1 299 ? 0.994 -17.098 2.168 1.00 89.69 299 LYS A N 1
ATOM 2439 C CA . LYS A 1 299 ? 0.104 -18.251 1.914 1.00 89.69 299 LYS A CA 1
ATOM 2440 C C . LYS A 1 299 ? -1.330 -17.806 1.557 1.00 89.69 299 LYS A C 1
ATOM 2442 O O . LYS A 1 299 ? -1.536 -17.113 0.559 1.00 89.69 299 LYS A O 1
ATOM 2447 N N . ASP A 1 300 ? -2.315 -18.238 2.334 1.00 89.75 300 ASP A N 1
ATOM 2448 C CA . ASP A 1 300 ? -3.744 -17.942 2.227 1.00 89.75 300 ASP A CA 1
ATOM 2449 C C . ASP A 1 300 ? -4.183 -16.762 3.108 1.00 89.75 300 ASP A C 1
ATOM 2451 O O . ASP A 1 300 ? -5.326 -16.326 3.010 1.00 89.75 300 ASP A O 1
ATOM 2455 N N . LYS A 1 301 ? -3.273 -16.197 3.910 1.00 94.06 301 LYS A N 1
ATOM 2456 C CA . LYS A 1 301 ? -3.568 -15.134 4.875 1.00 94.06 301 LYS A CA 1
ATOM 2457 C C . LYS A 1 301 ? -3.020 -13.787 4.432 1.00 94.06 301 LYS A C 1
ATOM 2459 O O . LYS A 1 301 ? -1.972 -13.713 3.785 1.00 94.06 301 LYS A O 1
ATOM 2464 N N . LYS A 1 302 ? -3.716 -12.717 4.817 1.00 96.06 302 LYS A N 1
ATOM 2465 C CA . LYS A 1 302 ? -3.230 -11.342 4.685 1.00 96.06 302 LYS A CA 1
ATOM 2466 C C . LYS A 1 302 ? -2.896 -10.769 6.051 1.00 96.06 302 LYS A C 1
ATOM 2468 O O . LYS A 1 302 ? -3.528 -11.120 7.043 1.00 96.06 302 LYS A O 1
ATOM 2473 N N . TYR A 1 303 ? -1.910 -9.895 6.062 1.00 93.81 303 TYR A N 1
ATOM 2474 C CA . TYR A 1 303 ? -1.355 -9.236 7.232 1.00 93.81 303 TYR A CA 1
ATOM 2475 C C . TYR A 1 303 ? -1.063 -7.786 6.876 1.00 93.81 303 TYR A C 1
ATOM 2477 O O . TYR A 1 303 ? -0.956 -7.435 5.696 1.00 93.81 303 TYR A O 1
ATOM 2485 N N . VAL A 1 304 ? -0.889 -6.957 7.894 1.00 91.25 304 VAL A N 1
ATOM 2486 C CA . VAL A 1 304 ? -0.404 -5.596 7.696 1.00 91.25 304 VAL A CA 1
ATOM 2487 C C . VAL A 1 304 ? 1.113 -5.595 7.638 1.00 91.25 304 VAL A C 1
ATOM 2489 O O . VAL A 1 304 ? 1.793 -6.169 8.489 1.00 91.25 304 VAL A O 1
ATOM 2492 N N . LEU A 1 305 ? 1.623 -4.971 6.582 1.00 90.38 305 LEU A N 1
ATOM 2493 C CA . LEU A 1 305 ? 3.022 -4.649 6.410 1.00 90.38 305 LEU A CA 1
ATOM 2494 C C . LEU A 1 305 ? 3.242 -3.189 6.775 1.00 90.38 305 LEU A C 1
ATOM 2496 O O . LEU A 1 305 ? 2.665 -2.287 6.168 1.00 90.38 305 LEU A O 1
ATOM 2500 N N . LEU A 1 306 ? 4.125 -2.999 7.737 1.00 84.69 306 LEU A N 1
ATOM 2501 C CA . LEU A 1 306 ? 4.533 -1.711 8.252 1.00 84.69 306 LEU A CA 1
ATOM 2502 C C . LEU A 1 306 ? 5.731 -1.223 7.453 1.00 84.69 306 LEU A C 1
ATOM 2504 O O . LEU A 1 306 ? 6.692 -1.976 7.263 1.00 84.69 306 LEU A O 1
ATOM 2508 N N . LEU A 1 307 ? 5.644 0.021 6.998 1.00 82.06 307 LEU A N 1
ATOM 2509 C CA . LEU A 1 307 ? 6.664 0.696 6.214 1.00 82.06 307 LEU A CA 1
ATOM 2510 C C . LEU A 1 307 ? 7.266 1.788 7.103 1.00 82.06 307 LEU A C 1
ATOM 2512 O O . LEU A 1 307 ? 6.627 2.807 7.328 1.00 82.06 307 LEU A O 1
ATOM 2516 N N . ASN A 1 308 ? 8.436 1.534 7.698 1.00 73.25 308 ASN A N 1
ATOM 2517 C CA . ASN A 1 308 ? 9.169 2.536 8.474 1.00 73.25 308 ASN A CA 1
ATOM 2518 C C . ASN A 1 308 ? 10.233 3.154 7.565 1.00 73.25 308 ASN A C 1
ATOM 2520 O O . ASN A 1 308 ? 11.321 2.600 7.381 1.00 73.25 308 ASN A O 1
ATOM 2524 N N . GLU A 1 309 ? 9.855 4.276 6.962 1.00 65.06 309 GLU A N 1
ATOM 2525 C CA . GLU A 1 309 ? 10.631 4.982 5.942 1.00 65.06 309 GLU A CA 1
ATOM 2526 C C . GLU A 1 309 ? 11.915 5.578 6.523 1.00 65.06 309 GLU A C 1
ATOM 2528 O O . GLU A 1 309 ? 12.986 5.362 5.958 1.00 65.06 309 GLU A O 1
ATOM 2533 N N . ASP A 1 310 ? 11.846 6.181 7.714 1.00 63.97 310 ASP A N 1
ATOM 2534 C CA . ASP A 1 310 ? 12.988 6.832 8.375 1.00 63.97 310 ASP A CA 1
ATOM 2535 C C . ASP A 1 310 ? 14.165 5.882 8.646 1.00 63.97 310 ASP A C 1
ATOM 2537 O O . ASP A 1 310 ? 15.312 6.310 8.789 1.00 63.97 310 ASP A O 1
ATOM 2541 N N . GLN A 1 311 ? 13.893 4.580 8.754 1.00 61.94 311 GLN A N 1
ATOM 2542 C CA . GLN A 1 311 ? 14.900 3.570 9.083 1.00 61.94 311 GLN A CA 1
ATOM 2543 C C . GLN A 1 311 ? 15.116 2.538 7.972 1.00 61.94 311 GLN A C 1
ATOM 2545 O O . GLN A 1 311 ? 15.930 1.627 8.154 1.00 61.94 311 GLN A O 1
ATOM 2550 N N . GLY A 1 312 ? 14.382 2.627 6.855 1.00 67.69 312 GLY A N 1
ATOM 2551 C CA . GLY A 1 312 ? 14.350 1.576 5.832 1.00 67.69 312 GLY A CA 1
ATOM 2552 C C . GLY A 1 312 ? 13.974 0.204 6.412 1.00 67.69 312 GLY A C 1
ATOM 2553 O O . GLY A 1 312 ? 14.471 -0.831 5.960 1.00 67.69 312 GLY A O 1
ATOM 2554 N N . GLN A 1 313 ? 13.165 0.188 7.477 1.00 75.31 313 GLN A N 1
ATOM 2555 C CA . GLN A 1 313 ? 12.769 -1.027 8.183 1.00 75.31 313 GLN A CA 1
ATOM 2556 C C . GLN A 1 313 ? 11.325 -1.385 7.865 1.00 75.31 313 GLN A C 1
ATOM 2558 O O . GLN A 1 313 ? 10.438 -0.540 7.792 1.00 75.31 313 GLN A O 1
ATOM 2563 N N . TYR A 1 314 ? 11.071 -2.682 7.733 1.00 83.81 314 TYR A N 1
ATOM 2564 C CA . TYR A 1 314 ? 9.747 -3.190 7.408 1.00 83.81 314 TYR A CA 1
ATOM 2565 C C . TYR A 1 314 ? 9.388 -4.299 8.373 1.00 83.81 314 TYR A C 1
ATOM 2567 O O . TYR A 1 314 ? 10.159 -5.243 8.563 1.00 83.81 314 TYR A O 1
ATOM 2575 N N . THR A 1 315 ? 8.205 -4.200 8.971 1.00 85.88 315 THR A N 1
ATOM 2576 C CA . THR A 1 315 ? 7.740 -5.183 9.949 1.00 85.88 315 THR A CA 1
ATOM 2577 C C . THR A 1 315 ? 6.418 -5.773 9.494 1.00 85.88 315 THR A C 1
ATOM 2579 O O . THR A 1 315 ? 5.452 -5.067 9.227 1.00 85.88 315 THR A O 1
ATOM 2582 N N . LEU A 1 316 ? 6.377 -7.099 9.388 1.00 89.44 316 LEU A N 1
ATOM 2583 C CA . LEU A 1 316 ? 5.146 -7.828 9.112 1.00 89.44 316 LEU A CA 1
ATOM 2584 C C . LEU A 1 316 ? 4.453 -8.163 10.428 1.00 89.44 316 LEU A C 1
ATOM 2586 O O . LEU A 1 316 ? 4.918 -9.051 11.152 1.00 89.44 316 LEU A O 1
ATOM 2590 N N . ASP A 1 317 ? 3.338 -7.495 10.721 1.00 87.44 317 ASP A N 1
ATOM 2591 C CA . ASP A 1 317 ? 2.546 -7.802 11.909 1.00 87.44 317 ASP A CA 1
ATOM 2592 C C . ASP A 1 317 ? 1.765 -9.105 11.698 1.00 87.44 317 ASP A C 1
ATOM 2594 O O . ASP A 1 317 ? 0.672 -9.149 11.129 1.00 87.44 317 ASP A O 1
ATOM 2598 N N . ARG A 1 318 ? 2.351 -10.205 12.177 1.00 88.56 318 ARG A N 1
ATOM 2599 C CA . ARG A 1 318 ? 1.726 -11.534 12.152 1.00 88.56 318 ARG A CA 1
ATOM 2600 C C . ARG A 1 318 ? 0.762 -11.776 13.311 1.00 88.56 318 ARG A C 1
ATOM 2602 O O . ARG A 1 318 ? 0.137 -12.837 13.348 1.00 88.56 318 ARG A O 1
ATOM 2609 N N . SER A 1 319 ? 0.624 -10.834 14.246 1.00 82.56 319 SER A N 1
ATOM 2610 C CA . SER A 1 319 ? -0.292 -10.982 15.380 1.00 82.56 319 SER A CA 1
ATOM 2611 C C . SER A 1 319 ? -1.760 -10.914 14.946 1.00 82.56 319 SER A C 1
ATOM 2613 O O . SER A 1 319 ? -2.635 -11.444 15.636 1.00 82.56 319 SER A O 1
ATOM 2615 N N . LEU A 1 320 ? -2.036 -10.323 13.776 1.00 88.06 320 LEU A N 1
ATOM 2616 C CA . LEU A 1 320 ? -3.387 -10.106 13.281 1.00 88.06 320 LEU A CA 1
ATOM 2617 C C . LEU A 1 320 ? -3.506 -10.334 11.767 1.00 88.06 320 LEU A C 1
ATOM 2619 O O . LEU A 1 320 ? -3.189 -9.474 10.955 1.00 88.06 320 LEU A O 1
ATOM 2623 N N . TRP A 1 321 ? -4.022 -11.506 11.388 1.00 93.94 321 TRP A N 1
ATOM 2624 C CA . TRP A 1 321 ? -4.343 -11.825 9.993 1.00 93.94 321 TRP A CA 1
ATOM 2625 C C . TRP A 1 321 ? -5.804 -11.527 9.625 1.00 93.94 321 TRP A C 1
ATOM 2627 O O . TRP A 1 321 ? -6.684 -11.562 10.488 1.00 93.94 321 TRP A O 1
ATOM 2637 N N . PHE A 1 322 ? -6.086 -11.300 8.347 1.00 95.00 322 PHE A N 1
ATOM 2638 C CA . PHE A 1 322 ? -7.433 -11.029 7.835 1.00 95.00 322 PHE A CA 1
ATOM 2639 C C . PHE A 1 322 ? -7.624 -11.556 6.401 1.00 95.00 322 PHE A C 1
ATOM 2641 O O . PHE A 1 322 ? -6.659 -11.815 5.681 1.00 95.00 322 PHE A O 1
ATOM 2648 N N . ASP A 1 323 ? -8.880 -11.710 5.986 1.00 95.12 323 ASP A N 1
ATOM 2649 C CA . ASP A 1 323 ? -9.299 -12.072 4.625 1.00 95.12 323 ASP A CA 1
ATOM 2650 C C . ASP A 1 323 ? -9.469 -10.821 3.754 1.00 95.12 323 ASP A C 1
ATOM 2652 O O . ASP A 1 323 ? -9.053 -10.767 2.588 1.00 95.12 323 ASP A O 1
ATOM 2656 N N . SER A 1 324 ? -10.065 -9.780 4.336 1.00 93.88 324 SER A N 1
ATOM 2657 C CA . SER A 1 324 ? -10.224 -8.463 3.732 1.00 93.88 324 SER A CA 1
ATOM 2658 C C . SER A 1 324 ? -10.144 -7.365 4.794 1.00 93.88 324 SER A C 1
ATOM 2660 O O . SER A 1 324 ? -10.232 -7.618 5.995 1.00 93.88 324 SER A O 1
ATOM 2662 N N . LEU A 1 325 ? -9.915 -6.148 4.322 1.00 93.56 325 LEU A N 1
ATOM 2663 C CA . LEU A 1 325 ? -9.760 -4.929 5.099 1.00 93.56 325 LEU A CA 1
ATOM 2664 C C . LEU A 1 325 ? -10.525 -3.844 4.346 1.00 93.56 325 LEU A C 1
ATOM 2666 O O . LEU A 1 325 ? -10.389 -3.735 3.127 1.00 93.56 325 LEU A O 1
ATOM 2670 N N . VAL A 1 326 ? -11.284 -3.034 5.072 1.00 91.56 326 VAL A N 1
ATOM 2671 C CA . VAL A 1 326 ? -11.912 -1.819 4.560 1.00 91.56 326 VAL A CA 1
ATOM 2672 C C . VAL A 1 326 ? -11.464 -0.658 5.434 1.00 91.56 326 VAL A C 1
ATOM 2674 O O . VAL A 1 326 ? -11.618 -0.700 6.656 1.00 91.56 326 VAL A O 1
ATOM 2677 N N . ILE A 1 327 ? -10.908 0.374 4.802 1.00 88.56 327 ILE A N 1
ATOM 2678 C CA . ILE A 1 327 ? -10.601 1.633 5.477 1.00 88.56 327 ILE A CA 1
ATOM 2679 C C . ILE A 1 327 ? -11.924 2.344 5.747 1.00 88.56 327 ILE A C 1
ATOM 2681 O O . ILE A 1 327 ? -12.724 2.529 4.829 1.00 88.56 327 ILE A O 1
ATOM 2685 N N . ARG A 1 328 ? -12.169 2.698 7.010 1.00 85.25 328 ARG A N 1
ATOM 2686 C CA . ARG A 1 328 ? -13.314 3.512 7.402 1.00 85.25 328 ARG A CA 1
ATOM 2687 C C . ARG A 1 328 ? -12.875 4.959 7.522 1.00 85.25 328 ARG A C 1
ATOM 2689 O O . ARG A 1 328 ? -11.920 5.277 8.230 1.00 85.25 328 ARG A O 1
ATOM 2696 N N . THR A 1 329 ? -13.622 5.814 6.853 1.00 82.50 329 THR A N 1
ATOM 2697 C CA . THR A 1 329 ? -13.465 7.256 6.901 1.00 82.50 329 THR A CA 1
ATOM 2698 C C . THR A 1 329 ? -14.784 7.898 7.300 1.00 82.50 329 THR A C 1
ATOM 2700 O O . THR A 1 329 ? -15.862 7.343 7.057 1.00 82.50 329 THR A O 1
ATOM 2703 N N . ARG A 1 330 ? -14.695 9.071 7.921 1.00 79.00 330 ARG A N 1
ATOM 2704 C CA . ARG A 1 330 ? -15.823 9.980 8.120 1.00 79.00 330 ARG A CA 1
ATOM 2705 C C . ARG A 1 330 ? -15.548 11.296 7.424 1.00 79.00 330 ARG A C 1
ATOM 2707 O O . ARG A 1 330 ? -14.400 11.660 7.200 1.00 79.00 330 ARG A O 1
ATOM 2714 N N . LEU A 1 331 ? -16.613 12.020 7.114 1.00 82.06 331 LEU A N 1
ATOM 2715 C CA . LEU A 1 331 ? -16.493 13.413 6.718 1.00 82.06 331 LEU A CA 1
ATOM 2716 C C . LEU A 1 331 ? -16.478 14.249 7.989 1.00 82.06 331 LEU A C 1
ATOM 2718 O O . LEU A 1 331 ? -17.455 14.240 8.739 1.00 82.06 331 LEU A O 1
ATOM 2722 N N . ASP A 1 332 ? -15.369 14.931 8.226 1.00 77.56 332 ASP A N 1
ATOM 2723 C CA . ASP A 1 332 ? -15.274 15.946 9.259 1.00 77.56 332 ASP A CA 1
ATOM 2724 C C . ASP A 1 332 ? -15.448 17.323 8.629 1.00 77.56 332 ASP A C 1
ATOM 2726 O O . ASP A 1 332 ? -15.214 17.531 7.437 1.00 77.56 332 ASP A O 1
ATOM 2730 N N . THR A 1 333 ? -15.957 18.250 9.421 1.00 80.81 333 THR A N 1
ATOM 2731 C CA . THR A 1 333 ? -16.266 19.599 8.975 1.00 80.81 333 THR A CA 1
ATOM 2732 C C . THR A 1 333 ? -15.540 20.565 9.883 1.00 80.81 333 THR A C 1
ATOM 2734 O O . THR A 1 333 ? -16.011 20.874 10.976 1.00 80.81 333 THR A O 1
ATOM 2737 N N . ASN A 1 334 ? -14.400 21.044 9.402 1.00 78.69 334 ASN A N 1
ATOM 2738 C CA . ASN A 1 334 ? -13.573 21.986 10.128 1.00 78.69 334 ASN A CA 1
ATOM 2739 C C . ASN A 1 334 ? -13.903 23.401 9.664 1.00 78.69 334 ASN A C 1
ATOM 2741 O O . ASN A 1 334 ? -13.917 23.699 8.469 1.00 78.69 334 ASN A O 1
ATOM 2745 N N . GLU A 1 335 ? -14.186 24.272 10.624 1.00 81.94 335 GLU A N 1
ATOM 2746 C CA . GLU A 1 335 ? -14.306 25.706 10.399 1.00 81.94 335 GLU A CA 1
ATOM 2747 C C . GLU A 1 335 ? -13.058 26.352 10.989 1.00 81.94 335 GLU A C 1
ATOM 2749 O O . GLU A 1 335 ? -12.787 26.212 12.182 1.00 81.94 335 GLU A O 1
ATOM 2754 N N . PHE A 1 336 ? -12.266 27.005 10.144 1.00 83.06 336 PHE A N 1
ATOM 2755 C CA . PHE A 1 336 ? -11.071 27.715 10.579 1.00 83.06 336 PHE A CA 1
ATOM 2756 C C . PHE A 1 336 ? -11.058 29.139 10.040 1.00 83.06 336 PHE A C 1
ATOM 2758 O O . PHE A 1 336 ? -11.529 29.431 8.936 1.00 83.06 336 PHE A O 1
ATOM 2765 N N . GLU A 1 337 ? -10.522 30.025 10.869 1.00 84.88 337 GLU A N 1
ATOM 2766 C CA . GLU A 1 337 ? -10.234 31.404 10.520 1.00 84.88 337 GLU A CA 1
ATOM 2767 C C . GLU A 1 337 ? -8.975 31.433 9.653 1.00 84.88 337 GLU A C 1
ATOM 2769 O O . GLU A 1 337 ? -7.928 30.903 10.027 1.00 84.88 337 GLU A O 1
ATOM 2774 N N . TYR A 1 338 ? -9.076 32.049 8.482 1.00 83.75 338 TYR A N 1
ATOM 2775 C CA . TYR A 1 338 ? -7.932 32.347 7.634 1.00 83.75 338 TYR A CA 1
ATOM 2776 C C . TYR A 1 338 ? -7.975 33.831 7.277 1.00 83.75 338 TYR A C 1
ATOM 2778 O O . TYR A 1 338 ? -9.036 34.389 6.992 1.00 83.75 338 TYR A O 1
ATOM 2786 N N . TYR A 1 339 ? -6.812 34.471 7.333 1.00 82.56 339 TYR A N 1
ATOM 2787 C CA . TYR A 1 339 ? -6.665 35.868 6.964 1.00 82.56 339 TYR A CA 1
ATOM 2788 C C . TYR A 1 339 ? -6.549 35.977 5.443 1.00 82.56 339 TYR A C 1
ATOM 2790 O O . TYR A 1 339 ? -5.577 35.504 4.854 1.00 82.56 339 TYR A O 1
ATOM 2798 N N . ASP A 1 340 ? -7.562 36.571 4.819 1.00 80.19 340 ASP A N 1
ATOM 2799 C CA . ASP A 1 340 ? -7.599 36.811 3.381 1.00 80.19 340 ASP A CA 1
ATOM 2800 C C . ASP A 1 340 ? -6.824 38.102 3.084 1.00 80.19 340 ASP A C 1
ATOM 2802 O O . ASP A 1 340 ? -7.330 39.206 3.295 1.00 80.19 340 ASP A O 1
ATOM 2806 N N . GLU A 1 341 ? -5.581 37.956 2.612 1.00 82.50 341 GLU A N 1
ATOM 2807 C CA . GLU A 1 341 ? -4.685 39.082 2.315 1.00 82.50 341 GLU A CA 1
ATOM 2808 C C . GLU A 1 341 ? -5.276 40.061 1.287 1.00 82.50 341 GLU A C 1
ATOM 2810 O O . GLU A 1 341 ? -4.970 41.251 1.333 1.00 82.50 341 GLU A O 1
ATOM 2815 N N . GLU A 1 342 ? -6.145 39.601 0.377 1.00 82.62 342 GLU A N 1
ATOM 2816 C CA . GLU A 1 342 ? -6.776 40.478 -0.617 1.00 82.62 342 GLU A CA 1
ATOM 2817 C C . GLU A 1 342 ? -7.884 41.344 -0.011 1.00 82.62 342 GLU A C 1
ATOM 2819 O O . GLU A 1 342 ? -8.187 42.422 -0.531 1.00 82.62 342 GLU A O 1
ATOM 2824 N N . LYS A 1 343 ? -8.509 40.873 1.074 1.00 85.50 343 LYS A N 1
ATOM 2825 C CA . LYS A 1 343 ? -9.627 41.558 1.735 1.00 85.50 343 LYS A CA 1
ATOM 2826 C C . LYS A 1 343 ? -9.246 42.274 3.026 1.00 85.50 343 LYS A C 1
ATOM 2828 O O . LYS A 1 343 ? -10.078 43.030 3.521 1.00 85.50 343 LYS A O 1
ATOM 2833 N N . ASP A 1 344 ? -8.030 42.063 3.533 1.00 88.00 344 ASP A N 1
ATOM 2834 C CA . ASP A 1 344 ? -7.569 42.570 4.835 1.00 88.00 344 ASP A CA 1
ATOM 2835 C C . ASP A 1 344 ? -8.567 42.230 5.964 1.00 88.00 344 ASP A C 1
ATOM 2837 O O . ASP A 1 344 ? -8.917 43.065 6.797 1.00 88.00 344 ASP A O 1
ATOM 2841 N N . ASP A 1 345 ? -9.094 41.000 5.945 1.00 87.88 345 ASP A N 1
ATOM 2842 C CA . ASP A 1 345 ? -10.143 40.543 6.862 1.00 87.88 345 ASP A CA 1
ATOM 2843 C C . ASP A 1 345 ? -9.986 39.055 7.215 1.00 87.88 345 ASP A C 1
ATOM 2845 O O . ASP A 1 345 ? -9.349 38.275 6.497 1.00 87.88 345 ASP A O 1
ATOM 2849 N N . ILE A 1 346 ? -10.589 38.649 8.332 1.00 85.06 346 ILE A N 1
ATOM 2850 C CA . ILE A 1 346 ? -10.665 37.250 8.755 1.00 85.06 346 ILE A CA 1
ATOM 2851 C C . ILE A 1 346 ? -11.893 36.616 8.108 1.00 85.06 346 ILE A C 1
ATOM 2853 O O . ILE A 1 346 ? -13.036 36.953 8.419 1.00 85.06 346 ILE A O 1
ATOM 2857 N N . VAL A 1 347 ? -11.659 35.640 7.233 1.00 84.25 347 VAL A N 1
ATOM 2858 C CA . VAL A 1 347 ? -12.724 34.875 6.589 1.00 84.25 347 VAL A CA 1
ATOM 2859 C C . VAL A 1 347 ? -12.804 33.495 7.227 1.00 84.25 347 VAL A C 1
ATOM 2861 O O . VAL A 1 347 ? -11.811 32.779 7.360 1.00 84.25 347 VAL A O 1
ATOM 2864 N N . TRP A 1 348 ? -14.018 33.097 7.595 1.00 82.38 348 TRP A N 1
ATOM 2865 C CA . TRP A 1 348 ? -14.300 31.743 8.053 1.00 82.38 348 TRP A CA 1
ATOM 2866 C C . TRP A 1 348 ? -14.426 30.817 6.854 1.00 82.38 348 TRP A C 1
ATOM 2868 O O . TRP A 1 348 ? -15.349 30.953 6.044 1.00 82.38 348 TRP A O 1
ATOM 2878 N N . LYS A 1 349 ? -13.509 29.857 6.741 1.00 81.44 349 LYS A N 1
ATOM 2879 C CA . LYS A 1 349 ? -13.591 28.813 5.726 1.00 81.44 349 LYS A CA 1
ATOM 2880 C C . LYS A 1 349 ? -14.093 27.532 6.366 1.00 81.44 349 LYS A C 1
ATOM 2882 O O . LYS A 1 349 ? -13.577 27.076 7.381 1.00 81.44 349 LYS A O 1
ATOM 2887 N N . LYS A 1 350 ? -15.104 26.951 5.729 1.00 86.19 350 LYS A N 1
ATOM 2888 C CA . LYS A 1 350 ? -15.612 25.624 6.049 1.00 86.19 350 LYS A CA 1
ATOM 2889 C C . LYS A 1 350 ? -14.984 24.622 5.096 1.00 86.19 350 LYS A C 1
ATOM 2891 O O . LYS A 1 350 ? -15.233 24.682 3.892 1.00 86.19 350 LYS A O 1
ATOM 2896 N N . GLU A 1 351 ? -14.180 23.720 5.629 1.00 84.69 351 GLU A N 1
ATOM 2897 C CA . GLU A 1 351 ? -13.566 22.637 4.875 1.00 84.69 351 GLU A CA 1
ATOM 2898 C C . GLU A 1 351 ? -14.176 21.306 5.304 1.00 84.69 351 GLU A C 1
ATOM 2900 O O . GLU A 1 351 ? -14.267 20.996 6.491 1.00 84.69 351 GLU A O 1
ATOM 2905 N N . ILE A 1 352 ? -14.632 20.536 4.317 1.00 83.38 352 ILE A N 1
ATOM 2906 C CA . ILE A 1 352 ? -15.076 19.162 4.530 1.00 83.38 352 ILE A CA 1
ATOM 2907 C C . ILE A 1 352 ? -13.902 18.272 4.147 1.00 83.38 352 ILE A C 1
ATOM 2909 O O . ILE A 1 352 ? -13.543 18.213 2.969 1.00 83.38 352 ILE A O 1
ATOM 2913 N N . SER A 1 353 ? -13.315 17.593 5.126 1.00 80.69 353 SER A N 1
ATOM 2914 C CA . SER A 1 353 ? -12.201 16.672 4.917 1.00 80.69 353 SER A CA 1
ATOM 2915 C C . SER A 1 353 ? -12.609 15.244 5.261 1.00 80.69 353 SER A C 1
ATOM 2917 O O . SER A 1 353 ? -13.438 14.984 6.134 1.00 80.69 353 SER A O 1
ATOM 2919 N N . GLU A 1 354 ? -12.049 14.289 4.527 1.00 77.88 354 GLU A N 1
ATOM 2920 C CA . GLU A 1 354 ? -12.205 12.874 4.832 1.00 77.88 354 GLU A CA 1
ATOM 2921 C C . GLU A 1 354 ? -11.183 12.494 5.912 1.00 77.88 354 GLU A C 1
ATOM 2923 O O . GLU A 1 354 ? -9.978 12.508 5.669 1.00 77.88 354 GLU A O 1
ATOM 2928 N N . VAL A 1 355 ? -11.663 12.179 7.113 1.00 76.69 355 VAL A N 1
ATOM 2929 C CA . VAL A 1 355 ? -10.837 11.812 8.265 1.00 76.69 355 VAL A CA 1
ATOM 2930 C C . VAL A 1 355 ? -10.866 10.302 8.446 1.00 76.69 355 VAL A C 1
ATOM 2932 O O . VAL A 1 355 ? -11.923 9.666 8.412 1.00 76.69 355 VAL A O 1
ATOM 2935 N N . TYR A 1 356 ? -9.685 9.717 8.626 1.00 80.25 356 TYR A N 1
ATOM 2936 C CA . TYR A 1 356 ? -9.548 8.308 8.961 1.00 80.25 356 TYR A CA 1
ATOM 2937 C C . TYR A 1 356 ? -10.123 8.036 10.346 1.00 80.25 356 TYR A C 1
ATOM 2939 O O . TYR A 1 356 ? -9.714 8.636 11.336 1.00 80.25 356 TYR A O 1
ATOM 2947 N N . ASP A 1 357 ? -11.048 7.089 10.396 1.00 75.69 357 ASP A N 1
ATOM 2948 C CA . ASP A 1 357 ? -11.792 6.783 11.607 1.00 75.69 357 ASP A CA 1
ATOM 2949 C C . ASP A 1 357 ? -11.395 5.419 12.177 1.00 75.69 357 ASP A C 1
ATOM 2951 O O . ASP A 1 357 ? -11.427 5.232 13.386 1.00 75.69 357 ASP A O 1
ATOM 2955 N N . GLY A 1 358 ? -10.988 4.467 11.330 1.00 86.06 358 GLY A N 1
ATOM 2956 C CA . GLY A 1 358 ? -10.537 3.140 11.744 1.00 86.06 358 GLY A CA 1
ATOM 2957 C C . GLY A 1 358 ? -10.520 2.132 10.597 1.00 86.06 358 GLY A C 1
ATOM 2958 O O . GLY A 1 358 ? -10.704 2.467 9.426 1.00 86.06 358 GLY A O 1
ATOM 2959 N N . LEU A 1 359 ? -10.326 0.859 10.928 1.00 90.94 359 LEU A N 1
ATOM 2960 C CA . LEU A 1 359 ? -10.282 -0.245 9.972 1.00 90.94 359 LEU A CA 1
ATOM 2961 C C . LEU A 1 359 ? -11.351 -1.278 10.311 1.00 90.94 359 LEU A C 1
ATOM 2963 O O . LEU A 1 359 ? -11.467 -1.724 11.450 1.00 90.94 359 LEU A O 1
ATOM 2967 N N . ALA A 1 360 ? -12.107 -1.708 9.308 1.00 93.69 360 ALA A N 1
ATOM 2968 C CA . ALA A 1 360 ? -12.929 -2.903 9.406 1.00 93.69 360 ALA A CA 1
ATOM 2969 C C . ALA A 1 360 ? -12.154 -4.071 8.797 1.00 93.69 360 ALA A C 1
ATOM 2971 O O . ALA A 1 360 ? -11.941 -4.115 7.585 1.00 93.69 360 ALA A O 1
ATOM 2972 N N . ILE A 1 361 ? -11.736 -5.020 9.626 1.00 95.06 361 ILE A N 1
ATOM 2973 C CA . ILE A 1 361 ? -11.055 -6.234 9.171 1.00 95.06 361 ILE A CA 1
ATOM 2974 C C . ILE A 1 361 ? -12.025 -7.407 9.185 1.00 95.06 361 ILE A C 1
ATOM 2976 O O . ILE A 1 361 ? -12.824 -7.557 10.107 1.00 95.06 361 ILE A O 1
ATOM 2980 N N . GLN A 1 362 ? -11.967 -8.246 8.157 1.00 95.56 362 GLN A N 1
ATOM 2981 C CA . GLN A 1 362 ? -12.790 -9.443 8.040 1.00 95.56 362 GLN A CA 1
ATOM 2982 C C . GLN A 1 362 ? -11.939 -10.693 8.239 1.00 95.56 362 GLN A C 1
ATOM 2984 O O . GLN A 1 362 ? -10.841 -10.789 7.695 1.00 95.56 362 GLN A O 1
ATOM 2989 N N . ARG A 1 363 ? -12.463 -11.662 8.983 1.00 95.00 363 ARG A N 1
ATOM 2990 C CA . ARG A 1 363 ? -11.890 -12.990 9.180 1.00 95.00 363 ARG A CA 1
ATOM 2991 C C . ARG A 1 363 ? -13.022 -14.005 9.285 1.00 95.00 363 ARG A C 1
ATOM 2993 O O . ARG A 1 363 ? -13.908 -13.834 10.118 1.00 95.00 363 ARG A O 1
ATOM 3000 N N . GLU A 1 364 ? -12.999 -15.044 8.456 1.00 93.94 364 GLU A N 1
ATOM 3001 C CA . GLU A 1 364 ? -13.968 -16.151 8.499 1.00 93.94 364 GLU A CA 1
ATOM 3002 C C . GLU A 1 364 ? -15.426 -15.650 8.451 1.00 93.94 364 GLU A C 1
ATOM 3004 O O . GLU A 1 364 ? -16.276 -16.035 9.251 1.00 93.94 364 GLU A O 1
ATOM 3009 N N . HIS A 1 365 ? -15.709 -14.735 7.519 1.00 94.06 365 HIS A N 1
ATOM 3010 C CA . HIS A 1 365 ? -17.010 -14.066 7.344 1.00 94.06 365 HIS A CA 1
ATOM 3011 C C . HIS A 1 365 ? -17.464 -13.146 8.486 1.00 94.06 365 HIS A C 1
ATOM 3013 O O . HIS A 1 365 ? -18.533 -12.549 8.375 1.00 94.06 365 HIS A O 1
ATOM 3019 N N . LYS A 1 366 ? -16.657 -12.966 9.531 1.00 95.50 366 LYS A N 1
ATOM 3020 C CA . LYS A 1 366 ? -16.937 -12.040 10.627 1.00 95.50 366 LYS A CA 1
ATOM 3021 C C . LYS A 1 366 ? -16.035 -10.819 10.551 1.00 95.50 366 LYS A C 1
ATOM 3023 O O . LYS A 1 366 ? -14.902 -10.898 10.087 1.00 95.50 366 LYS A O 1
ATOM 3028 N N . CYS A 1 367 ? -16.532 -9.686 11.011 1.00 95.69 367 CYS A N 1
ATOM 3029 C CA . CYS A 1 367 ? -15.813 -8.426 11.045 1.00 95.69 367 CYS A CA 1
ATOM 3030 C C . CYS A 1 367 ? -15.404 -8.073 12.472 1.00 95.69 367 CYS A C 1
ATOM 3032 O O . CYS A 1 367 ? -16.116 -8.386 13.428 1.00 95.69 367 CYS A O 1
ATOM 3034 N N . ALA A 1 368 ? -14.272 -7.390 12.579 1.00 95.50 368 ALA A N 1
ATOM 3035 C CA . ALA A 1 368 ? -13.817 -6.703 13.772 1.00 95.50 368 ALA A CA 1
ATOM 3036 C C . ALA A 1 368 ? -13.401 -5.276 13.410 1.00 95.50 368 ALA A C 1
ATOM 3038 O O . ALA A 1 368 ? -13.013 -4.987 12.273 1.00 95.50 368 ALA A O 1
ATOM 3039 N N . LEU A 1 369 ? -13.481 -4.396 14.396 1.00 93.94 369 LEU A N 1
ATOM 3040 C CA . LEU A 1 369 ? -12.925 -3.062 14.342 1.00 93.94 369 LEU A CA 1
ATOM 3041 C C . LEU A 1 369 ? -11.464 -3.120 14.782 1.00 93.94 369 LEU A C 1
ATOM 3043 O O . LEU A 1 369 ? -11.135 -3.750 15.789 1.00 93.94 369 LEU A O 1
ATOM 3047 N N . ALA A 1 370 ? -10.599 -2.449 14.040 1.00 92.44 370 ALA A N 1
ATOM 3048 C CA . ALA A 1 370 ? -9.195 -2.293 14.364 1.00 92.44 370 ALA A CA 1
ATOM 3049 C C . ALA A 1 370 ? -8.757 -0.843 14.154 1.00 92.44 370 ALA A C 1
ATOM 3051 O O . ALA A 1 370 ? -9.377 -0.093 13.400 1.00 92.44 370 ALA A O 1
ATOM 3052 N N . HIS A 1 371 ? -7.672 -0.465 14.812 1.00 88.12 371 HIS A N 1
ATOM 3053 C CA . HIS A 1 371 ? -7.019 0.820 14.638 1.00 88.12 371 HIS A CA 1
ATOM 3054 C C . HIS A 1 371 ? -5.544 0.595 14.331 1.00 88.12 371 HIS A C 1
ATOM 3056 O O . HIS A 1 371 ? -4.866 -0.170 15.017 1.00 88.12 371 HIS A O 1
ATOM 3062 N N . TYR A 1 372 ? -5.074 1.241 13.271 1.00 84.25 372 TYR A N 1
ATOM 3063 C CA . TYR A 1 372 ? -3.658 1.377 12.981 1.00 84.25 372 TYR A CA 1
ATOM 3064 C C . TYR A 1 372 ? -3.093 2.603 13.703 1.00 84.25 372 TYR A C 1
ATOM 3066 O O . TYR A 1 372 ? -3.522 3.722 13.429 1.00 84.25 372 TYR A O 1
ATOM 3074 N N . ASP A 1 373 ? -2.160 2.367 14.623 1.00 80.31 373 ASP A N 1
ATOM 3075 C CA . ASP A 1 373 ? -1.422 3.407 15.334 1.00 80.31 373 ASP A CA 1
ATOM 3076 C C . ASP A 1 373 ? -0.152 3.753 14.546 1.00 80.31 373 ASP A C 1
ATOM 3078 O O . ASP A 1 373 ? 0.802 2.972 14.504 1.00 80.31 373 ASP A O 1
ATOM 3082 N N . ASN A 1 374 ? -0.143 4.937 13.931 1.00 71.75 374 ASN A N 1
ATOM 3083 C CA . ASN A 1 374 ? 0.975 5.424 13.123 1.00 71.75 374 ASN A CA 1
ATOM 3084 C C . ASN A 1 374 ? 2.259 5.658 13.935 1.00 71.75 374 ASN A C 1
ATOM 3086 O O . ASN A 1 374 ? 3.332 5.674 13.348 1.00 71.75 374 ASN A O 1
ATOM 3090 N N . HIS A 1 375 ? 2.173 5.871 15.253 1.00 73.56 375 HIS A N 1
ATOM 3091 C CA . HIS A 1 375 ? 3.342 6.177 16.081 1.00 73.56 375 HIS A CA 1
ATOM 3092 C C . HIS A 1 375 ? 4.098 4.914 16.483 1.00 73.56 375 HIS A C 1
ATOM 3094 O O . HIS A 1 375 ? 5.324 4.862 16.433 1.00 73.56 375 HIS A O 1
ATOM 3100 N N . THR A 1 376 ? 3.359 3.890 16.900 1.00 76.12 376 THR A N 1
ATOM 3101 C CA . THR A 1 376 ? 3.957 2.608 17.295 1.00 76.12 376 THR A CA 1
ATOM 3102 C C . THR A 1 376 ? 4.035 1.616 16.146 1.00 76.12 376 THR A C 1
ATOM 3104 O O . THR A 1 376 ? 4.646 0.557 16.297 1.00 76.12 376 THR A O 1
ATOM 3107 N N . HIS A 1 377 ? 3.441 1.965 15.002 1.00 75.69 377 HIS A N 1
ATOM 3108 C CA . HIS A 1 377 ? 3.300 1.112 13.834 1.00 75.69 377 HIS A CA 1
ATOM 3109 C C . HIS A 1 377 ? 2.656 -0.227 14.212 1.00 75.69 377 HIS A C 1
ATOM 3111 O O . HIS A 1 377 ? 3.145 -1.286 13.843 1.00 75.69 377 HIS A O 1
ATOM 3117 N N . GLN A 1 378 ? 1.579 -0.214 14.998 1.00 80.19 378 GLN A N 1
ATOM 3118 C CA . GLN A 1 378 ? 0.899 -1.438 15.435 1.00 80.19 378 GLN A CA 1
ATOM 3119 C C . GLN A 1 378 ? -0.579 -1.411 15.086 1.00 80.19 378 GLN A C 1
ATOM 3121 O O . GLN A 1 378 ? -1.228 -0.365 15.079 1.00 80.19 378 GLN A O 1
ATOM 3126 N N . MET A 1 379 ? -1.125 -2.593 14.795 1.00 87.38 379 MET A N 1
ATOM 3127 C CA . MET A 1 379 ? -2.560 -2.760 14.644 1.00 87.38 379 MET A CA 1
ATOM 3128 C C . MET A 1 379 ? -3.174 -3.269 15.945 1.00 87.38 379 MET A C 1
ATOM 3130 O O . MET A 1 379 ? -2.861 -4.361 16.428 1.00 87.38 379 MET A O 1
ATOM 3134 N N . HIS A 1 380 ? -4.108 -2.494 16.480 1.00 90.00 380 HIS A N 1
ATOM 3135 C CA . HIS A 1 380 ? -4.843 -2.824 17.690 1.00 90.00 380 HIS A CA 1
ATOM 3136 C C . HIS A 1 380 ? -6.260 -3.267 17.342 1.00 90.00 380 HIS A C 1
ATOM 3138 O O . HIS A 1 380 ? -6.973 -2.581 16.609 1.00 90.00 380 HIS A O 1
ATOM 3144 N N . LEU A 1 381 ? -6.683 -4.413 17.878 1.00 92.94 381 LEU A N 1
ATOM 3145 C CA . LEU A 1 381 ? -8.086 -4.814 17.839 1.00 92.94 381 LEU A CA 1
ATOM 3146 C C . LEU A 1 381 ? -8.884 -3.934 18.805 1.00 92.94 381 LEU A C 1
ATOM 3148 O O . LEU A 1 381 ? -8.518 -3.821 19.971 1.00 92.94 381 LEU A O 1
ATOM 3152 N N . LEU A 1 382 ? -9.982 -3.351 18.330 1.00 92.25 382 LEU A N 1
ATOM 3153 C CA . LEU A 1 382 ? -10.924 -2.581 19.150 1.00 92.25 382 LEU A CA 1
ATOM 3154 C C . LEU A 1 382 ? -12.234 -3.339 19.399 1.00 92.25 382 LEU A C 1
ATOM 3156 O O . LEU A 1 382 ? -13.027 -2.960 20.256 1.00 92.25 382 LEU A O 1
ATOM 3160 N N . SER A 1 383 ? -12.478 -4.416 18.652 1.00 95.25 383 SER A N 1
ATOM 3161 C CA . SER A 1 383 ? -13.616 -5.307 18.857 1.00 95.25 383 SER A CA 1
ATOM 3162 C C . SER A 1 383 ? -13.245 -6.751 18.518 1.00 95.25 383 SER A C 1
ATOM 3164 O O . SER A 1 383 ? -12.294 -7.003 17.782 1.00 95.25 383 SER A O 1
ATOM 3166 N N . GLY A 1 384 ? -14.016 -7.717 19.008 1.00 95.25 384 GLY A N 1
ATOM 3167 C CA . GLY A 1 384 ? -13.895 -9.113 18.596 1.00 95.25 384 GLY A CA 1
ATOM 3168 C C . GLY A 1 384 ? -14.444 -9.355 17.185 1.00 95.25 384 GLY A C 1
ATOM 3169 O O . GLY A 1 384 ? -15.218 -8.555 16.650 1.00 95.25 384 GLY A O 1
ATOM 3170 N N . PHE A 1 385 ? -14.069 -10.488 16.585 1.00 95.75 385 PHE A N 1
ATOM 3171 C CA . PHE A 1 385 ? -14.589 -10.939 15.288 1.00 95.75 385 PHE A CA 1
ATOM 3172 C C . PHE A 1 385 ? -15.978 -11.563 15.448 1.00 95.75 385 PHE A C 1
ATOM 3174 O O . PHE A 1 385 ? -16.124 -12.783 15.384 1.00 95.75 385 PHE A O 1
ATOM 3181 N N . HIS A 1 386 ? -16.999 -10.734 15.670 1.00 95.81 386 HIS A N 1
ATOM 3182 C CA . HIS A 1 386 ? -18.387 -11.182 15.880 1.00 95.81 386 HIS A CA 1
ATOM 3183 C C . HIS A 1 386 ? -19.427 -10.449 15.037 1.00 95.81 386 HIS A C 1
ATOM 3185 O O . HIS A 1 386 ? -20.576 -10.877 14.979 1.00 95.81 386 HIS A O 1
ATOM 3191 N N . PHE A 1 387 ? -19.029 -9.396 14.328 1.00 94.31 387 PHE A N 1
ATOM 3192 C CA . PHE A 1 387 ? -19.948 -8.588 13.533 1.00 94.31 387 PHE A CA 1
ATOM 3193 C C . PHE A 1 387 ? -20.154 -9.202 12.150 1.00 94.31 387 PHE A C 1
ATOM 3195 O O . PHE A 1 387 ? -19.222 -9.732 11.551 1.00 94.31 387 PHE A O 1
ATOM 3202 N N . SER A 1 388 ? -21.371 -9.137 11.614 1.00 92.94 388 SER A N 1
ATOM 3203 C CA . SER A 1 388 ? -21.691 -9.746 10.315 1.00 92.94 388 SER A CA 1
ATOM 3204 C C . SER A 1 388 ? -21.164 -8.935 9.128 1.00 92.94 388 SER A C 1
ATOM 3206 O O . SER A 1 388 ? -21.005 -9.469 8.032 1.00 92.94 388 SER A O 1
ATOM 3208 N N . SER A 1 389 ? -20.900 -7.640 9.325 1.00 92.38 389 SER A N 1
ATOM 3209 C CA . SER A 1 389 ? -20.336 -6.763 8.299 1.00 92.38 389 SER A CA 1
ATOM 3210 C C . SER A 1 389 ? -19.660 -5.522 8.891 1.00 92.38 389 SER A C 1
ATOM 3212 O O . SER A 1 389 ? -19.887 -5.157 10.045 1.00 92.38 389 SER A O 1
ATOM 3214 N N . ALA A 1 390 ? -18.900 -4.800 8.062 1.00 89.31 390 ALA A N 1
ATOM 3215 C CA . ALA A 1 390 ? -18.337 -3.499 8.425 1.00 89.31 390 ALA A CA 1
ATOM 3216 C C . ALA A 1 390 ? -19.410 -2.462 8.827 1.00 89.31 390 ALA A C 1
ATOM 3218 O O . ALA A 1 390 ? -19.139 -1.599 9.652 1.00 89.31 390 ALA A O 1
ATOM 3219 N N . LYS A 1 391 ? -20.637 -2.569 8.290 1.00 87.44 391 LYS A N 1
ATOM 3220 C CA . LYS A 1 391 ? -21.758 -1.659 8.598 1.00 87.44 391 LYS A CA 1
ATOM 3221 C C . LYS A 1 391 ? -22.368 -1.884 9.981 1.00 87.44 391 LYS A C 1
ATOM 3223 O O . LYS A 1 391 ? -23.063 -1.014 10.483 1.00 87.44 391 LYS A O 1
ATOM 3228 N N . THR A 1 392 ? -22.157 -3.062 10.563 1.00 88.06 392 THR A N 1
ATOM 3229 C CA . THR A 1 392 ? -22.672 -3.414 11.896 1.00 88.06 392 THR A CA 1
ATOM 3230 C C . THR A 1 392 ? -21.675 -3.111 13.013 1.00 88.06 392 THR A C 1
ATOM 3232 O O . THR A 1 392 ? -21.961 -3.405 14.169 1.00 88.06 392 THR A O 1
ATOM 3235 N N . LEU A 1 393 ? -20.500 -2.565 12.682 1.00 89.06 393 LEU A N 1
ATOM 3236 C CA . LEU A 1 393 ? -19.505 -2.180 13.676 1.00 89.06 393 LEU A CA 1
ATOM 3237 C C . LEU A 1 393 ? -19.987 -0.939 14.448 1.00 89.06 393 LEU A C 1
ATOM 3239 O O . LEU A 1 393 ? -20.468 0.007 13.826 1.00 89.06 393 LEU A O 1
ATOM 3243 N N . PRO A 1 394 ? -19.856 -0.916 15.782 1.00 85.62 394 PRO A N 1
ATOM 3244 C CA . PRO A 1 394 ? -20.335 0.191 16.602 1.00 85.62 394 PRO A CA 1
ATOM 3245 C C . PRO A 1 394 ? -19.431 1.424 16.465 1.00 85.62 394 PRO A C 1
ATOM 3247 O O . PRO A 1 394 ? -18.297 1.438 16.946 1.00 85.62 394 PRO A O 1
ATOM 3250 N N . ASP A 1 395 ? -19.961 2.493 15.870 1.00 79.94 395 ASP A N 1
ATOM 3251 C CA . ASP A 1 395 ? -19.246 3.769 15.688 1.00 79.94 395 ASP A CA 1
ATOM 3252 C C . ASP A 1 395 ? -18.828 4.414 17.018 1.00 79.94 395 ASP A C 1
ATOM 3254 O O . ASP A 1 395 ? -17.812 5.102 17.099 1.00 79.94 395 ASP A O 1
ATOM 3258 N N . SER A 1 396 ? -19.558 4.126 18.099 1.00 79.19 396 SER A N 1
ATOM 3259 C CA . SER A 1 396 ? -19.239 4.612 19.444 1.00 79.19 396 SER A CA 1
ATOM 3260 C C . SER A 1 396 ? -17.858 4.179 19.942 1.00 79.19 396 SER A C 1
ATOM 3262 O O . SER A 1 396 ? -17.290 4.867 20.786 1.00 79.19 396 SER A O 1
ATOM 3264 N N . LEU A 1 397 ? -17.312 3.060 19.447 1.00 78.38 397 LEU A N 1
ATOM 3265 C CA . LEU A 1 397 ? -15.967 2.619 19.827 1.00 78.38 397 LEU A CA 1
ATOM 3266 C C . LEU A 1 397 ? -14.883 3.522 19.247 1.00 78.38 397 LEU A C 1
ATOM 3268 O O . LEU A 1 397 ? -13.879 3.748 19.909 1.00 78.38 397 LEU A O 1
ATOM 3272 N N . LEU A 1 398 ? -15.098 4.075 18.055 1.00 70.88 398 LEU A N 1
ATOM 3273 C CA . LEU A 1 398 ? -14.132 4.962 17.407 1.00 70.88 398 LEU A CA 1
ATOM 3274 C C . LEU A 1 398 ? -14.052 6.313 18.112 1.00 70.88 398 LEU A C 1
ATOM 3276 O O . LEU A 1 398 ? -12.964 6.805 18.400 1.00 70.88 398 LEU A O 1
ATOM 3280 N N . ASN A 1 399 ? -15.202 6.856 18.515 1.00 68.94 399 ASN A N 1
ATOM 3281 C CA . ASN A 1 399 ? -15.266 8.105 19.279 1.00 68.94 399 ASN A CA 1
ATOM 3282 C C . ASN A 1 399 ? -14.516 8.033 20.619 1.00 68.94 399 ASN A C 1
ATOM 3284 O O . ASN A 1 399 ? -14.088 9.062 21.136 1.00 68.94 399 ASN A O 1
ATOM 3288 N N . HIS A 1 400 ? -14.341 6.833 21.184 1.00 68.44 400 HIS A N 1
ATOM 3289 C CA . HIS A 1 400 ? -13.599 6.648 22.434 1.00 68.44 400 HIS A CA 1
ATOM 3290 C C . HIS A 1 400 ? -12.091 6.884 22.269 1.00 68.44 400 HIS A C 1
ATOM 3292 O O . HIS A 1 400 ? -11.432 7.265 23.234 1.00 68.44 400 HIS A O 1
ATOM 3298 N N . TYR A 1 401 ? -11.555 6.700 21.057 1.00 67.56 401 TYR A N 1
ATOM 3299 C CA . TYR A 1 401 ? -10.122 6.811 20.763 1.00 67.56 401 TYR A CA 1
ATOM 3300 C C . TYR A 1 401 ? -9.768 8.019 19.873 1.00 67.56 401 TYR A C 1
ATOM 3302 O O . TYR A 1 401 ? -8.661 8.537 19.983 1.00 67.56 401 TYR A O 1
ATOM 3310 N N . ASN A 1 402 ? -10.708 8.546 19.078 1.00 58.97 402 ASN A N 1
ATOM 3311 C CA . ASN A 1 402 ? -10.446 9.585 18.065 1.00 58.97 402 ASN A CA 1
ATOM 3312 C C . ASN A 1 402 ? -10.406 11.040 18.593 1.00 58.97 402 ASN A C 1
ATOM 3314 O O . ASN A 1 402 ? -10.409 11.969 17.792 1.00 58.97 402 ASN A O 1
ATOM 3318 N N . HIS A 1 403 ? -10.398 11.289 19.910 1.00 51.34 403 HIS A N 1
ATOM 3319 C CA . HIS A 1 403 ? -10.708 12.630 20.441 1.00 51.34 403 HIS A CA 1
ATOM 3320 C C . HIS A 1 403 ? -9.550 13.573 20.812 1.00 51.34 403 HIS A C 1
ATOM 3322 O O . HIS A 1 403 ? -9.840 14.666 21.294 1.00 51.34 403 HIS A O 1
ATOM 3328 N N . TYR A 1 404 ? -8.269 13.249 20.596 1.00 49.53 404 TYR A N 1
ATOM 3329 C CA . TYR A 1 404 ? -7.190 14.149 21.044 1.00 49.53 404 TYR A CA 1
ATOM 3330 C C . TYR A 1 404 ? -5.967 14.162 20.120 1.00 49.53 404 TYR A C 1
ATOM 3332 O O . TYR A 1 404 ? -5.046 13.367 20.277 1.00 49.53 404 TYR A O 1
ATOM 3340 N N . GLU A 1 405 ? -5.932 15.125 19.197 1.00 46.72 405 GLU A N 1
ATOM 3341 C CA . GLU A 1 405 ? -4.792 15.368 18.300 1.00 46.72 405 GLU A CA 1
ATOM 3342 C C . GLU A 1 405 ? -3.595 16.072 18.968 1.00 46.72 405 GLU A C 1
ATOM 3344 O O . GLU A 1 405 ? -2.510 16.088 18.391 1.00 46.72 405 GLU A O 1
ATOM 3349 N N . TYR A 1 406 ? -3.719 16.594 20.192 1.00 46.47 406 TYR A N 1
ATOM 3350 C CA . TYR A 1 406 ? -2.604 17.267 20.874 1.00 46.47 406 TYR A CA 1
ATOM 3351 C C . TYR A 1 406 ? -1.567 16.267 21.421 1.00 46.47 406 TYR A C 1
ATOM 3353 O O . TYR A 1 406 ? -1.905 15.156 21.793 1.00 46.47 406 TYR A O 1
ATOM 3361 N N . GLU A 1 407 ? -0.286 16.632 21.454 1.00 47.88 407 GLU A N 1
ATOM 3362 C CA . GLU A 1 407 ? 0.863 15.702 21.515 1.00 47.88 407 GLU A CA 1
ATOM 3363 C C . GLU A 1 407 ? 1.046 14.890 22.819 1.00 47.88 407 GLU A C 1
ATOM 3365 O O . GLU A 1 407 ? 1.796 13.918 22.832 1.00 47.88 407 GLU A O 1
ATOM 3370 N N . TYR A 1 408 ? 0.356 15.222 23.916 1.00 45.03 408 TYR A N 1
ATOM 3371 C CA . TYR A 1 408 ? 0.597 14.612 25.239 1.00 45.03 408 TYR A CA 1
ATOM 3372 C C . TYR A 1 408 ? -0.329 13.445 25.686 1.00 45.03 408 TYR A C 1
ATOM 3374 O O . TYR A 1 408 ? 0.102 12.664 26.538 1.00 45.03 408 TYR A O 1
ATOM 3382 N N . PRO A 1 409 ? -1.553 13.219 25.152 1.00 59.84 409 PRO A N 1
ATOM 3383 C CA . PRO A 1 409 ? -2.379 12.039 25.464 1.00 59.84 409 PRO A CA 1
ATOM 3384 C C . PRO A 1 409 ? -2.026 10.754 24.684 1.00 59.84 409 PRO A C 1
ATOM 3386 O O . PRO A 1 409 ? -2.532 9.687 25.038 1.00 59.84 409 PRO A O 1
ATOM 3389 N N . ARG A 1 410 ? -1.168 10.816 23.654 1.00 63.31 410 ARG A N 1
ATOM 3390 C CA . ARG A 1 410 ? -0.989 9.720 22.675 1.00 63.31 410 ARG A CA 1
ATOM 3391 C C . ARG A 1 410 ? -0.378 8.436 23.260 1.00 63.31 410 ARG A C 1
ATOM 3393 O O . ARG A 1 410 ? -0.888 7.348 23.009 1.00 63.31 410 ARG A O 1
ATOM 3400 N N . LEU A 1 411 ? 0.650 8.540 24.112 1.00 66.44 411 LEU A N 1
ATOM 3401 C CA . LEU A 1 411 ? 1.294 7.359 24.722 1.00 66.44 411 LEU A CA 1
ATOM 3402 C C . LEU A 1 411 ? 0.335 6.555 25.615 1.00 66.44 411 LEU A C 1
ATOM 3404 O O . LEU A 1 411 ? 0.322 5.327 25.570 1.00 66.44 411 LEU A O 1
ATOM 3408 N N . ARG A 1 412 ? -0.515 7.238 26.393 1.00 73.19 412 ARG A N 1
ATOM 3409 C CA . ARG A 1 412 ? -1.506 6.561 27.247 1.00 73.19 412 ARG A CA 1
ATOM 3410 C C . ARG A 1 412 ? -2.572 5.849 26.422 1.00 73.19 412 ARG A C 1
ATOM 3412 O O . ARG A 1 412 ? -3.000 4.764 26.798 1.00 73.19 412 ARG A O 1
ATOM 3419 N N . GLN A 1 413 ? -2.998 6.436 25.305 1.00 78.38 413 GLN A N 1
ATOM 3420 C CA . GLN A 1 413 ? -3.971 5.806 24.411 1.00 78.38 413 GLN A CA 1
ATOM 3421 C C . GLN A 1 413 ? -3.409 4.533 23.782 1.00 78.38 413 GLN A C 1
ATOM 3423 O O . GLN A 1 413 ? -4.112 3.525 23.748 1.00 78.38 413 GLN A O 1
ATOM 3428 N N . HIS A 1 414 ? -2.142 4.551 23.360 1.00 84.44 414 HIS A N 1
ATOM 3429 C CA . HIS A 1 414 ? -1.471 3.354 22.864 1.00 84.44 414 HIS A CA 1
ATOM 3430 C C . HIS A 1 414 ? -1.505 2.220 23.898 1.00 84.44 414 HIS A C 1
ATOM 3432 O O . HIS A 1 414 ? -1.955 1.118 23.593 1.00 84.44 414 HIS A O 1
ATOM 3438 N N . GLU A 1 415 ? -1.103 2.490 25.145 1.00 87.44 415 GLU A N 1
ATOM 3439 C CA . GLU A 1 415 ? -1.139 1.483 26.214 1.00 87.44 415 GLU A CA 1
ATOM 3440 C C . GLU A 1 415 ? -2.555 0.932 26.441 1.00 87.44 415 GLU A C 1
ATOM 3442 O O . GLU A 1 415 ? -2.739 -0.276 26.593 1.00 87.44 415 GLU A O 1
ATOM 3447 N N . GLN A 1 416 ? -3.573 1.796 26.408 1.00 88.44 416 GLN A N 1
ATOM 3448 C CA . GLN A 1 416 ? -4.974 1.392 26.552 1.00 88.44 416 GLN A CA 1
ATOM 3449 C C . GLN A 1 416 ? -5.449 0.516 25.386 1.00 88.44 416 GLN A C 1
ATOM 3451 O O . GLN A 1 416 ? -6.060 -0.528 25.616 1.00 88.44 416 GLN A O 1
ATOM 3456 N N . MET A 1 417 ? -5.158 0.911 24.143 1.00 89.94 417 MET A N 1
ATOM 3457 C CA . MET A 1 417 ? -5.494 0.140 22.942 1.00 89.94 417 MET A CA 1
ATOM 3458 C C . MET A 1 417 ? -4.765 -1.198 22.915 1.00 89.94 417 MET A C 1
ATOM 3460 O O . MET A 1 417 ? -5.361 -2.214 22.564 1.00 89.94 417 MET A O 1
ATOM 3464 N N . LYS A 1 418 ? -3.498 -1.226 23.333 1.00 91.38 418 LYS A N 1
ATOM 3465 C CA . LYS A 1 418 ? -2.712 -2.450 23.455 1.00 91.38 418 LYS A CA 1
ATOM 3466 C C . LYS A 1 418 ? -3.347 -3.420 24.445 1.00 91.38 418 LYS A C 1
ATOM 3468 O O . LYS A 1 418 ? -3.599 -4.559 24.071 1.00 91.38 418 LYS A O 1
ATOM 3473 N N . VAL A 1 419 ? -3.691 -2.963 25.652 1.00 92.62 419 VAL A N 1
ATOM 3474 C CA . VAL A 1 419 ? -4.353 -3.811 26.659 1.00 92.62 419 VAL A CA 1
ATOM 3475 C C . VAL A 1 419 ? -5.694 -4.345 26.151 1.00 92.62 419 VAL A C 1
ATOM 3477 O O . VAL A 1 419 ? -5.973 -5.531 26.307 1.00 92.62 419 VAL A O 1
ATOM 3480 N N . VAL A 1 420 ? -6.512 -3.500 25.516 1.00 93.75 420 VAL A N 1
ATOM 3481 C CA . VAL A 1 420 ? -7.793 -3.919 24.919 1.00 93.75 420 VAL A CA 1
ATOM 3482 C C . VAL A 1 420 ? -7.576 -4.955 23.815 1.00 93.75 420 VAL A C 1
ATOM 3484 O O . VAL A 1 420 ? -8.226 -5.998 23.807 1.00 93.75 420 VAL A O 1
ATOM 3487 N N . SER A 1 421 ? -6.635 -4.697 22.910 1.00 94.00 421 SER A N 1
ATOM 3488 C CA . SER A 1 421 ? -6.300 -5.587 21.802 1.00 94.00 421 SER A CA 1
ATOM 3489 C C . SER A 1 421 ? -5.796 -6.944 22.292 1.00 94.00 421 SER A C 1
ATOM 3491 O O . SER A 1 421 ? -6.221 -7.975 21.774 1.00 94.00 421 SER A O 1
ATOM 3493 N N . ASP A 1 422 ? -4.901 -6.963 23.279 1.00 93.50 422 ASP A N 1
ATOM 3494 C CA . ASP A 1 422 ? -4.358 -8.197 23.850 1.00 93.50 422 ASP A CA 1
ATOM 3495 C C . ASP A 1 422 ? -5.461 -8.990 24.566 1.00 93.50 422 ASP A C 1
ATOM 3497 O O . ASP A 1 422 ? -5.634 -10.182 24.305 1.00 93.50 422 ASP A O 1
ATOM 3501 N N . PHE A 1 423 ? -6.311 -8.308 25.342 1.00 94.62 423 PHE A N 1
ATOM 3502 C CA . PHE A 1 423 ? -7.478 -8.918 25.977 1.00 94.62 423 PHE A CA 1
ATOM 3503 C C . PHE A 1 423 ? -8.433 -9.556 24.952 1.00 94.62 423 PHE A C 1
ATOM 3505 O O . PHE A 1 423 ? -8.852 -10.698 25.132 1.00 94.62 423 PHE A O 1
ATOM 3512 N N . LEU A 1 424 ? -8.744 -8.874 23.845 1.00 94.81 424 LEU A N 1
ATOM 3513 C CA . LEU A 1 424 ? -9.613 -9.407 22.785 1.00 94.81 424 LEU A CA 1
ATOM 3514 C C . LEU A 1 424 ? -8.990 -10.591 22.027 1.00 94.81 424 LEU A C 1
ATOM 3516 O O . LEU A 1 424 ? -9.711 -11.473 21.555 1.00 94.81 424 LEU A O 1
ATOM 3520 N N . LYS A 1 425 ? -7.657 -10.633 21.893 1.00 92.12 425 LYS A N 1
ATOM 3521 C CA . LYS A 1 425 ? -6.944 -11.772 21.285 1.00 92.12 425 LYS A CA 1
ATOM 3522 C C . LYS A 1 425 ? -7.047 -13.028 22.160 1.00 92.12 425 LYS A C 1
ATOM 3524 O O . LYS A 1 425 ? -7.131 -14.133 21.616 1.00 92.12 425 LYS A O 1
ATOM 3529 N N . GLU A 1 426 ? -7.059 -12.856 23.480 1.00 93.12 426 GLU A N 1
ATOM 3530 C CA . GLU A 1 426 ? -7.143 -13.941 24.466 1.00 93.12 426 GLU A CA 1
ATOM 3531 C C . GLU A 1 426 ? -8.587 -14.395 24.748 1.00 93.12 426 GLU A C 1
ATOM 3533 O O . GLU A 1 426 ? -8.822 -15.589 24.935 1.00 93.12 426 GLU A O 1
ATOM 3538 N N . ASN A 1 427 ? -9.563 -13.481 24.695 1.00 93.75 427 ASN A N 1
ATOM 3539 C CA . ASN A 1 427 ? -10.959 -13.717 25.090 1.00 93.75 427 ASN A CA 1
ATOM 3540 C C . ASN A 1 427 ? -11.889 -13.700 23.867 1.00 93.75 427 ASN A C 1
ATOM 3542 O O . ASN A 1 427 ? -12.562 -12.715 23.558 1.00 93.75 427 ASN A O 1
ATOM 3546 N N . LYS A 1 428 ? -11.908 -14.812 23.121 1.00 93.06 428 LYS A N 1
ATOM 3547 C CA . LYS A 1 428 ? -12.612 -14.922 21.827 1.00 93.06 428 LYS A CA 1
ATOM 3548 C C . LYS A 1 428 ? -14.133 -14.817 21.928 1.00 93.06 428 LYS A C 1
ATOM 3550 O O . LYS A 1 428 ? -14.787 -14.645 20.906 1.00 93.06 428 LYS A O 1
ATOM 3555 N N . GLU A 1 429 ? -14.709 -14.966 23.110 1.00 94.44 429 GLU A N 1
ATOM 3556 C CA . GLU A 1 429 ? -16.138 -14.837 23.395 1.00 94.44 429 GLU A CA 1
ATOM 3557 C C . GLU A 1 429 ? -16.598 -13.385 23.581 1.00 94.44 429 GLU A C 1
ATOM 3559 O O . GLU A 1 429 ? -17.798 -13.140 23.696 1.00 94.44 429 GLU A O 1
ATOM 3564 N N . VAL A 1 430 ? -15.668 -12.431 23.607 1.00 95.69 430 VAL A N 1
ATOM 3565 C CA . VAL A 1 430 ? -15.939 -10.998 23.733 1.00 95.69 430 VAL A CA 1
ATOM 3566 C C . VAL A 1 430 ? -16.082 -10.372 22.347 1.00 95.69 430 VAL A C 1
ATOM 3568 O O . VAL A 1 430 ? -15.247 -10.594 21.469 1.00 95.69 430 VAL A O 1
ATOM 3571 N N . ASP A 1 431 ? -17.132 -9.574 22.135 1.00 94.69 431 ASP A N 1
ATOM 3572 C CA . ASP A 1 431 ? -17.299 -8.769 20.918 1.00 94.69 431 ASP A CA 1
ATOM 3573 C C . ASP A 1 431 ? -16.867 -7.315 21.101 1.00 94.69 431 ASP A C 1
ATOM 3575 O O . ASP A 1 431 ? -16.379 -6.716 20.144 1.00 94.69 431 ASP A O 1
ATOM 3579 N N . ILE A 1 432 ? -16.970 -6.757 22.306 1.00 94.94 432 ILE A N 1
ATOM 3580 C CA . ILE A 1 432 ? -16.568 -5.378 22.600 1.00 94.94 432 ILE A CA 1
ATOM 3581 C C . ILE A 1 432 ? -15.760 -5.334 23.894 1.00 94.94 432 ILE A C 1
ATOM 3583 O O . ILE A 1 432 ? -16.185 -5.875 24.912 1.00 94.94 432 ILE A O 1
ATOM 3587 N N . ALA A 1 433 ? -14.634 -4.624 23.874 1.00 94.38 433 ALA A N 1
ATOM 3588 C CA . ALA A 1 433 ? -13.901 -4.241 25.073 1.00 94.38 433 ALA A CA 1
ATOM 3589 C C . ALA A 1 433 ? -13.457 -2.780 24.953 1.00 94.38 433 ALA A C 1
ATOM 3591 O O . ALA A 1 433 ? -12.944 -2.369 23.915 1.00 94.38 433 ALA A O 1
ATOM 3592 N N . THR A 1 434 ? -13.648 -1.995 26.009 1.00 92.69 434 THR A N 1
ATOM 3593 C CA . THR A 1 434 ? -13.175 -0.610 26.082 1.00 92.69 434 THR A CA 1
ATOM 3594 C C . THR A 1 434 ? -12.466 -0.350 27.396 1.00 92.69 434 THR A C 1
ATOM 3596 O O . THR A 1 434 ? -12.787 -0.931 28.435 1.00 92.69 434 THR A O 1
ATOM 3599 N N . PHE A 1 435 ? -11.485 0.549 27.358 1.00 91.25 435 PHE A N 1
ATOM 3600 C CA . PHE A 1 435 ? -10.831 1.020 28.570 1.00 91.25 435 PHE A CA 1
ATOM 3601 C C . PHE A 1 435 ? -11.828 1.805 29.435 1.00 91.25 435 PHE A C 1
ATOM 3603 O O . PHE A 1 435 ? -12.396 2.800 28.977 1.00 91.25 435 PHE A O 1
ATOM 3610 N N . PHE A 1 436 ? -12.019 1.370 30.682 1.00 90.56 436 PHE A N 1
ATOM 3611 C CA . PHE A 1 436 ? -12.901 2.016 31.656 1.00 90.56 436 PHE A CA 1
ATOM 3612 C C . PHE A 1 436 ? -12.127 2.891 32.651 1.00 90.56 436 PHE A C 1
ATOM 3614 O O . PHE A 1 436 ? -12.540 4.015 32.935 1.00 90.56 436 PHE A O 1
ATOM 3621 N N . GLY A 1 437 ? -11.004 2.396 33.176 1.00 89.94 437 GLY A N 1
ATOM 3622 C CA . GLY A 1 437 ? -10.246 3.077 34.224 1.00 89.94 437 GLY A CA 1
ATOM 3623 C C . GLY A 1 437 ? -9.073 2.254 34.748 1.00 89.94 437 GLY A C 1
ATOM 3624 O O . GLY A 1 437 ? -8.627 1.307 34.100 1.00 89.94 437 GLY A O 1
ATOM 3625 N N . TYR A 1 438 ? -8.590 2.605 35.936 1.00 89.62 438 TYR A N 1
ATOM 3626 C CA . TYR A 1 438 ? -7.540 1.876 36.639 1.00 89.62 438 TYR A CA 1
ATOM 3627 C C . TYR A 1 438 ? -8.023 1.447 38.023 1.00 89.62 438 TYR A C 1
ATOM 3629 O O . TYR A 1 438 ? -8.771 2.157 38.685 1.00 89.62 438 TYR A O 1
ATOM 3637 N N . TYR A 1 439 ? -7.561 0.284 38.457 1.00 86.56 439 TYR A N 1
ATOM 3638 C CA . TYR A 1 439 ? -7.704 -0.224 39.807 1.00 86.56 439 TYR A CA 1
ATOM 3639 C C . TYR A 1 439 ? -6.346 -0.169 40.506 1.00 86.56 439 TYR A C 1
ATOM 3641 O O . TYR A 1 439 ? -5.383 -0.759 40.009 1.00 86.56 439 TYR A O 1
ATOM 3649 N N . THR A 1 440 ? -6.255 0.521 41.639 1.00 84.38 440 THR A N 1
ATOM 3650 C CA . THR A 1 440 ? -5.021 0.629 42.427 1.00 84.38 440 THR A CA 1
ATOM 3651 C C . THR A 1 440 ? -5.052 -0.403 43.555 1.00 84.38 440 THR A C 1
ATOM 3653 O O . THR A 1 440 ? -5.827 -0.270 44.499 1.00 84.38 440 THR A O 1
ATOM 3656 N N . TYR A 1 441 ? -4.216 -1.442 43.466 1.00 74.44 441 TYR A N 1
ATOM 3657 C CA . TYR A 1 441 ? -4.107 -2.473 44.513 1.00 74.44 441 TYR A CA 1
ATOM 3658 C C . TYR A 1 441 ? -3.143 -2.055 45.636 1.00 74.44 441 TYR A C 1
ATOM 3660 O O . TYR A 1 441 ? -3.354 -2.363 46.806 1.00 74.44 441 TYR A O 1
ATOM 3668 N N . SER A 1 442 ? -2.084 -1.329 45.278 1.00 75.50 442 SER A N 1
ATOM 3669 C CA . SER A 1 442 ? -1.119 -0.709 46.193 1.00 75.50 442 SER A CA 1
ATOM 3670 C C . SER A 1 442 ? -0.598 0.592 45.577 1.00 75.50 442 SER A C 1
ATOM 3672 O O . SER A 1 442 ? -0.802 0.809 44.383 1.00 75.50 442 SER A O 1
ATOM 3674 N N . GLU A 1 443 ? 0.104 1.437 46.345 1.00 72.56 443 GLU A N 1
ATOM 3675 C CA . GLU A 1 443 ? 0.637 2.733 45.866 1.00 72.56 443 GLU A CA 1
ATOM 3676 C C . GLU A 1 443 ? 1.416 2.634 44.539 1.00 72.56 443 GLU A C 1
ATOM 3678 O O . GLU A 1 443 ? 1.438 3.590 43.765 1.00 72.56 443 GLU A O 1
ATOM 3683 N N . ASN A 1 444 ? 1.994 1.464 44.240 1.00 77.38 444 ASN A N 1
ATOM 3684 C CA . ASN A 1 444 ? 2.817 1.229 43.055 1.00 77.38 444 ASN A CA 1
ATOM 3685 C C . ASN A 1 444 ? 2.204 0.255 42.032 1.00 77.38 444 ASN A C 1
ATOM 3687 O O . ASN A 1 444 ? 2.826 0.005 41.002 1.00 77.38 444 ASN A O 1
ATOM 3691 N N . GLU A 1 445 ? 1.016 -0.309 42.278 1.00 81.62 445 GLU A N 1
ATOM 3692 C CA . GLU A 1 445 ? 0.405 -1.297 41.378 1.00 81.62 445 GLU A CA 1
ATOM 3693 C C . GLU A 1 445 ? -0.977 -0.841 40.906 1.00 81.62 445 GLU A C 1
ATOM 3695 O O . GLU A 1 445 ? -1.962 -0.893 41.648 1.00 81.62 445 GLU A O 1
ATOM 3700 N N . LYS A 1 446 ? -1.037 -0.426 39.636 1.00 85.31 446 LYS A N 1
ATOM 3701 C CA . LYS A 1 446 ? -2.274 -0.102 38.922 1.00 85.31 446 LYS A CA 1
ATOM 3702 C C . LYS A 1 446 ? -2.573 -1.175 37.888 1.00 85.31 446 LYS A C 1
ATOM 3704 O O . LYS A 1 446 ? -1.697 -1.577 37.127 1.00 85.31 446 LYS A O 1
ATOM 3709 N N . ARG A 1 447 ? -3.827 -1.606 37.836 1.00 89.06 447 ARG A N 1
ATOM 3710 C CA . ARG A 1 447 ? -4.339 -2.564 36.855 1.00 89.06 447 ARG A CA 1
ATOM 3711 C C . ARG A 1 447 ? -5.410 -1.905 36.012 1.00 89.06 447 ARG A C 1
ATOM 3713 O O . ARG A 1 447 ? -6.196 -1.116 36.521 1.00 89.06 447 ARG A O 1
ATOM 3720 N N . THR A 1 448 ? -5.449 -2.216 34.727 1.00 90.81 448 THR A N 1
ATOM 3721 C CA . THR A 1 448 ? -6.493 -1.698 33.842 1.00 90.81 448 THR A CA 1
ATOM 3722 C C . THR A 1 448 ? -7.846 -2.301 34.205 1.00 90.81 448 THR A C 1
ATOM 3724 O O . THR A 1 448 ? -7.940 -3.481 34.533 1.00 90.81 448 THR A O 1
ATOM 3727 N N . ILE A 1 449 ? -8.896 -1.494 34.122 1.00 92.25 449 ILE A N 1
ATOM 3728 C CA . ILE A 1 449 ? -10.283 -1.941 34.182 1.00 92.25 449 ILE A CA 1
ATOM 3729 C C . ILE A 1 449 ? -10.873 -1.809 32.780 1.00 92.25 449 ILE A C 1
ATOM 3731 O O . ILE A 1 449 ? -10.752 -0.756 32.146 1.00 92.25 449 ILE A O 1
ATOM 3735 N N . LEU A 1 450 ? -11.525 -2.867 32.310 1.00 93.69 450 LEU A N 1
ATOM 3736 C CA . LEU A 1 450 ? -12.207 -2.914 31.025 1.00 93.69 450 LEU A CA 1
ATOM 3737 C C . LEU A 1 450 ? -13.719 -3.009 31.218 1.00 93.69 450 LEU A C 1
ATOM 3739 O O . LEU A 1 450 ? -14.198 -3.744 32.081 1.00 93.69 450 LEU A O 1
ATOM 3743 N N . LEU A 1 451 ? -14.463 -2.300 30.374 1.00 94.00 451 LEU A N 1
ATOM 3744 C CA . LEU A 1 451 ? -15.882 -2.541 30.140 1.00 94.00 451 LEU A CA 1
ATOM 3745 C C . LEU A 1 451 ? -16.001 -3.494 28.947 1.00 94.00 451 LEU A C 1
ATOM 3747 O O . LEU A 1 451 ? -15.469 -3.217 27.875 1.00 94.00 451 LEU A O 1
ATOM 3751 N N . VAL A 1 452 ? -16.675 -4.622 29.143 1.00 95.06 452 VAL A N 1
ATOM 3752 C CA . VAL A 1 452 ? -16.654 -5.762 28.221 1.00 95.06 452 VAL A CA 1
ATOM 3753 C C . VAL A 1 452 ? -18.077 -6.192 27.887 1.00 95.06 452 VAL A C 1
ATOM 3755 O O . VAL A 1 452 ? -18.915 -6.260 28.784 1.00 95.06 452 VAL A O 1
ATOM 3758 N N . ARG A 1 453 ? -18.347 -6.528 26.623 1.00 95.50 453 ARG A N 1
ATOM 3759 C CA . ARG A 1 453 ? -19.582 -7.184 26.175 1.00 95.50 453 ARG A CA 1
ATOM 3760 C C . ARG A 1 453 ? -19.267 -8.579 25.646 1.00 95.50 453 ARG A C 1
ATOM 3762 O O . ARG A 1 453 ? -18.311 -8.779 24.900 1.00 95.50 453 ARG A O 1
ATOM 3769 N N . HIS A 1 454 ? -20.068 -9.554 26.055 1.00 95.12 454 HIS A N 1
ATOM 3770 C CA . HIS A 1 454 ? -19.956 -10.923 25.568 1.00 95.12 454 HIS A CA 1
ATOM 3771 C C . HIS A 1 454 ? -20.771 -11.109 24.287 1.00 95.12 454 HIS A C 1
ATOM 3773 O O . HIS A 1 454 ? -21.957 -10.792 24.250 1.00 95.12 454 HIS A O 1
ATOM 3779 N N . ALA A 1 455 ? -20.163 -11.718 23.272 1.00 93.19 455 ALA A N 1
ATOM 3780 C CA . ALA A 1 455 ? -20.751 -11.893 21.948 1.00 93.19 455 ALA A CA 1
ATOM 3781 C C . ALA A 1 455 ? -22.016 -12.766 21.955 1.00 93.19 455 ALA A C 1
ATOM 3783 O O . ALA A 1 455 ? -22.976 -12.483 21.247 1.00 93.19 455 ALA A O 1
ATOM 3784 N N . THR A 1 456 ? -22.023 -13.846 22.746 1.00 92.81 456 THR A N 1
ATOM 3785 C CA . THR A 1 456 ? -23.125 -14.825 22.745 1.00 92.81 456 THR A CA 1
ATOM 3786 C C . THR A 1 456 ? -24.322 -14.364 23.569 1.00 92.81 456 THR A C 1
ATOM 3788 O O . THR A 1 456 ? -25.464 -14.592 23.183 1.00 92.81 456 THR A O 1
ATOM 3791 N N . THR A 1 457 ? -24.073 -13.772 24.738 1.00 94.06 457 THR A N 1
ATOM 3792 C CA . THR A 1 457 ? -25.134 -13.380 25.680 1.00 94.06 457 THR A CA 1
ATOM 3793 C C . THR A 1 457 ? -25.557 -11.928 25.513 1.00 94.06 457 THR A C 1
ATOM 3795 O O . THR A 1 457 ? -26.567 -11.527 26.086 1.00 94.06 457 THR A O 1
ATOM 3798 N N . GLU A 1 458 ? -24.766 -11.139 24.782 1.00 93.25 458 GLU A N 1
ATOM 3799 C CA . GLU A 1 458 ? -24.885 -9.686 24.646 1.00 93.25 458 GLU A CA 1
ATOM 3800 C C . GLU A 1 458 ? -24.810 -8.920 25.975 1.00 93.25 458 GLU A C 1
ATOM 3802 O O . GLU A 1 458 ? -25.096 -7.721 26.019 1.00 93.25 458 GLU A O 1
ATOM 3807 N N . ARG A 1 459 ? -24.410 -9.601 27.056 1.00 94.81 459 ARG A N 1
ATOM 3808 C CA . ARG A 1 459 ? -24.332 -9.041 28.401 1.00 94.81 459 ARG A CA 1
ATOM 3809 C C . ARG A 1 459 ? -23.019 -8.298 28.622 1.00 94.81 459 ARG A C 1
ATOM 3811 O O . ARG A 1 459 ? -21.971 -8.692 28.110 1.00 94.81 459 ARG A O 1
ATOM 3818 N N . TRP A 1 460 ? -23.091 -7.267 29.451 1.00 95.38 460 TRP A N 1
ATOM 3819 C CA . TRP A 1 460 ? -21.995 -6.400 29.846 1.00 95.38 460 TRP A CA 1
ATOM 3820 C C . TRP A 1 460 ? -21.410 -6.786 31.201 1.00 95.38 460 TRP A C 1
ATOM 3822 O O . TRP A 1 460 ? -22.136 -7.128 32.138 1.00 95.38 460 TRP A O 1
ATOM 3832 N N . SER A 1 461 ? -20.097 -6.648 31.314 1.00 93.94 461 SER A N 1
ATOM 3833 C CA . SER A 1 461 ? -19.334 -6.873 32.535 1.00 93.94 461 SER A CA 1
ATOM 3834 C C . SER A 1 461 ? -18.252 -5.805 32.681 1.00 93.94 461 SER A C 1
ATOM 3836 O O . SER A 1 461 ? -17.784 -5.241 31.692 1.00 93.94 461 SER A O 1
ATOM 3838 N N . ILE A 1 462 ? -17.813 -5.557 33.911 1.00 93.31 462 ILE A N 1
ATOM 3839 C CA . ILE A 1 462 ? -16.568 -4.841 34.191 1.00 93.31 462 ILE A CA 1
ATOM 3840 C C . ILE A 1 462 ? -15.538 -5.871 34.635 1.00 93.31 462 ILE A C 1
ATOM 3842 O O . ILE A 1 462 ? -15.809 -6.680 35.520 1.00 93.31 462 ILE A O 1
ATOM 3846 N N . GLN A 1 463 ? -14.364 -5.853 34.014 1.00 91.44 463 GLN A N 1
ATOM 3847 C CA . GLN A 1 463 ? -13.314 -6.840 34.246 1.00 91.44 463 GLN A CA 1
ATOM 3848 C C . GLN A 1 463 ? -11.968 -6.177 34.529 1.00 91.44 463 GLN A C 1
ATOM 3850 O O . GLN A 1 463 ? -11.683 -5.082 34.048 1.00 91.44 463 GLN A O 1
ATOM 3855 N N . ILE A 1 464 ? -11.124 -6.870 35.291 1.00 89.88 464 ILE A N 1
ATOM 3856 C CA . ILE A 1 464 ? -9.734 -6.490 35.545 1.00 89.88 464 ILE A CA 1
ATOM 3857 C C . ILE A 1 464 ? -8.861 -7.574 34.902 1.00 89.88 464 ILE A C 1
ATOM 3859 O O . ILE A 1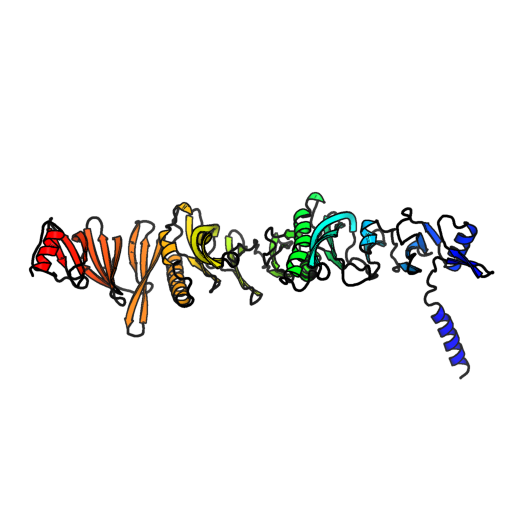 464 ? -8.767 -8.665 35.470 1.00 89.88 464 ILE A O 1
ATOM 3863 N N . PRO A 1 465 ? -8.235 -7.332 33.734 1.00 84.00 465 PRO A N 1
ATOM 3864 C CA . PRO A 1 465 ? -7.379 -8.324 33.092 1.00 84.00 465 PRO A CA 1
ATOM 3865 C C . PRO A 1 465 ? -6.301 -8.826 34.055 1.00 84.00 465 PRO A C 1
ATOM 3867 O O . PRO A 1 465 ? -5.640 -8.037 34.736 1.00 84.00 465 PRO A O 1
ATOM 3870 N N . SER A 1 466 ? -6.155 -10.149 34.146 1.00 77.69 466 SER A N 1
ATOM 3871 C CA . SER A 1 466 ? -5.192 -10.823 35.031 1.00 77.69 466 SER A CA 1
ATOM 3872 C C . SER A 1 466 ? -5.352 -10.522 36.533 1.00 77.69 466 SER A C 1
ATOM 3874 O O . SER A 1 466 ? -4.473 -10.867 37.326 1.00 77.69 466 SER A O 1
ATOM 3876 N N . GLY A 1 467 ? -6.442 -9.864 36.947 1.00 70.81 467 GLY A N 1
ATOM 3877 C CA . GLY A 1 467 ? -6.782 -9.559 38.335 1.00 70.81 467 GLY A CA 1
ATOM 3878 C C . GLY A 1 467 ? -7.958 -10.389 38.827 1.00 70.81 467 GLY A C 1
ATOM 3879 O O . GLY A 1 467 ? -8.892 -10.663 38.083 1.00 70.81 467 GLY A O 1
ATOM 3880 N N . PHE A 1 468 ? -7.916 -10.778 40.100 1.00 62.47 468 PHE A N 1
ATOM 3881 C CA . PHE A 1 468 ? -9.034 -11.449 40.749 1.00 62.47 468 PHE A CA 1
ATOM 3882 C C . PHE A 1 468 ? -9.730 -10.477 41.701 1.00 62.47 468 PHE A C 1
ATOM 3884 O O . PHE A 1 468 ? -9.142 -10.027 42.684 1.00 62.47 468 PHE A O 1
ATOM 3891 N N . ARG A 1 469 ? -10.995 -10.185 41.413 1.00 67.50 469 ARG A N 1
ATOM 3892 C CA . ARG A 1 469 ? -11.988 -9.742 42.392 1.00 67.50 469 ARG A CA 1
ATOM 3893 C C . ARG A 1 469 ? -13.133 -10.735 42.360 1.00 67.50 469 ARG A C 1
ATOM 3895 O O . ARG A 1 469 ? -13.338 -11.386 41.336 1.00 67.50 469 ARG A O 1
ATOM 3902 N N . SER A 1 470 ? -13.854 -10.876 43.471 1.00 60.25 470 SER A N 1
ATOM 3903 C CA . SER A 1 470 ? -15.024 -11.751 43.469 1.00 60.25 470 SER A CA 1
ATOM 3904 C C . SER A 1 470 ? -15.982 -11.309 42.357 1.00 60.25 470 SER A C 1
ATOM 3906 O O . SER A 1 470 ? -16.206 -10.113 42.164 1.00 60.25 470 SER A O 1
ATOM 3908 N N . GLU A 1 471 ? -16.560 -12.259 41.618 1.00 59.56 471 GLU A N 1
ATOM 3909 C CA . GLU A 1 471 ? -17.520 -11.961 40.539 1.00 59.56 471 GLU A CA 1
ATOM 3910 C C . GLU A 1 471 ? -18.715 -11.128 41.043 1.00 59.56 471 GLU A C 1
ATOM 3912 O O . GLU A 1 471 ? -19.379 -10.444 40.274 1.00 59.56 471 GLU A O 1
ATOM 3917 N N . THR A 1 472 ? -18.970 -11.133 42.355 1.00 61.62 472 THR A N 1
ATOM 3918 C CA . THR A 1 472 ? -20.016 -10.347 43.016 1.00 61.62 472 THR A CA 1
ATOM 3919 C C . THR A 1 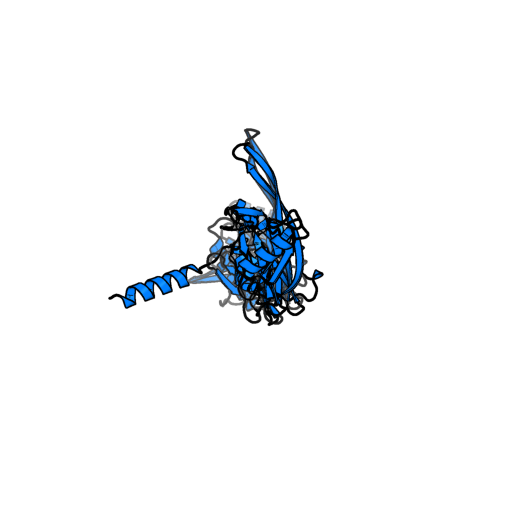472 ? -19.670 -8.871 43.251 1.00 61.62 472 THR A C 1
ATOM 3921 O O . THR A 1 472 ? -20.576 -8.072 43.511 1.00 61.62 472 THR A O 1
ATOM 3924 N N . GLU A 1 473 ? -18.388 -8.496 43.203 1.00 79.50 473 GLU A N 1
ATOM 3925 C CA . GLU A 1 473 ? -17.906 -7.130 43.470 1.00 79.50 473 GLU A CA 1
ATOM 3926 C C . GLU A 1 473 ? -17.929 -6.218 42.248 1.00 79.50 473 GLU A C 1
ATOM 3928 O O . GLU A 1 473 ? -17.952 -4.997 42.407 1.00 79.50 473 GLU A O 1
ATOM 3933 N N . LEU A 1 474 ? -17.937 -6.790 41.047 1.00 86.56 474 LEU A N 1
ATOM 3934 C CA . LEU A 1 474 ? -18.026 -6.058 39.790 1.00 86.56 474 LEU A CA 1
ATOM 3935 C C . LEU A 1 474 ? -19.365 -6.354 39.109 1.00 86.56 474 LEU A C 1
ATOM 3937 O O . LEU A 1 474 ? -19.968 -7.397 39.355 1.00 86.56 474 LEU A O 1
ATOM 3941 N N . PRO A 1 475 ? -19.868 -5.448 38.259 1.00 85.12 475 PRO A N 1
ATOM 3942 C CA . PRO A 1 475 ? -20.931 -5.788 37.327 1.00 85.12 475 PRO A CA 1
ATOM 3943 C C . PRO A 1 475 ? -20.511 -6.982 36.462 1.00 85.12 475 PRO A C 1
ATOM 3945 O O . PRO A 1 475 ? -19.515 -6.896 35.744 1.00 85.12 475 PRO A O 1
ATOM 3948 N N . VAL A 1 476 ? -21.271 -8.076 36.504 1.00 86.31 476 VAL A N 1
ATOM 3949 C CA . VAL A 1 476 ? -21.058 -9.258 35.656 1.00 86.31 476 VAL A CA 1
ATOM 3950 C C . VAL A 1 476 ? -22.383 -9.653 35.017 1.00 86.31 476 VAL A C 1
ATOM 3952 O O . VAL A 1 476 ? -23.409 -9.708 35.691 1.00 86.31 476 VAL A O 1
ATOM 3955 N N . ALA A 1 477 ? -22.356 -9.929 33.713 1.00 89.44 477 ALA A N 1
ATOM 3956 C CA . ALA A 1 477 ? -23.494 -10.445 32.949 1.00 89.44 477 ALA A CA 1
ATOM 3957 C C . ALA A 1 477 ? -24.775 -9.571 33.007 1.00 89.44 477 ALA A C 1
ATOM 3959 O O . ALA A 1 477 ? -25.905 -10.058 33.091 1.00 89.44 477 ALA A O 1
ATOM 3960 N N . THR A 1 478 ? -24.600 -8.258 32.894 1.00 93.56 478 THR A N 1
ATOM 3961 C CA . THR A 1 478 ? -25.656 -7.234 32.988 1.00 93.56 478 THR A CA 1
ATOM 3962 C C . THR A 1 478 ? -26.243 -6.908 31.610 1.00 93.56 478 THR A C 1
ATOM 3964 O O . THR A 1 478 ? -25.572 -7.052 30.594 1.00 93.56 478 THR A O 1
ATOM 3967 N N . ASN A 1 479 ? -27.506 -6.500 31.514 1.00 95.44 479 ASN A N 1
ATOM 3968 C CA . ASN A 1 479 ? -28.149 -6.146 30.239 1.00 95.44 479 ASN A CA 1
ATOM 3969 C C . ASN A 1 479 ? -27.616 -4.823 29.695 1.00 95.44 479 ASN A C 1
ATOM 3971 O O . ASN A 1 479 ? -27.479 -4.661 28.485 1.00 95.44 479 ASN A O 1
ATOM 3975 N N . ALA A 1 480 ? -27.333 -3.874 30.585 1.00 95.25 480 ALA A N 1
ATOM 3976 C CA . ALA A 1 480 ? -26.832 -2.562 30.219 1.00 95.25 480 ALA A CA 1
ATOM 3977 C C . ALA A 1 480 ? -26.024 -1.945 31.359 1.00 95.25 480 ALA A C 1
ATOM 3979 O O . ALA A 1 480 ? -26.367 -2.090 32.534 1.00 95.25 480 ALA A O 1
ATOM 3980 N N . ILE A 1 481 ? -25.001 -1.184 30.980 1.00 95.31 481 ILE A N 1
ATOM 3981 C CA . ILE A 1 481 ? -24.236 -0.321 31.874 1.00 95.31 481 ILE A CA 1
ATOM 3982 C C . ILE A 1 481 ? -24.309 1.104 31.325 1.00 95.31 481 ILE A C 1
ATOM 3984 O O . ILE A 1 481 ? -24.010 1.330 30.152 1.00 95.31 481 ILE A O 1
ATOM 3988 N N . LYS A 1 482 ? -24.699 2.072 32.160 1.00 95.06 482 LYS A N 1
ATOM 3989 C CA . LYS A 1 482 ? -24.633 3.505 31.832 1.00 95.06 482 LYS A CA 1
ATOM 3990 C C . LYS A 1 482 ? -23.694 4.218 32.791 1.00 95.06 482 LYS A C 1
ATOM 3992 O O . LYS A 1 482 ? -23.699 3.964 33.994 1.00 95.06 482 LYS A O 1
ATOM 3997 N N . LEU A 1 483 ? -22.891 5.122 32.242 1.00 93.50 483 LEU A N 1
ATOM 3998 C CA . LEU A 1 483 ? -21.860 5.838 32.985 1.00 93.50 483 LEU A CA 1
ATOM 3999 C C . LEU A 1 483 ? -22.284 7.286 33.213 1.00 93.50 483 LEU A C 1
ATOM 4001 O O . LEU A 1 483 ? -22.479 8.038 32.259 1.00 93.50 483 LEU A O 1
ATOM 4005 N N . HIS A 1 484 ? -22.365 7.688 34.478 1.00 94.38 484 HIS A N 1
ATOM 4006 C CA . HIS A 1 484 ? -22.684 9.054 34.889 1.00 94.38 484 HIS A CA 1
ATOM 4007 C C . HIS A 1 484 ? -21.428 9.708 35.461 1.00 94.38 484 HIS A C 1
ATOM 4009 O O . HIS A 1 484 ? -21.056 9.462 36.609 1.00 94.38 484 HIS A O 1
ATOM 4015 N N . LYS A 1 485 ? -20.740 10.507 34.638 1.00 90.12 485 LYS A N 1
ATOM 4016 C CA . LYS A 1 485 ? -19.477 11.162 35.013 1.00 90.12 485 LYS A CA 1
ATOM 4017 C C . LYS A 1 485 ? -19.719 12.424 35.853 1.00 90.12 485 LYS A C 1
ATOM 4019 O O . LYS A 1 485 ? -20.587 13.244 35.534 1.00 90.12 485 LYS A O 1
ATOM 4024 N N . TYR A 1 486 ? -18.914 12.608 36.897 1.00 84.69 486 TYR A N 1
ATOM 4025 C CA . TYR A 1 486 ? -18.877 13.812 37.725 1.00 84.69 486 TYR A CA 1
ATOM 4026 C C . TYR A 1 486 ? -17.451 14.082 38.218 1.00 84.69 486 TYR A C 1
ATOM 4028 O O . TYR A 1 486 ? -16.947 13.399 39.103 1.00 84.69 486 TYR A O 1
ATOM 4036 N N . GLY A 1 487 ? -16.783 15.080 37.633 1.00 84.62 487 GLY A N 1
ATOM 4037 C CA . GLY A 1 487 ? -15.355 15.285 37.877 1.00 84.62 487 GLY A CA 1
ATOM 4038 C C . GLY A 1 487 ? -14.560 14.030 37.500 1.00 84.62 487 GLY A C 1
ATOM 4039 O O . GLY A 1 487 ? -14.698 13.532 36.383 1.00 84.62 487 GLY A O 1
ATOM 4040 N N . ASN A 1 488 ? -13.779 13.507 38.447 1.00 84.12 488 ASN A N 1
ATOM 4041 C CA . ASN A 1 488 ? -13.015 12.262 38.289 1.00 84.12 488 ASN A CA 1
ATOM 4042 C C . ASN A 1 488 ? -13.785 11.007 38.742 1.00 84.12 488 ASN A C 1
ATOM 4044 O O . ASN A 1 488 ? -13.262 9.899 38.650 1.00 84.12 488 ASN A O 1
ATOM 4048 N N . GLU A 1 489 ? -15.011 11.173 39.233 1.00 91.06 489 GLU A N 1
ATOM 4049 C CA . GLU A 1 489 ? -15.840 10.099 39.768 1.00 91.06 489 GLU A CA 1
ATOM 4050 C C . GLU A 1 489 ? -16.877 9.649 38.732 1.00 91.06 489 GLU A C 1
ATOM 4052 O O . GLU A 1 489 ? -17.332 10.422 37.878 1.00 91.06 489 GLU A O 1
ATOM 4057 N N . VAL A 1 490 ? -17.272 8.380 38.803 1.00 94.69 490 VAL A N 1
ATOM 4058 C CA . VAL A 1 490 ? -18.246 7.779 37.892 1.00 94.69 490 VAL A CA 1
ATOM 4059 C C . VAL A 1 490 ? -19.239 6.943 38.684 1.00 94.69 490 VAL A C 1
ATOM 4061 O O . VAL A 1 490 ? -18.860 6.001 39.378 1.00 94.69 490 VAL A O 1
ATOM 4064 N N . VAL A 1 491 ? -20.527 7.248 38.532 1.00 96.44 491 VAL A N 1
ATOM 4065 C CA . VAL A 1 491 ? -21.595 6.333 38.945 1.00 96.44 491 VAL A CA 1
ATOM 4066 C C . VAL A 1 491 ? -21.906 5.394 37.787 1.00 96.44 491 VAL A C 1
ATOM 4068 O O . VAL A 1 491 ? -22.175 5.829 36.665 1.00 96.44 491 VAL A O 1
ATOM 4071 N N . VAL A 1 492 ? -21.860 4.096 38.068 1.00 96.44 492 VAL A N 1
ATOM 4072 C CA . VAL A 1 492 ? -22.085 3.024 37.099 1.00 96.44 492 VAL A CA 1
ATOM 4073 C C . VAL A 1 492 ? -23.480 2.452 37.337 1.00 96.44 492 VAL A C 1
ATOM 4075 O O . VAL A 1 492 ? -23.676 1.592 38.196 1.00 96.44 492 VAL A O 1
ATOM 4078 N N . GLU A 1 493 ? -24.461 2.952 36.590 1.00 97.12 493 GLU A N 1
ATOM 4079 C CA . GLU A 1 493 ? -25.827 2.417 36.561 1.00 97.12 493 GLU A CA 1
ATOM 4080 C C . GLU A 1 493 ? -25.800 1.060 35.860 1.00 97.12 493 GLU A C 1
ATOM 4082 O O . GLU A 1 493 ? -25.345 0.958 34.721 1.00 97.12 493 GLU A O 1
ATOM 4087 N N . THR A 1 494 ? -26.273 0.022 36.543 1.00 96.94 494 THR A N 1
ATOM 4088 C CA . THR A 1 494 ? -26.156 -1.366 36.093 1.00 96.94 494 THR A CA 1
ATOM 4089 C C . THR A 1 494 ? -27.524 -2.030 36.070 1.00 96.94 494 THR A C 1
ATOM 4091 O O . THR A 1 494 ? -28.177 -2.114 37.108 1.00 96.94 494 THR A O 1
ATOM 4094 N N . TRP A 1 495 ? -27.939 -2.527 34.907 1.00 97.31 495 TRP A N 1
ATOM 4095 C CA . TRP A 1 495 ? -29.208 -3.234 34.731 1.00 97.31 495 TRP A CA 1
ATOM 4096 C C . TRP A 1 495 ? -28.985 -4.740 34.690 1.00 97.31 495 TRP A C 1
ATOM 4098 O O . TRP A 1 495 ? -28.341 -5.242 33.773 1.00 97.31 495 TRP A O 1
ATOM 4108 N N . CYS A 1 496 ? -29.532 -5.454 35.666 1.00 94.25 496 CYS A N 1
ATOM 4109 C CA . CYS A 1 496 ? -29.593 -6.906 35.702 1.00 94.25 496 CYS A CA 1
ATOM 4110 C C . CYS A 1 496 ? -31.048 -7.325 35.456 1.00 94.25 496 CYS A C 1
ATOM 4112 O O . CYS A 1 496 ? -31.896 -7.228 36.340 1.00 94.25 496 CYS A O 1
ATOM 4114 N N . ASP A 1 497 ? -31.326 -7.752 34.232 1.00 91.06 497 ASP A N 1
ATOM 4115 C CA . ASP A 1 497 ? -32.652 -8.021 33.687 1.00 91.06 497 ASP A CA 1
ATOM 4116 C C . ASP A 1 497 ? -33.560 -6.784 33.733 1.00 91.06 497 ASP A C 1
ATOM 4118 O O . ASP A 1 497 ? -33.306 -5.815 33.016 1.00 91.06 497 ASP A O 1
ATOM 4122 N N . ASP A 1 498 ? -34.609 -6.807 34.551 1.00 92.69 498 ASP A N 1
ATOM 4123 C CA . ASP A 1 498 ? -35.537 -5.695 34.766 1.00 92.69 498 ASP A CA 1
ATOM 4124 C C . ASP A 1 498 ? -35.187 -4.855 36.002 1.00 92.69 498 ASP A C 1
ATOM 4126 O O . ASP A 1 498 ? -35.881 -3.879 36.294 1.00 92.69 498 ASP A O 1
ATOM 4130 N N . LYS A 1 499 ? -34.127 -5.223 36.734 1.00 96.88 499 LYS A N 1
ATOM 4131 C CA . LYS A 1 499 ? -33.702 -4.534 37.952 1.00 96.88 499 LYS A CA 1
ATOM 4132 C C . LYS A 1 499 ? -32.447 -3.714 37.743 1.00 96.88 499 LYS A C 1
ATOM 4134 O O . LYS A 1 499 ? -31.558 -4.071 36.976 1.00 96.88 499 LYS A O 1
ATOM 4139 N N . VAL A 1 500 ? -32.349 -2.629 38.495 1.00 97.19 500 VAL A N 1
ATOM 4140 C CA . VAL A 1 500 ? -31.208 -1.725 38.486 1.00 97.19 500 VAL A CA 1
ATOM 4141 C C . VAL A 1 500 ? -30.513 -1.710 39.838 1.00 97.19 500 VAL A C 1
ATOM 4143 O O . VAL A 1 500 ? -31.137 -1.791 40.896 1.00 97.19 500 VAL A O 1
ATOM 4146 N N . GLY A 1 501 ? -29.192 -1.643 39.785 1.00 96.56 501 GLY A N 1
ATOM 4147 C CA . GLY A 1 501 ? -28.306 -1.341 40.897 1.00 96.56 501 GLY A CA 1
ATOM 4148 C C . GLY A 1 501 ? -27.270 -0.322 40.439 1.00 96.56 501 GLY A C 1
ATOM 4149 O O . GLY A 1 501 ? -27.256 0.089 39.274 1.00 96.56 501 GLY A O 1
ATOM 4150 N N . TYR A 1 502 ? -26.384 0.095 41.337 1.00 96.44 502 TYR A N 1
ATOM 4151 C CA . TYR A 1 502 ? -25.288 0.965 40.926 1.00 96.44 502 TYR A CA 1
ATOM 4152 C C . TYR A 1 502 ? -24.011 0.754 41.728 1.00 96.44 502 TYR A C 1
ATOM 4154 O O . TYR A 1 502 ? -24.009 0.301 42.878 1.00 96.44 502 TYR A O 1
ATOM 4162 N N . TYR A 1 503 ? -22.913 1.109 41.070 1.00 95.81 503 TYR A N 1
ATOM 4163 C CA . TYR A 1 503 ? -21.564 1.093 41.606 1.00 95.81 503 TYR A CA 1
ATOM 4164 C C . TYR A 1 503 ? -20.998 2.511 41.562 1.00 95.81 503 TYR A C 1
ATOM 4166 O O . TYR A 1 503 ? -21.469 3.365 40.807 1.00 95.81 503 TYR A O 1
ATOM 4174 N N . PHE A 1 504 ? -19.970 2.746 42.361 1.00 94.62 504 PHE A N 1
ATOM 4175 C CA . PHE A 1 504 ? -19.239 3.999 42.402 1.00 94.62 504 PHE A CA 1
ATOM 4176 C C . PHE A 1 504 ? -17.773 3.746 42.092 1.00 94.62 504 PHE A C 1
ATOM 4178 O O . PHE A 1 504 ? -17.163 2.869 42.703 1.00 94.62 504 PHE A O 1
ATOM 4185 N N . TYR A 1 505 ? -17.222 4.511 41.159 1.00 93.88 505 TYR A N 1
ATOM 4186 C CA . TYR A 1 505 ? -15.810 4.506 40.813 1.00 93.88 505 TYR A CA 1
ATOM 4187 C C . TYR A 1 505 ? -15.211 5.880 41.104 1.00 93.88 505 TYR A C 1
ATOM 4189 O O . TYR A 1 505 ? -15.687 6.884 40.580 1.00 93.88 505 TYR A O 1
ATOM 4197 N N . ASN A 1 506 ? -14.171 5.930 41.935 1.00 91.50 506 ASN A N 1
ATOM 4198 C CA . ASN A 1 506 ? -13.542 7.182 42.380 1.00 91.50 506 ASN A CA 1
ATOM 4199 C C . ASN A 1 506 ? -12.239 7.526 41.630 1.00 91.50 506 ASN A C 1
ATOM 4201 O O . ASN A 1 506 ? -11.540 8.458 42.019 1.00 91.50 506 ASN A O 1
ATOM 4205 N N . GLY A 1 507 ? -11.886 6.755 40.596 1.00 87.69 507 GLY A N 1
ATOM 4206 C CA . GLY A 1 507 ? -10.611 6.876 39.881 1.00 87.69 507 GLY A CA 1
ATOM 4207 C C . GLY A 1 507 ? -9.549 5.847 40.282 1.00 87.69 507 GLY A C 1
ATOM 4208 O O . GLY A 1 507 ? -8.564 5.701 39.561 1.00 87.69 507 GLY A O 1
ATOM 4209 N N . GLU A 1 508 ? -9.747 5.130 41.391 1.00 87.31 508 GLU A N 1
ATOM 4210 C CA . GLU A 1 508 ? -8.785 4.153 41.926 1.00 87.31 508 GLU A CA 1
ATOM 4211 C C . GLU A 1 508 ? -9.431 2.820 42.319 1.00 87.31 508 GLU A C 1
ATOM 4213 O O . GLU A 1 508 ? -8.790 1.774 42.237 1.00 87.31 508 GLU A O 1
ATOM 4218 N N . ASP A 1 509 ? -10.694 2.842 42.738 1.00 87.25 509 ASP A N 1
ATOM 4219 C CA . ASP A 1 509 ? -11.466 1.667 43.124 1.00 87.25 509 ASP A CA 1
ATOM 4220 C C . ASP A 1 509 ? -12.908 1.786 42.622 1.00 87.25 509 ASP A C 1
ATOM 4222 O O . ASP A 1 509 ? -13.475 2.877 42.543 1.00 87.25 509 ASP A O 1
ATOM 4226 N N . ILE A 1 510 ? -13.500 0.639 42.292 1.00 90.00 510 ILE A N 1
ATOM 4227 C CA . ILE A 1 510 ? -14.916 0.489 41.973 1.00 90.00 510 ILE A CA 1
ATOM 4228 C C . ILE A 1 510 ? -15.598 -0.318 43.078 1.00 90.00 510 ILE A C 1
ATOM 4230 O O . ILE A 1 510 ? -15.179 -1.424 43.411 1.00 90.00 510 ILE A O 1
ATOM 4234 N N . ARG A 1 511 ? -16.672 0.225 43.649 1.00 90.88 511 ARG A N 1
ATOM 4235 C CA . ARG A 1 511 ? -17.412 -0.401 44.747 1.00 90.88 511 ARG A CA 1
ATOM 4236 C C . ARG A 1 511 ? -18.886 -0.535 44.405 1.00 90.88 511 ARG A C 1
ATOM 4238 O O . ARG A 1 511 ? -19.518 0.427 43.975 1.00 90.88 511 ARG A O 1
ATOM 4245 N N . LYS A 1 512 ? -19.452 -1.711 44.674 1.00 93.75 512 LYS A N 1
ATOM 4246 C CA . LYS A 1 512 ? -20.902 -1.925 44.660 1.00 93.75 512 LYS A CA 1
ATOM 4247 C C . LYS A 1 512 ? -21.562 -1.108 45.764 1.00 93.75 512 LYS A C 1
ATOM 4249 O O . LYS A 1 512 ? -21.215 -1.280 46.931 1.00 93.75 512 LYS A O 1
ATOM 4254 N N . ILE A 1 513 ? -22.511 -0.248 45.401 1.00 95.56 513 ILE A N 1
ATOM 4255 C CA . ILE A 1 513 ? -23.240 0.572 46.372 1.00 95.56 513 ILE A CA 1
ATOM 4256 C C . ILE A 1 513 ? -24.591 -0.056 46.676 1.00 95.56 513 ILE A C 1
ATOM 4258 O O . ILE A 1 513 ? -24.849 -0.408 47.823 1.00 95.56 513 ILE A O 1
ATOM 4262 N N . LEU A 1 514 ? -25.411 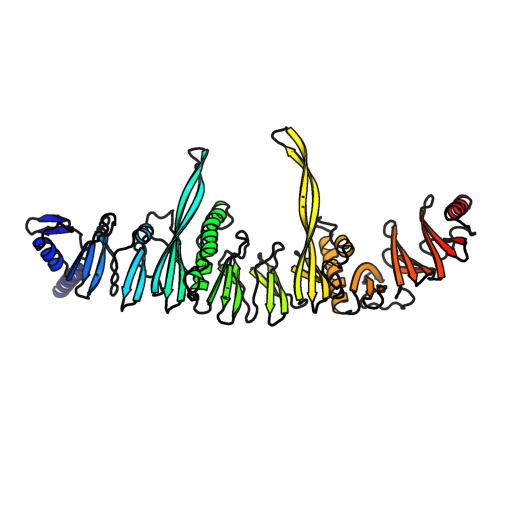-0.273 45.647 1.00 95.19 514 LEU A N 1
ATOM 4263 C CA . LEU A 1 514 ? -26.700 -0.951 45.772 1.00 95.19 514 LEU A CA 1
ATOM 4264 C C . LEU A 1 514 ? -26.789 -2.151 44.816 1.00 95.19 514 LEU A C 1
ATOM 4266 O O . LEU A 1 514 ? -26.297 -2.071 43.685 1.00 95.19 514 LEU A O 1
ATOM 4270 N N . PRO A 1 515 ? -27.403 -3.273 45.241 1.00 94.62 515 PRO A N 1
ATOM 4271 C CA . PRO A 1 515 ? -27.630 -4.429 44.379 1.00 94.62 515 PRO A CA 1
ATOM 4272 C C . PRO A 1 515 ? -28.687 -4.149 43.301 1.00 94.62 515 PRO A C 1
ATOM 4274 O O . PRO A 1 515 ? -29.475 -3.214 43.422 1.00 94.62 515 PRO A O 1
ATOM 4277 N N . CYS A 1 516 ? -28.713 -4.991 42.262 1.00 94.81 516 CYS A N 1
ATOM 4278 C CA . CYS A 1 516 ? -29.753 -4.994 41.232 1.00 94.81 516 CYS A CA 1
ATOM 4279 C C . CYS A 1 516 ? -31.095 -5.499 41.795 1.00 94.81 516 CYS A C 1
ATOM 4281 O O . CYS A 1 516 ? -31.491 -6.634 41.552 1.00 94.81 516 CYS A O 1
ATOM 4283 N N . GLU A 1 517 ? -31.780 -4.665 42.572 1.00 95.94 517 GLU A N 1
ATOM 4284 C CA . GLU A 1 517 ? -33.080 -4.979 43.192 1.00 95.94 517 GLU A CA 1
ATOM 4285 C C . GLU A 1 517 ? -34.119 -3.864 43.009 1.00 95.94 517 GLU A C 1
ATOM 4287 O O . GLU A 1 517 ? -35.235 -3.969 43.519 1.00 95.94 517 GLU A O 1
ATOM 4292 N N . TYR A 1 518 ? -33.752 -2.781 42.324 1.00 97.44 518 TYR A N 1
ATOM 4293 C CA . TYR A 1 518 ? -34.581 -1.590 42.170 1.00 97.44 518 TYR A CA 1
ATOM 4294 C C . TYR A 1 518 ? -35.246 -1.574 40.794 1.00 97.44 518 TYR A C 1
ATOM 4296 O O . TYR A 1 518 ? -34.737 -2.155 39.845 1.00 97.44 518 TYR A O 1
ATOM 4304 N N . ASP A 1 519 ? -36.392 -0.918 40.681 1.00 97.19 519 ASP A N 1
ATOM 4305 C CA . ASP A 1 519 ? -37.222 -0.899 39.475 1.00 97.19 519 ASP A CA 1
ATOM 4306 C C . ASP A 1 519 ? -36.799 0.187 38.470 1.00 97.19 519 ASP A C 1
ATOM 4308 O O . ASP A 1 519 ? -37.096 0.086 37.284 1.00 97.19 519 ASP A O 1
ATOM 4312 N N . ASP A 1 520 ? -36.163 1.267 38.936 1.00 97.56 520 ASP A N 1
ATOM 4313 C CA . ASP A 1 520 ? -35.711 2.382 38.090 1.00 97.56 520 ASP A CA 1
ATOM 4314 C C . ASP A 1 520 ? -34.599 3.183 38.790 1.00 97.56 520 ASP A C 1
ATOM 4316 O O . ASP A 1 520 ? -34.435 3.112 40.012 1.00 97.56 520 ASP A O 1
ATOM 4320 N N . PHE A 1 521 ? -33.828 3.938 38.009 1.00 97.62 521 PHE A N 1
ATOM 4321 C CA . PHE A 1 521 ? -32.679 4.722 38.456 1.00 97.62 521 PHE A CA 1
ATOM 4322 C C . PHE A 1 521 ? -32.669 6.101 37.795 1.00 97.62 521 PHE A C 1
ATOM 4324 O O . PHE A 1 521 ? -32.871 6.251 36.586 1.00 97.62 521 PHE A O 1
ATOM 4331 N N . ARG A 1 522 ? -32.379 7.136 38.582 1.00 97.00 522 ARG A N 1
ATOM 4332 C CA . ARG A 1 522 ? -32.089 8.482 38.094 1.00 97.00 522 ARG A CA 1
ATOM 4333 C C . ARG A 1 522 ? -30.885 9.045 38.827 1.00 97.00 522 ARG A C 1
ATOM 4335 O O . ARG A 1 522 ? -30.894 9.204 40.046 1.00 97.00 522 ARG A O 1
ATOM 4342 N N . PHE A 1 523 ? -29.877 9.418 38.055 1.00 95.50 523 PHE A N 1
ATOM 4343 C CA . PHE A 1 523 ? -28.801 10.258 38.546 1.00 95.50 523 PHE A CA 1
ATOM 4344 C C . PHE A 1 523 ? -29.301 11.701 38.620 1.00 95.50 523 PHE A C 1
ATOM 4346 O O . PHE A 1 523 ? -29.714 12.262 37.604 1.00 95.50 523 PHE A O 1
ATOM 4353 N N . ILE A 1 524 ? -29.323 12.286 39.818 1.00 94.12 524 ILE A N 1
ATOM 4354 C CA . ILE A 1 524 ? -29.919 13.605 40.035 1.00 94.12 524 ILE A CA 1
ATOM 4355 C C . ILE A 1 524 ? -28.888 14.626 40.502 1.00 94.12 524 ILE A C 1
ATOM 4357 O O . ILE A 1 524 ? -28.055 14.365 41.373 1.00 94.12 524 ILE A O 1
ATOM 4361 N N . HIS A 1 525 ? -28.977 15.818 39.917 1.00 89.81 525 HIS A N 1
ATOM 4362 C CA . HIS A 1 525 ? -28.291 16.996 40.420 1.00 89.81 525 HIS A CA 1
ATOM 4363 C C . HIS A 1 525 ? -29.133 17.635 41.521 1.00 89.81 525 HIS A C 1
ATOM 4365 O O . HIS A 1 525 ? -30.335 17.847 41.344 1.00 89.81 525 HIS A O 1
ATOM 4371 N N . LEU A 1 526 ? -28.494 17.887 42.655 1.00 87.50 526 LEU A N 1
ATOM 4372 C CA . LEU A 1 526 ? -29.078 18.554 43.808 1.00 87.50 526 LEU A CA 1
ATOM 4373 C C . LEU A 1 526 ? -28.485 19.971 43.898 1.00 87.50 526 LEU A C 1
ATOM 4375 O O . LEU A 1 526 ? -27.829 20.431 42.971 1.00 87.50 526 LEU A O 1
ATOM 4379 N N . ASP A 1 527 ? -28.740 20.674 44.993 1.00 83.50 527 ASP A N 1
ATOM 4380 C CA . ASP A 1 527 ? -28.289 22.049 45.244 1.00 83.50 527 ASP A CA 1
ATOM 4381 C C . ASP A 1 527 ? -26.762 22.236 45.163 1.00 83.50 527 ASP A C 1
ATOM 4383 O O . ASP A 1 527 ? -26.277 23.034 44.366 1.00 83.50 527 ASP A O 1
ATOM 4387 N N . TYR A 1 528 ? -25.996 21.500 45.966 1.00 80.44 528 TYR A N 1
ATOM 4388 C CA . TYR A 1 528 ? -24.524 21.572 45.996 1.00 80.44 528 TYR A CA 1
ATOM 4389 C C . TYR A 1 528 ? -23.864 20.194 45.876 1.00 80.44 528 TYR A C 1
ATOM 4391 O O . TYR A 1 528 ? -22.654 20.046 46.039 1.00 80.44 528 TYR A O 1
ATOM 4399 N N . THR A 1 529 ? -24.663 19.161 45.613 1.00 87.19 529 THR A N 1
ATOM 4400 C CA . THR A 1 529 ? -24.202 17.777 45.515 1.00 87.19 529 THR A CA 1
ATOM 4401 C C . THR A 1 529 ? -24.966 17.024 44.429 1.00 87.19 529 THR A C 1
ATOM 4403 O O . THR A 1 529 ? -25.748 17.589 43.658 1.00 87.19 529 THR A O 1
ATOM 4406 N N . ARG A 1 530 ? -24.708 15.728 44.321 1.00 89.00 530 ARG A N 1
ATOM 4407 C CA . ARG A 1 530 ? -25.417 14.813 43.433 1.00 89.00 530 ARG A CA 1
ATOM 4408 C C . ARG A 1 530 ? -25.846 13.578 44.217 1.00 89.00 530 ARG A C 1
ATOM 4410 O O . ARG A 1 530 ? -25.277 13.240 45.258 1.00 89.00 530 ARG A O 1
ATOM 4417 N N . GLY A 1 531 ? -26.888 12.924 43.731 1.00 93.50 531 GLY A N 1
ATOM 4418 C CA . GLY A 1 531 ? -27.456 11.747 44.370 1.00 93.50 531 GLY A CA 1
ATOM 4419 C C . GLY A 1 531 ? -27.953 10.739 43.351 1.00 93.50 531 GLY A C 1
ATOM 4420 O O . GLY A 1 531 ? -28.128 11.046 42.170 1.00 93.50 531 GLY A O 1
ATOM 4421 N N . CYS A 1 532 ? -28.184 9.527 43.832 1.00 96.44 532 CYS A N 1
ATOM 4422 C CA . CYS A 1 532 ? -28.781 8.452 43.057 1.00 96.44 532 CYS A CA 1
ATOM 4423 C C . CYS A 1 532 ? -30.191 8.216 43.586 1.00 96.44 532 CYS A C 1
ATOM 4425 O O . CYS A 1 532 ? -30.364 7.732 44.704 1.00 96.44 532 CYS A O 1
ATOM 4427 N N . ALA A 1 533 ? -31.201 8.593 42.807 1.00 96.88 533 ALA A N 1
ATOM 4428 C CA . ALA A 1 533 ? -32.576 8.231 43.101 1.00 96.88 533 ALA A CA 1
ATOM 4429 C C . ALA A 1 533 ? -32.851 6.845 42.513 1.00 96.88 533 ALA A C 1
ATOM 4431 O O . ALA A 1 533 ? -32.657 6.630 41.317 1.00 96.88 533 ALA A O 1
ATOM 4432 N N . VAL A 1 534 ? -33.311 5.915 43.342 1.00 97.31 534 VAL A N 1
ATOM 4433 C CA . VAL A 1 534 ? -33.705 4.564 42.923 1.00 97.31 534 VAL A CA 1
ATOM 4434 C C . VAL A 1 534 ? -35.153 4.305 43.295 1.00 97.31 534 VAL A C 1
ATOM 4436 O O . VAL A 1 534 ? -35.636 4.800 44.313 1.00 97.31 534 VAL A O 1
ATOM 4439 N N . LYS A 1 535 ? -35.864 3.552 42.460 1.00 97.69 535 LYS A N 1
ATOM 4440 C CA . LYS A 1 535 ? -37.275 3.229 42.670 1.00 97.69 535 LYS A CA 1
ATOM 4441 C C . LYS A 1 535 ? -37.425 1.816 43.222 1.00 97.69 535 LYS A C 1
ATOM 4443 O O . LYS A 1 535 ? -36.839 0.896 42.669 1.00 97.69 535 LYS A O 1
ATOM 4448 N N . LYS A 1 536 ? -38.213 1.625 44.278 1.00 96.12 536 LYS A N 1
ATOM 4449 C CA . LYS A 1 536 ? -38.579 0.308 44.818 1.00 96.12 536 LYS A CA 1
ATOM 4450 C C . LYS A 1 536 ? -40.038 0.319 45.257 1.00 96.12 536 LYS A C 1
ATOM 4452 O O . LYS A 1 536 ? -40.478 1.252 45.933 1.00 96.12 536 LYS A O 1
ATOM 4457 N N . ASP A 1 537 ? -40.800 -0.684 44.833 1.00 94.12 537 ASP A N 1
ATOM 4458 C CA . ASP A 1 537 ? -42.216 -0.861 45.189 1.00 94.12 537 ASP A CA 1
ATOM 4459 C C . ASP A 1 537 ? -43.076 0.381 44.879 1.00 94.12 537 ASP A C 1
ATOM 4461 O O . ASP A 1 537 ? -43.967 0.770 45.636 1.00 94.12 537 ASP A O 1
ATOM 4465 N N . GLY A 1 538 ? -42.782 1.048 43.758 1.00 95.06 538 GLY A N 1
ATOM 4466 C CA . GLY A 1 538 ? -43.514 2.234 43.303 1.00 95.06 538 GLY A CA 1
ATOM 4467 C C . GLY A 1 538 ? -43.054 3.570 43.896 1.00 95.06 538 GLY A C 1
ATOM 4468 O O . GLY A 1 538 ? -43.572 4.604 43.474 1.00 95.06 538 GLY A O 1
ATOM 4469 N N . TYR A 1 539 ? -42.074 3.577 44.802 1.00 97.62 539 TYR A N 1
ATOM 4470 C CA . TYR A 1 539 ? -41.565 4.790 45.445 1.00 97.62 539 TYR A CA 1
ATOM 4471 C C . TYR A 1 539 ? -40.088 5.024 45.143 1.00 97.62 539 TYR A C 1
ATOM 4473 O O . TYR A 1 539 ? -39.306 4.085 45.068 1.00 97.62 539 TYR A O 1
ATOM 4481 N N . TRP A 1 540 ? -39.710 6.286 45.000 1.00 97.81 540 TRP A N 1
ATOM 4482 C CA . TRP A 1 540 ? -38.343 6.749 44.847 1.00 97.81 540 TRP A CA 1
ATOM 4483 C C . TRP A 1 540 ? -37.704 7.043 46.198 1.00 97.81 540 TRP A C 1
ATOM 4485 O O . TRP A 1 540 ? -38.314 7.660 47.073 1.00 97.81 540 TRP A O 1
ATOM 4495 N N . GLU A 1 541 ? -36.450 6.641 46.331 1.00 96.69 541 GLU A N 1
ATOM 4496 C CA . GLU A 1 541 ? -35.604 6.851 47.497 1.00 96.69 541 GLU A CA 1
ATOM 4497 C C . GLU A 1 541 ? -34.265 7.433 47.037 1.00 96.69 541 GLU A C 1
ATOM 4499 O O . GLU A 1 541 ? -33.750 7.052 45.984 1.00 96.69 541 GLU A O 1
ATOM 4504 N N . LEU A 1 542 ? -33.706 8.373 47.804 1.00 96.44 542 LEU A N 1
ATOM 4505 C CA . LEU A 1 542 ? -32.486 9.087 47.430 1.00 96.44 542 LEU A CA 1
ATOM 4506 C C . LEU A 1 542 ? -31.290 8.616 48.244 1.00 96.44 542 LEU A C 1
ATOM 4508 O O . LEU A 1 542 ? -31.296 8.718 49.469 1.00 96.44 542 LEU A O 1
ATOM 4512 N N . TYR A 1 543 ? -30.246 8.185 47.547 1.00 96.00 543 TYR A N 1
ATOM 4513 C CA . TYR A 1 543 ? -29.021 7.655 48.130 1.00 96.00 543 TYR A CA 1
ATOM 4514 C C . TYR A 1 543 ? -27.796 8.481 47.757 1.00 96.00 543 TYR A C 1
ATOM 4516 O O . TYR A 1 543 ? -27.749 9.121 46.695 1.00 96.00 543 TYR A O 1
ATOM 4524 N N . TYR A 1 544 ? -26.783 8.429 48.622 1.00 93.69 544 TYR A N 1
ATOM 4525 C CA . TYR A 1 544 ? -25.454 8.922 48.292 1.00 93.69 544 TYR A CA 1
ATOM 4526 C C . TYR A 1 544 ? -24.876 8.152 47.102 1.00 93.69 544 TYR A C 1
ATOM 4528 O O . TYR A 1 544 ? -25.111 6.960 46.904 1.00 93.69 544 TYR A O 1
ATOM 4536 N N . MET A 1 545 ? -24.079 8.842 46.289 1.00 92.88 545 MET A N 1
ATOM 4537 C CA . MET A 1 545 ? -23.456 8.223 45.117 1.00 92.88 545 MET A CA 1
ATOM 4538 C C . MET A 1 545 ? -22.411 7.167 45.488 1.00 92.88 545 MET A C 1
ATOM 4540 O O . MET A 1 545 ? -22.190 6.250 44.711 1.00 92.88 545 MET A O 1
ATOM 4544 N N . ASN A 1 546 ? -21.763 7.303 46.647 1.00 91.94 546 ASN A N 1
ATOM 4545 C CA . ASN A 1 546 ? -20.558 6.559 47.023 1.00 91.94 546 ASN A CA 1
ATOM 4546 C C . ASN A 1 546 ? -20.741 5.621 48.226 1.00 91.94 546 ASN A C 1
ATOM 4548 O O . ASN A 1 546 ? -19.791 4.951 48.634 1.00 91.94 546 ASN A O 1
ATOM 4552 N N . ASN A 1 547 ? -21.937 5.567 48.810 1.00 92.75 547 ASN A N 1
ATOM 4553 C CA . ASN A 1 547 ? -22.259 4.693 49.930 1.00 92.75 547 ASN A CA 1
ATOM 4554 C C . ASN A 1 547 ? -23.769 4.361 49.923 1.00 92.75 547 ASN A C 1
ATOM 4556 O O . ASN A 1 547 ? -24.541 5.064 49.269 1.00 92.75 547 ASN A O 1
ATOM 4560 N N . PRO A 1 548 ? -24.201 3.279 50.595 1.00 93.00 548 PRO A N 1
ATOM 4561 C CA . PRO A 1 548 ? -25.594 2.830 50.566 1.00 93.00 548 PRO A CA 1
ATOM 4562 C C . PRO A 1 548 ? -26.513 3.613 51.519 1.00 93.00 548 PRO A C 1
ATOM 4564 O O . PRO A 1 548 ? -27.644 3.190 51.760 1.00 93.00 548 PRO A O 1
ATOM 4567 N N . GLU A 1 549 ? -26.054 4.723 52.101 1.00 94.00 549 GLU A N 1
ATOM 4568 C CA . GLU A 1 549 ? -26.869 5.544 52.991 1.00 94.00 549 GLU A CA 1
ATOM 4569 C C . GLU A 1 549 ? -27.819 6.433 52.184 1.00 94.00 549 GLU A C 1
ATOM 4571 O O . GLU A 1 549 ? -27.540 6.860 51.056 1.00 94.00 549 GLU A O 1
ATOM 4576 N N . LYS A 1 550 ? -28.979 6.716 52.776 1.00 92.44 550 LYS A N 1
ATOM 4577 C CA . LYS A 1 550 ? -29.952 7.633 52.188 1.00 92.44 550 LYS A CA 1
ATOM 4578 C C . LYS A 1 550 ? -29.529 9.075 52.460 1.00 92.44 550 LYS A C 1
ATOM 4580 O O . LYS A 1 550 ? -29.213 9.421 53.592 1.00 92.44 550 LYS A O 1
ATOM 4585 N N . HIS A 1 551 ? -29.603 9.918 51.435 1.00 86.56 551 HIS A N 1
ATOM 4586 C CA . HIS A 1 551 ? -29.408 11.373 51.535 1.00 86.56 551 HIS A CA 1
ATOM 4587 C C . HIS A 1 551 ? -30.506 12.035 52.383 1.00 86.56 551 HIS A C 1
ATOM 4589 O O . HIS A 1 551 ? -30.267 13.038 53.046 1.00 86.56 551 HIS A O 1
ATOM 4595 N N . VAL A 1 552 ? -31.723 11.483 52.359 1.00 89.00 552 VAL A N 1
ATOM 4596 C CA . VAL A 1 552 ? -32.858 11.952 53.161 1.00 89.00 552 VAL A CA 1
ATOM 4597 C C . VAL A 1 552 ? -33.700 10.770 53.631 1.00 89.00 552 VAL A C 1
ATOM 4599 O O . VAL A 1 552 ? -33.903 9.795 52.904 1.00 89.00 552 VAL A O 1
ATOM 4602 N N . VAL A 1 553 ? -34.204 10.850 54.863 1.00 85.31 553 VAL A N 1
ATOM 4603 C CA . VAL A 1 553 ? -35.120 9.848 55.416 1.00 85.31 553 VAL A CA 1
ATOM 4604 C C . VAL A 1 553 ? -36.505 10.055 54.806 1.00 85.31 553 VAL A C 1
ATOM 4606 O O . VAL A 1 553 ? -37.202 11.010 55.130 1.00 85.31 553 VAL A O 1
ATOM 4609 N N . GLY A 1 554 ? -36.917 9.153 53.918 1.00 87.31 554 GLY A N 1
ATOM 4610 C CA . GLY A 1 554 ? -38.234 9.198 53.288 1.00 87.31 554 GLY A CA 1
ATOM 4611 C C . GLY A 1 554 ? -38.274 8.453 51.960 1.00 87.31 554 GLY A C 1
ATOM 4612 O O . GLY A 1 554 ? -37.267 7.913 51.501 1.00 87.31 554 GLY A O 1
ATOM 4613 N N . LYS A 1 555 ? -39.463 8.417 51.360 1.00 94.19 555 LYS A N 1
ATOM 4614 C CA . LYS A 1 555 ? -39.703 7.909 50.008 1.00 94.19 555 LYS A CA 1
ATOM 4615 C C . LYS A 1 555 ? -40.811 8.729 49.351 1.00 94.19 555 LYS A C 1
ATOM 4617 O O . LYS A 1 555 ? -41.726 9.159 50.053 1.00 94.19 555 LYS A O 1
ATOM 4622 N N . ALA A 1 556 ? -40.756 8.924 48.038 1.00 95.50 556 ALA A N 1
ATOM 4623 C CA . ALA A 1 556 ? -41.734 9.743 47.313 1.00 95.50 556 ALA A CA 1
ATOM 4624 C C . ALA A 1 556 ? -42.256 9.057 46.046 1.00 95.50 556 ALA A C 1
ATOM 4626 O O . ALA A 1 556 ? -41.686 8.066 45.601 1.00 95.50 556 ALA A O 1
ATOM 4627 N N . LYS A 1 557 ? -43.360 9.527 45.459 1.00 95.81 557 LYS A N 1
ATOM 4628 C CA . LYS A 1 557 ? -43.922 8.910 44.241 1.00 95.81 557 LYS A CA 1
ATOM 4629 C C . LYS A 1 557 ? -43.240 9.405 42.969 1.00 95.81 557 LYS A C 1
ATOM 4631 O O . LYS A 1 557 ? -43.247 8.695 41.961 1.00 95.81 557 LYS A O 1
ATOM 4636 N N . THR A 1 558 ? -42.636 10.590 43.009 1.00 96.44 558 THR A N 1
ATOM 4637 C CA . THR A 1 558 ? -41.964 11.221 41.864 1.00 96.44 558 THR A CA 1
ATOM 4638 C C . THR A 1 558 ? -40.541 11.666 42.217 1.00 96.44 558 THR A C 1
ATOM 4640 O O . THR A 1 558 ? -40.188 11.775 43.389 1.00 96.44 558 THR A O 1
ATOM 4643 N N . ILE A 1 559 ? -39.707 11.910 41.200 1.00 95.50 559 ILE A N 1
ATOM 4644 C CA . ILE A 1 559 ? -38.339 12.427 41.385 1.00 95.50 559 ILE A CA 1
ATOM 4645 C C . ILE A 1 559 ? -38.360 13.844 41.972 1.00 95.50 559 ILE A C 1
ATOM 4647 O O . ILE A 1 559 ? -37.511 14.198 42.784 1.00 95.50 559 ILE A O 1
ATOM 4651 N N . GLU A 1 560 ? -39.342 14.645 41.583 1.00 94.50 560 GLU A N 1
ATOM 4652 C CA . GLU A 1 560 ? -39.521 16.027 42.015 1.00 94.50 560 GLU A CA 1
ATOM 4653 C C . GLU A 1 560 ? -39.880 16.079 43.499 1.00 94.50 560 GLU A C 1
ATOM 4655 O O . GLU A 1 560 ? -39.228 16.800 44.246 1.00 94.50 560 GLU A O 1
ATOM 4660 N N . GLU A 1 561 ? -40.789 15.215 43.960 1.00 95.06 561 GLU A N 1
ATOM 4661 C CA . GLU A 1 561 ? -41.068 15.064 45.394 1.00 95.06 561 GLU A CA 1
ATOM 4662 C C . GLU A 1 561 ? -39.832 14.560 46.170 1.00 95.06 561 GLU A C 1
ATOM 4664 O O . GLU A 1 561 ? -39.610 14.953 47.312 1.00 95.06 561 GLU A O 1
ATOM 4669 N N . VAL A 1 562 ? -38.977 13.722 45.565 1.00 94.25 562 VAL A N 1
ATOM 4670 C CA . VAL A 1 562 ? -37.699 13.325 46.187 1.00 94.25 562 VAL A CA 1
ATOM 4671 C C . VAL A 1 562 ? -36.737 14.509 46.330 1.00 94.25 562 VAL A C 1
ATOM 4673 O O . VAL A 1 562 ? -36.064 14.627 47.355 1.00 94.25 562 VAL A O 1
ATOM 4676 N N . LYS A 1 563 ? -36.667 15.400 45.335 1.00 92.50 563 LYS A N 1
ATOM 4677 C CA . LYS A 1 563 ? -35.876 16.637 45.435 1.00 92.50 563 LYS A CA 1
ATOM 4678 C C . LYS A 1 563 ? -36.441 17.569 46.510 1.00 92.50 563 LYS A C 1
ATOM 4680 O O . LYS A 1 563 ? -35.668 18.150 47.262 1.00 92.50 563 LYS A O 1
ATOM 4685 N N . GLU A 1 564 ? -37.764 17.662 46.639 1.00 92.00 564 GLU A N 1
ATOM 4686 C CA . GLU A 1 564 ? -38.408 18.425 47.716 1.00 92.00 564 GLU A CA 1
ATOM 4687 C C . GLU A 1 564 ? -38.070 17.870 49.103 1.00 92.00 564 GLU A C 1
ATOM 4689 O O . GLU A 1 564 ? -37.760 18.648 50.004 1.00 92.00 564 GLU A O 1
ATOM 4694 N N . LEU A 1 565 ? -38.063 16.542 49.282 1.00 91.81 565 LEU A N 1
ATOM 4695 C CA . LEU A 1 565 ? -37.609 15.926 50.536 1.00 91.81 565 LEU A CA 1
ATOM 4696 C C . LEU A 1 565 ? -36.176 16.355 50.876 1.00 91.81 565 LEU A C 1
ATOM 4698 O O . LEU A 1 565 ? -35.890 16.689 52.021 1.00 91.81 565 LEU A O 1
ATOM 4702 N N . TRP A 1 566 ? -35.287 16.388 49.884 1.00 91.88 566 TRP A N 1
ATOM 4703 C CA . TRP A 1 566 ? -33.910 16.842 50.066 1.00 91.88 566 TRP A CA 1
ATOM 4704 C C . TRP A 1 566 ? -33.800 18.326 50.431 1.00 91.88 566 TRP A C 1
ATOM 4706 O O . TRP A 1 566 ? -32.972 18.686 51.266 1.00 91.88 566 TRP A O 1
ATOM 4716 N N . TRP A 1 567 ? -34.601 19.195 49.818 1.00 88.50 567 TRP A N 1
ATOM 4717 C CA . TRP A 1 567 ? -34.570 20.631 50.112 1.00 88.50 567 TRP A CA 1
ATOM 4718 C C . TRP A 1 567 ? -35.172 20.986 51.476 1.00 88.50 567 TRP A C 1
ATOM 4720 O O . TRP A 1 567 ? -34.815 22.018 52.035 1.00 88.50 567 TRP A O 1
ATOM 4730 N N . ASN A 1 568 ? -36.035 20.126 52.021 1.00 87.12 568 ASN A N 1
ATOM 4731 C CA . ASN A 1 568 ? -36.711 20.328 53.306 1.00 87.12 568 ASN A CA 1
ATOM 4732 C C . ASN A 1 568 ? -36.070 19.560 54.482 1.00 87.12 568 ASN A C 1
ATOM 4734 O O . ASN A 1 568 ? -36.698 19.455 55.538 1.00 87.12 568 ASN A O 1
ATOM 4738 N N . ARG A 1 569 ? -34.884 18.972 54.283 1.00 77.44 569 ARG A N 1
ATOM 4739 C CA . ARG A 1 569 ? -34.206 18.120 55.276 1.00 77.44 569 ARG A CA 1
ATOM 4740 C C . ARG A 1 569 ? -33.620 18.878 56.464 1.00 77.44 569 ARG A C 1
ATOM 4742 O O . ARG A 1 569 ? -33.215 20.050 56.289 1.00 77.44 569 ARG A O 1
#

pLDDT: mean 85.12, std 12.2, range [34.84, 97.81]

Foldseek 3Di:
DVVVVVVVVVVVVVVVVPDPLLACWDQDPVRDIDRNAPPGDPVRLVVSCVVVQFDDKDADPDPVAQQGIWTAHPVRAIWTAGNPVRGTLDDPQWHWDDADPVQVQLQWTWIDHPRWIWIAGRQVRDTPPDTFDDKDKDKQKEWDWDQDPVVRDTDIDIDIWIKMWTADPQFIWIKTFAHDPPDPGSGTDIFTQAARAHNDPVVDPVVLVSVLLRVLVVCVVVVVDVDSVQQRVLNRVVRVDPQWRGKDADPDNSAQFGIWTAGPQGAIWTAGSNSDTGDDDQWHWDGDDPLQWTWIDHPQWIFIWHQDPVVRDIDTPPLDIANDKDFDWDWDWDWDWDQDPVVNDTDTDIDTDTGGQFMWGHDPQFTWTWHQDPVVRDIFTQFARQHNDPVRYDSVSSVLLVPDPDDPCRVVSVVQSNVNRVVNSVCNQWGGKGFDAWADPDPPDIFTWIWTAGNPLRFIWIDTVVDDDPSVFTDDRFNDWDWDDDPQKTWIWTHRDQFIFIWIDNRHDIGGAGDRQFRDWDWDDADPDTWIWTHDPQWTFTHHRHHNDGLAPDTHNDPVVNNVRNVVD

Radius of gyration: 39.88 Å; chains: 1; bounding box: 118×61×115 Å

Secondary structure (DSSP, 8-state):
-HHHHHHHHHHHHHHTTS-----SEEE-TT--EEE--TTS-HHHHHHHHHHTTEEEEEE-S-TTSS--EEEEETTS-EEEE-TTT--EE--TT-EEPPPPHHHHHTTEEEEEETTEEEEEETTT--B-SS-BSEEEEEEEEEEEEEEETTTTEEEEEEEEEEEEEEEETTEEEEEEEE--SS-SS---EEEE-S-S-BSSGGGS-HHHHHHHHHHHHHHHHTTSSS-HHHHHHHHHHHHSSTTEEEEEE-S-SSSS--EEEEETTS-EEEE-TT--EE-BTTEEEPPPPTTSEEEEEETTEEEEEEEEGGGTEEEEEEEEEESEEEEEEEEEEEEEEEEETTTTEEEEEEEEEEEEEEEEEEETTEEEEEEEETTTTEEEE-B-TTBSSGGGS-THHHHTTSS--SSSSHHHHHHHHHHHHHHHHH-TTEEEEEEEEEEEEETTEEEEEEEEEETTT--EEEE-TT----TTTS--SBSEEEEEEETTEEEEEEEETTEEEEEEE-SS-EEEEEEEEESEEEEEE-SSSEEEEEEETTEEEEE-SSSSSBSSS--BSSHHHHHHHHHT-

Sequence (569 aa):
MKNTTQLLFILTLLCSTLSKAQDPFYYDKAEKEYKITKDTPKKIIDKYLELNELKTIEFNPDTSSIYSFRVQYNSGDWALIDSWDWEVCSKRKYSLTFPQTELEEVGFTVAIRKGKKYLYSFGGKYLSDFAFDDMNLYQVTDTVYYFNTTQQKHIETIENHLCIALKSKGKWGMVYIARDEYVSSISGDLYQLTPFGYGNYDDLPLASISRLICEANDLVAKGLLDERTDIFQGIDRLASEDNYTKIIFNPDVYSDYPFKIKHKKGHWGLGDKSGVFIGWNNVSIDFPNKLGFSVAKEKDKKYVLLLNEDQGQYTLDRSLWFDSLVIRTRLDTNEFEYYDEEKDDIVWKKEISEVYDGLAIQREHKCALAHYDNHTHQMHLLSGFHFSSAKTLPDSLLNHYNHYEYEYPRLRQHEQMKVVSDFLKENKEVDIATFFGYYTYSENEKRTILLVRHATTERWSIQIPSGFRSETELPVATNAIKLHKYGNEVVVETWCDDKVGYYFYNGEDIRKILPCEYDDFRFIHLDYTRGCAVKKDGYWELYYMNNPEKHVVGKAKTIEEVKELWWNR

=== Feature glossary ===
A reading guide for the features in this record.

Start from the sequence.

  · Sequence gives the chain of amino acids in standard one-letter code (A=alanine, C=cysteine, …, Y=tyrosine), read N→C. It is the only feature that is directly encoded by the gene; all structural features are derived from the folded form of this sequence.

Fold it, and you get atomic coordinates and the backbone conformation that goes with them.

  · The mmCIF table is the protein's shape written out atom by atom. For each backbone N, Cα, C, and carbonyl O, it records an (x, y, z) coordinate triple in Å plus the residue type, chain letter, and residue number.

  · Backbone dihedral angles. Every residue except chain termini has a φ (preceding-C → N → Cα → C) and a ψ (N → Cα → C → next-N). They are reported in degrees following the IUPAC sign convention. Secondary structure is essentially a statement about which (φ, ψ) basin each residue occupies.

  · DSSP 8-state secondary structure assigns each residue one of H (α-helix), G (3₁₀-helix), I (π-helix), E (extended β-strand), B (isolated β-bridge), T (hydrogen-bonded turn), S (bend), or '-' (coil). The assignment is computed from backbone hydrogen-bond geometry via the Kabsch–Sander algorithm.

  · P-SEA three-state annotation labels each residue as helix, strand, or coil based purely on the geometry of the Cα trace. It serves as a fallback when the full backbone (and thus DSSP) is unavailable.

Summarize the fold with a handful of shape descriptors and a per-residue structural alphabet.

  · Radius of gyration (Rg) is the root-mean-square distance of Cα atoms from their centroid — a single number for overall size and compactness. A globular domain of N residues has Rg ≈ 2.2·N^0.38 Å; an extended or disordered chain has a much larger Rg. The Cα contact count is the number of residue pairs whose Cα atoms are within 8 Å and are more than four positions apart in sequence — a standard proxy for tertiary packing density. The bounding box is the smallest axis-aligned box enclosing all Cα atoms.

  · Foldseek's 3Di representation compresses backbone geometry into a per-residue letter drawn from a learned twenty-state alphabet. It captures the tertiary interaction pattern around each residue — which residues are packed against it in space, regardless of where they are in sequence.

  · Accessible surface area quantifies burial. A residue with SASA near zero is packed into the hydrophobic core; one with SASA >100 Å² sits on the surface. Computed here via the Shrake–Rupley numerical algorithm with a 1.4 Å probe.

Ask how reliable the model is.

  · For AlphaFold models, the B-factor field carries pLDDT — the model's own estimate of local accuracy on a 0–100 scale. Regions with pLDDT<50 should be treated as essentially unmodeled; they often correspond to intrinsically disordered segments.

  · For experimental (PDB) structures, the B-factor (temperature factor) quantifies the positional spread of each atom in the crystal — a combination of thermal vibration and static disorder — in units of Å². High B-factors mark flexible loops or poorly resolved regions; low B-factors mark the rigid, well-ordered core.

  · PAE(i, j) answers: if I align the predicted and true structures on residue i, how far off (in Å) do I expect residue j to be? A block-diagonal PAE matrix with low values on the blocks and high values off-diagonal is the signature of a multi-domain protein with confidently predicted domains but uncertain inter-domain orientation.

Place it in context: what it resembles, what it is annotated as, and how it looks.

  · Structural nearest neighbors (via Foldseek easy-search vs the PDB). Reported per hit: target PDB id, E-value, and alignment TM-score. A TM-score above ~0.5 is the conventional threshold for 'same fold'.

  · Functional annotations link the protein to curated databases. InterPro entries identify conserved domains and families by matching the sequence against member-database signatures (Pfam, PROSITE, CDD, …). Gene Ontology (GO) terms describe molecular function, biological process, and cellular component in a controlled vocabulary. CATH places the structure in a hierarchical fold classification (Class/Architecture/Topology/Homologous-superfamily). The organism is the source species.

  · Plot images: a contact map (which residues are close in 3D, as an N×N binary image), a Ramachandran scatter (backbone torsion angles, revealing secondary-structure composition at a glance), and — for AlphaFold structures — a PAE heatmap (pairwise prediction confidence).

  · Structure images are PyMOL renders from six orthogonal camera directions. Cartoon representation draws helices as coils and strands as arrows; sticks shows the backbone as bonds; surface shows the solvent-excluded envelope. Rainbow coloring maps sequence position to hue (blue→red, N→C); chain coloring assigns a distinct color per polypeptide.